Protein AF-A0A1X7VC09-F1 (afdb_monomer_lite)

Foldseek 3Di:
DPDEDEDEEEDEDEEEYEYEEEYEYEYEYEYEYEYEYEYEYEYEEEYEYEEEYEYEEEYEYEEEYEYEYEYEYEYEYEYEEEYEYEEEYEYEEEYEYEYEYEYEEEYEYEEEYEYEYEYEYEYEYEYEYEYEYAYEYEYPYHYDYPYHYDYDDPQPCQPVDGDKDWQDWFFQVDPPGADAPQWHWDDAPPDPTIFTANFDAWKTKDWGALVLDKFQKKKKFWKWWWFFFFQAQLQCPDDDDNQLAPVGQGAQWKWKWWDDVRTAGFATEHEAGELPDQANRGDCQFDNRPNPDDCCPGSHRVRYAYDYLHYPPDDRDRHISPVRMGFQLDPHDPRCCRSRPPPDPPSMDMGGHPDIDNTIMMMMRHWHDDPPGTTHITTRIIIMIGD

InterPro domains:
  IPR011004 Trimeric LpxA-like superfamily [SSF51161] (4-150)

Secondary structure (DSSP, 8-state):
-----EE-SS-EEESSEEEES-EEEES-EEEES-EEEES-EEEES-EEEES-EEEES-EEEES-EEEES-EEEES-EEEES-EEEES-EEEES-EEEES-EEEES-EEEES-EEEES-EEEES-EEEES-EEEES-EEESS-EEESS-EEE------SSS----EEEEEEETTSTT--PPTT-EEE--TTSSS-EEE--SSEEEEEEE--TT--EEEEEEEEEEEEES---TTGGGG-SSS---STTS---SEEEEEE-SSS-EEEEEEEE-S-TT--STTS-TTSTT--S---GGGSSSTT-EEEE--S-TT----S-EEEEEEETSS-S--TTTTTTS-TTS-TTEEEEEEEEEE-PPEEEEEEEEEETTEEEB--EEEEEEEE-

Radius of gyration: 29.68 Å; chains: 1; bounding box: 65×63×83 Å

Structure (mmCIF, N/CA/C/O backbone):
data_AF-A0A1X7VC09-F1
#
_entry.id   AF-A0A1X7VC09-F1
#
loop_
_atom_site.group_PDB
_atom_site.id
_atom_site.type_symbol
_atom_site.label_atom_id
_atom_site.label_alt_id
_atom_site.label_comp_id
_atom_site.label_asym_id
_atom_site.label_entity_id
_atom_site.label_seq_id
_atom_site.pdbx_PDB_ins_code
_atom_site.Cartn_x
_atom_site.Cartn_y
_atom_site.Cartn_z
_atom_site.occupancy
_atom_site.B_iso_or_equiv
_atom_site.auth_seq_id
_atom_site.auth_comp_id
_atom_site.auth_asym_id
_atom_site.auth_atom_id
_atom_site.pdbx_PDB_model_num
ATOM 1 N N . MET A 1 1 ? -40.012 32.106 57.447 1.00 28.84 1 MET A N 1
ATOM 2 C CA . MET A 1 1 ? -40.125 33.467 56.892 1.00 28.84 1 MET A CA 1
ATOM 3 C C . MET A 1 1 ? -39.335 33.425 55.610 1.00 28.84 1 MET A C 1
ATOM 5 O O . MET A 1 1 ? -38.131 33.246 55.694 1.00 28.84 1 MET A O 1
ATOM 9 N N . ASP A 1 2 ? -40.012 33.497 54.468 1.00 35.09 2 ASP A N 1
ATOM 10 C CA . ASP A 1 2 ? -39.361 33.615 53.165 1.00 35.09 2 ASP A CA 1
ATOM 11 C C . ASP A 1 2 ? -38.809 35.037 53.064 1.00 35.09 2 ASP A C 1
ATOM 13 O O . ASP A 1 2 ? -39.565 36.004 52.948 1.00 35.09 2 ASP A O 1
ATOM 17 N N . GLY A 1 3 ? -37.498 35.179 53.229 1.00 35.91 3 GLY A N 1
ATOM 18 C CA . GLY A 1 3 ? -36.812 36.459 53.165 1.00 35.91 3 GLY A CA 1
ATOM 19 C C . GLY A 1 3 ? -35.546 36.310 52.345 1.00 35.91 3 GLY A C 1
ATOM 20 O O . GLY A 1 3 ? -34.566 35.774 52.845 1.00 35.91 3 GLY A O 1
ATOM 21 N N . ASN A 1 4 ? -35.569 36.801 51.104 1.00 41.47 4 ASN A N 1
ATOM 22 C CA . ASN A 1 4 ? -34.353 36.993 50.318 1.00 41.47 4 ASN A CA 1
ATOM 23 C C . ASN A 1 4 ? -33.449 37.985 51.065 1.00 41.47 4 ASN A C 1
ATOM 25 O O . ASN A 1 4 ? -33.824 39.146 51.242 1.00 41.47 4 ASN A O 1
ATOM 29 N N . SER A 1 5 ? -32.281 37.526 51.508 1.00 46.44 5 SER A N 1
ATOM 30 C CA . SER A 1 5 ? -31.248 38.356 52.125 1.00 46.44 5 SER A CA 1
ATOM 31 C C . SER A 1 5 ? -30.046 38.419 51.189 1.00 46.44 5 SER A C 1
ATOM 33 O O . SER A 1 5 ? -29.485 37.385 50.847 1.00 46.44 5 SER A O 1
ATOM 35 N N . THR A 1 6 ? -29.650 39.624 50.778 1.00 46.44 6 THR A N 1
ATOM 36 C CA . THR A 1 6 ? -28.391 39.858 50.055 1.00 46.44 6 THR A CA 1
ATOM 37 C C . THR A 1 6 ? -27.296 40.125 51.080 1.00 46.44 6 THR A C 1
ATOM 39 O O . THR A 1 6 ? -27.426 41.049 51.887 1.00 46.44 6 THR A O 1
ATOM 42 N N . ILE A 1 7 ? -26.244 39.305 51.084 1.00 56.56 7 ILE A N 1
ATOM 43 C CA . ILE A 1 7 ? -25.114 39.435 52.010 1.00 56.56 7 ILE A CA 1
ATOM 44 C C . ILE A 1 7 ? -23.818 39.573 51.216 1.00 56.56 7 ILE A C 1
ATOM 46 O O . ILE A 1 7 ? -23.554 38.778 50.321 1.00 56.56 7 ILE A O 1
ATOM 50 N N . ASP A 1 8 ? -23.010 40.576 51.568 1.00 50.12 8 ASP A N 1
ATOM 51 C CA . ASP A 1 8 ? -21.886 40.989 50.725 1.00 50.12 8 ASP A CA 1
ATOM 52 C C . ASP A 1 8 ? -20.507 40.463 51.169 1.00 50.12 8 ASP A C 1
ATOM 54 O O . ASP A 1 8 ? -19.583 40.626 50.377 1.00 50.12 8 ASP A O 1
ATOM 58 N N . ARG A 1 9 ? -20.306 39.892 52.387 1.00 48.22 9 ARG A N 1
ATOM 59 C CA . ARG A 1 9 ? -19.036 39.226 52.828 1.00 48.22 9 ARG A CA 1
ATOM 60 C C . ARG A 1 9 ? -19.192 38.267 54.031 1.00 48.22 9 ARG A C 1
ATOM 62 O O . ARG A 1 9 ? -19.721 38.690 55.055 1.00 48.22 9 ARG A O 1
ATOM 69 N N . ASN A 1 10 ? -18.605 37.060 53.937 1.00 51.69 10 ASN A N 1
ATOM 70 C CA . ASN A 1 10 ? -18.410 36.028 54.980 1.00 51.69 10 ASN A CA 1
ATOM 71 C C . ASN A 1 10 ? -19.604 35.820 55.919 1.00 51.69 10 ASN A C 1
ATOM 73 O O . ASN A 1 10 ? -19.697 36.449 56.976 1.00 51.69 10 ASN A O 1
ATOM 77 N N . SER A 1 11 ? -20.499 34.901 55.568 1.00 52.88 11 SER A N 1
ATOM 78 C CA . SER A 1 11 ? -21.635 34.533 56.416 1.00 52.88 11 SER A CA 1
ATOM 79 C C . SER A 1 11 ? -21.937 33.039 56.359 1.00 52.88 11 SER A C 1
ATOM 81 O O . SER A 1 11 ? -21.607 32.368 55.384 1.00 52.88 11 SER A O 1
ATOM 83 N N . THR A 1 12 ? -22.542 32.537 57.437 1.00 54.94 12 THR A N 1
ATOM 84 C CA . THR A 1 12 ? -23.197 31.225 57.483 1.00 54.94 12 THR A CA 1
ATOM 85 C C . THR A 1 12 ? -24.691 31.469 57.356 1.00 54.94 12 THR A C 1
ATOM 87 O O . THR A 1 12 ? -25.240 32.251 58.138 1.00 54.94 12 THR A O 1
ATOM 90 N N . ILE A 1 13 ? -25.323 30.863 56.356 1.00 58.84 13 ILE A N 1
ATOM 91 C CA . ILE A 1 13 ? -26.749 31.039 56.076 1.00 58.84 13 ILE A CA 1
ATOM 92 C C . ILE A 1 13 ? -27.436 29.674 56.080 1.00 58.84 13 ILE A C 1
ATOM 94 O O . ILE A 1 13 ? -27.003 28.784 55.355 1.00 58.84 13 ILE A O 1
ATOM 98 N N . ASP A 1 14 ? -28.532 29.573 56.838 1.00 53.75 14 ASP A N 1
ATOM 99 C CA . ASP A 1 14 ? -29.482 28.461 56.756 1.00 53.75 14 ASP A CA 1
ATOM 100 C C . ASP A 1 14 ? -30.681 28.890 55.891 1.00 53.75 14 ASP A C 1
ATOM 102 O O . ASP A 1 14 ? -31.423 29.814 56.253 1.00 53.75 14 ASP A O 1
ATOM 106 N N . GLY A 1 15 ? -30.892 28.210 54.761 1.00 53.72 15 GLY A N 1
ATOM 107 C CA . GLY A 1 15 ? -32.018 28.435 53.843 1.00 53.72 15 GLY A CA 1
ATOM 108 C C . GLY A 1 15 ? -31.685 29.211 52.558 1.00 53.72 15 GLY A C 1
ATOM 109 O O . GLY A 1 15 ? -30.531 29.475 52.242 1.00 53.72 15 GLY A O 1
ATOM 110 N N . ASN A 1 16 ? -32.722 29.566 51.784 1.00 54.00 16 ASN A N 1
ATOM 111 C CA . ASN A 1 16 ? -32.547 30.122 50.435 1.00 54.00 16 ASN A CA 1
ATOM 112 C C . ASN A 1 16 ? -31.939 31.534 50.444 1.00 54.00 16 ASN A C 1
ATOM 114 O O . ASN A 1 16 ? -32.469 32.421 51.116 1.00 54.00 16 ASN A O 1
ATOM 118 N N . SER A 1 17 ? -30.870 31.778 49.677 1.00 57.12 17 SER A N 1
ATOM 119 C CA . SER A 1 17 ? -30.213 33.098 49.603 1.00 57.12 17 SER A CA 1
ATOM 120 C C . SER A 1 17 ? -29.486 33.375 48.282 1.00 57.12 17 SER A C 1
ATOM 122 O O . SER A 1 17 ? -29.164 32.460 47.528 1.00 57.12 17 SER A O 1
ATOM 124 N N . THR A 1 18 ? -29.220 34.662 48.021 1.00 60.25 18 THR A N 1
ATOM 125 C CA . THR A 1 18 ? -28.352 35.142 46.932 1.00 60.25 18 THR A CA 1
ATOM 126 C C . THR A 1 18 ? -27.174 35.891 47.548 1.00 60.25 18 THR A C 1
ATOM 128 O O . THR A 1 18 ? -27.390 36.868 48.274 1.00 60.25 18 THR A O 1
ATOM 131 N N . ILE A 1 19 ? -25.944 35.443 47.289 1.00 58.75 19 ILE A N 1
ATOM 132 C CA . ILE A 1 19 ? -24.736 35.980 47.937 1.00 58.75 19 ILE A CA 1
ATOM 133 C C . ILE A 1 19 ? -23.727 36.450 46.893 1.00 58.75 19 ILE A C 1
ATOM 135 O O . ILE A 1 19 ? -23.415 35.723 45.955 1.00 58.75 19 ILE A O 1
ATOM 139 N N . ASN A 1 20 ? -23.157 37.633 47.128 1.00 56.28 20 ASN A N 1
ATOM 140 C CA . ASN A 1 20 ? -22.006 38.130 46.382 1.00 56.28 20 ASN A CA 1
ATOM 141 C C . ASN A 1 20 ? -20.762 38.042 47.281 1.00 56.28 20 ASN A C 1
ATOM 143 O O . ASN A 1 20 ? -20.613 38.833 48.214 1.00 56.28 20 ASN A O 1
ATOM 147 N N . GLY A 1 21 ? -19.862 37.091 47.013 1.00 54.81 21 GLY A N 1
ATOM 148 C CA . GLY A 1 21 ? -18.634 36.853 47.783 1.00 54.81 21 GLY A CA 1
ATOM 149 C C . GLY A 1 21 ? -18.617 35.545 48.588 1.00 54.81 21 GLY A C 1
ATOM 150 O O . GLY A 1 21 ? -19.549 34.753 48.552 1.00 54.81 21 GLY A O 1
ATOM 151 N N . ASN A 1 22 ? -17.529 35.304 49.329 1.00 55.16 22 ASN A N 1
ATOM 152 C CA . ASN A 1 22 ? -17.286 33.996 49.953 1.00 55.16 22 ASN A CA 1
ATOM 153 C C . ASN A 1 22 ? -18.239 33.698 51.123 1.00 55.16 22 ASN A C 1
ATOM 155 O O . ASN A 1 22 ? -18.373 34.534 52.024 1.00 55.16 22 ASN A O 1
ATOM 159 N N . SER A 1 23 ? -18.847 32.506 51.145 1.00 57.59 23 SER A N 1
ATOM 160 C CA . SER A 1 23 ? -19.763 32.050 52.208 1.00 57.59 23 SER A CA 1
ATOM 161 C C . SER A 1 23 ? -19.797 30.522 52.366 1.00 57.59 23 SER A C 1
ATOM 163 O O . SER A 1 23 ? -19.301 29.786 51.510 1.00 57.59 23 SER A O 1
ATOM 165 N N . THR A 1 24 ? -20.388 30.061 53.475 1.00 57.91 24 THR A N 1
ATOM 166 C CA . THR A 1 24 ? -20.759 28.655 53.713 1.00 57.91 24 THR A CA 1
ATOM 167 C C . THR A 1 24 ? -22.273 28.580 53.891 1.00 57.91 24 THR A C 1
ATOM 169 O O . THR A 1 24 ? -22.816 29.328 54.707 1.00 57.91 24 THR A O 1
ATOM 172 N N . ILE A 1 25 ? -22.954 27.722 53.132 1.00 59.22 25 ILE A N 1
ATOM 173 C CA . ILE A 1 25 ? -24.425 27.650 53.116 1.00 59.22 25 ILE A CA 1
ATOM 174 C C . ILE A 1 25 ? -24.884 26.215 53.364 1.00 59.22 25 ILE A C 1
ATOM 176 O O . ILE A 1 25 ? -24.339 25.290 52.764 1.00 59.22 25 ILE A O 1
ATOM 180 N N . ASP A 1 26 ? -25.901 26.079 54.213 1.00 53.28 26 ASP A N 1
ATO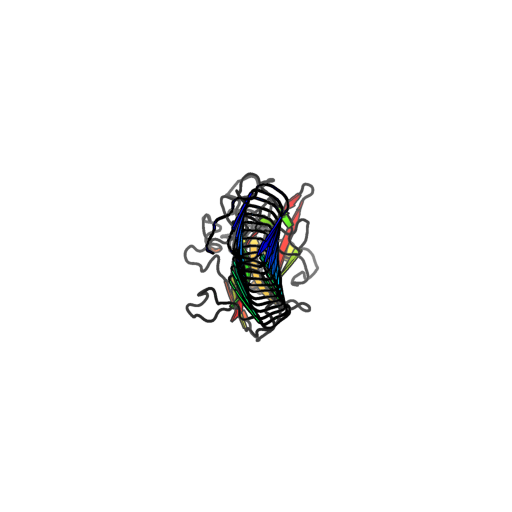M 181 C CA . ASP A 1 26 ? -26.709 24.868 54.386 1.00 53.28 26 ASP A CA 1
ATOM 182 C C . ASP A 1 26 ? -28.111 25.148 53.796 1.00 53.28 26 ASP A C 1
ATOM 184 O O . ASP A 1 26 ? -28.934 25.874 54.376 1.00 53.28 26 ASP A O 1
ATOM 188 N N . GLY A 1 27 ? -28.342 24.691 52.557 1.00 53.94 27 GLY A N 1
ATOM 189 C CA . GLY A 1 27 ? -29.554 24.964 51.771 1.00 53.94 27 GLY A CA 1
ATOM 190 C C . GLY A 1 27 ? -29.314 25.452 50.333 1.00 53.94 27 GLY A C 1
ATOM 191 O O . GLY A 1 27 ? -28.187 25.554 49.858 1.00 53.94 27 GLY A O 1
ATOM 192 N N . ASN A 1 28 ? -30.398 25.761 49.606 1.00 54.84 28 ASN A N 1
ATOM 193 C CA . ASN A 1 28 ? -30.309 26.106 48.180 1.00 54.84 28 ASN A CA 1
ATOM 194 C C . ASN A 1 28 ? -29.883 27.565 47.949 1.00 54.84 28 ASN A C 1
ATOM 196 O O . ASN A 1 28 ? -30.454 28.470 48.555 1.00 54.84 28 ASN A O 1
ATOM 200 N N . SER A 1 29 ? -28.969 27.847 47.017 1.00 57.81 29 SER A N 1
ATOM 201 C CA . SER A 1 29 ? -28.531 29.234 46.770 1.00 57.81 29 SER A CA 1
ATOM 202 C C . SER A 1 29 ? -28.098 29.538 45.330 1.00 57.81 29 SER A C 1
ATOM 204 O O . SER A 1 29 ? -27.881 28.636 44.520 1.00 57.81 29 SER A O 1
ATOM 206 N N . THR A 1 30 ? -27.979 30.835 45.026 1.00 56.88 30 THR A N 1
ATOM 207 C CA . THR A 1 30 ? -27.299 31.356 43.828 1.00 56.88 30 THR A CA 1
ATOM 208 C C . THR A 1 30 ? -26.157 32.267 44.270 1.00 56.88 30 THR A C 1
ATOM 210 O O . THR A 1 30 ? -26.395 33.154 45.099 1.00 56.88 30 THR A O 1
ATOM 213 N N . MET A 1 31 ? -24.939 32.068 43.761 1.00 61.03 31 MET A N 1
ATOM 214 C CA . MET A 1 31 ? -23.772 32.837 44.213 1.00 61.03 31 MET A CA 1
ATOM 215 C C . MET A 1 31 ? -22.802 33.250 43.111 1.00 61.03 31 MET A C 1
ATOM 217 O O . MET A 1 31 ? -22.488 32.456 42.231 1.00 61.03 31 MET A O 1
ATOM 221 N N . ASP A 1 32 ? -22.225 34.440 43.300 1.00 53.94 32 ASP A N 1
ATOM 222 C CA . ASP A 1 32 ? -21.077 34.948 42.546 1.00 53.94 32 ASP A CA 1
ATOM 223 C C . ASP A 1 32 ? -19.851 34.990 43.490 1.00 53.94 32 ASP A C 1
ATOM 225 O O . ASP A 1 32 ? -19.740 35.883 44.346 1.00 53.94 32 ASP A O 1
ATOM 229 N N . GLY A 1 33 ? -18.930 34.018 43.395 1.00 54.94 33 GLY A N 1
ATOM 230 C CA . GLY A 1 33 ? -17.725 33.931 44.245 1.00 54.94 33 GLY A CA 1
ATOM 231 C C . GLY A 1 33 ? -17.297 32.513 44.665 1.00 54.94 33 GLY A C 1
ATOM 232 O O . GLY A 1 33 ? -17.814 31.525 44.161 1.00 54.94 33 GLY A O 1
ATOM 233 N N . ASN A 1 34 ? -16.333 32.401 45.598 1.00 55.25 34 ASN A N 1
ATOM 234 C CA . ASN A 1 34 ? -15.838 31.098 46.077 1.00 55.25 34 ASN A CA 1
ATOM 235 C C . ASN A 1 34 ? -16.579 30.614 47.334 1.00 55.25 34 ASN A C 1
ATOM 237 O O . ASN A 1 34 ? -16.610 31.336 48.334 1.00 55.25 34 ASN A O 1
ATOM 241 N N . SER A 1 35 ? -17.063 29.371 47.363 1.00 56.22 35 SER A N 1
ATOM 242 C CA . SER A 1 35 ? -17.885 28.871 48.483 1.00 56.22 35 SER A CA 1
ATOM 243 C C . SER A 1 35 ? -17.771 27.371 48.761 1.00 56.22 35 SER A C 1
ATOM 245 O O . SER A 1 35 ? -17.332 26.587 47.918 1.00 56.22 35 SER A O 1
ATOM 247 N N . THR A 1 36 ? -18.247 26.976 49.945 1.00 55.38 36 THR A N 1
ATOM 248 C CA . THR A 1 36 ? -18.507 25.577 50.322 1.00 55.38 36 THR A CA 1
ATOM 249 C C . THR A 1 36 ? -19.992 25.424 50.645 1.00 55.38 36 THR A C 1
ATOM 251 O O . THR A 1 36 ? -20.508 26.223 51.430 1.00 55.38 36 THR A O 1
ATOM 254 N N . MET A 1 37 ? -20.681 24.445 50.055 1.00 61.22 37 MET A N 1
ATOM 255 C CA . MET A 1 37 ? -22.124 24.253 50.266 1.00 61.22 37 MET A CA 1
ATOM 256 C C . MET A 1 37 ? -22.536 22.802 50.468 1.00 61.22 37 MET A C 1
ATOM 258 O O . MET A 1 37 ? -21.919 21.901 49.904 1.00 61.22 37 MET A O 1
ATOM 262 N N . ASP A 1 38 ? -23.623 22.643 51.219 1.00 53.53 38 ASP A N 1
ATOM 263 C CA . ASP A 1 38 ? -24.399 21.414 51.388 1.00 53.53 38 ASP A CA 1
ATOM 264 C C . ASP A 1 38 ? -25.838 21.704 50.892 1.00 53.53 38 ASP A C 1
ATOM 266 O O . ASP A 1 38 ? -26.555 22.524 51.483 1.00 53.53 38 ASP A O 1
ATOM 270 N N . GLY A 1 39 ? -26.222 21.165 49.723 1.00 55.09 39 GLY A N 1
ATOM 271 C CA . GLY A 1 39 ? -27.512 21.432 49.054 1.00 55.09 39 GLY A CA 1
ATOM 272 C C . GLY A 1 39 ? -27.443 21.774 47.551 1.00 55.09 39 GLY A C 1
ATOM 273 O O . GLY A 1 39 ? -26.384 21.735 46.930 1.00 55.09 39 GLY A O 1
ATOM 274 N N . ASN A 1 40 ? -28.591 22.112 46.931 1.00 55.19 40 ASN A N 1
ATOM 275 C CA . ASN A 1 40 ? -28.652 22.385 45.483 1.00 55.19 40 ASN A CA 1
ATOM 276 C C . ASN A 1 40 ? -28.314 23.845 45.137 1.00 55.19 40 ASN A C 1
ATOM 278 O O . ASN A 1 40 ? -28.916 24.759 45.704 1.00 55.19 40 ASN A O 1
ATOM 282 N N . SER A 1 41 ? -27.458 24.102 44.142 1.00 56.38 41 SER A N 1
ATOM 283 C CA . SER A 1 41 ? -27.031 25.482 43.840 1.00 56.38 41 SER A CA 1
ATOM 284 C C . SER A 1 41 ? -26.725 25.800 42.370 1.00 56.38 41 SER A C 1
ATOM 286 O O . SER A 1 41 ? -26.539 24.911 41.538 1.00 56.38 41 SER A O 1
ATOM 288 N N . THR A 1 42 ? -26.658 27.102 42.068 1.00 55.97 42 THR A N 1
ATOM 289 C CA . THR A 1 42 ? -26.111 27.654 40.816 1.00 55.97 42 THR A CA 1
ATOM 290 C C . THR A 1 42 ? -25.012 28.661 41.153 1.00 55.97 42 THR A C 1
ATOM 292 O O . THR A 1 42 ? -25.250 29.541 41.985 1.00 55.97 42 THR A O 1
ATOM 295 N N . MET A 1 43 ? -23.827 28.545 40.553 1.00 61.56 43 MET A N 1
ATOM 296 C CA . MET A 1 43 ? -22.674 29.381 40.910 1.00 61.56 43 MET A CA 1
ATOM 297 C C . MET A 1 43 ? -21.831 29.846 39.730 1.00 61.56 43 MET A C 1
ATOM 299 O O . MET A 1 43 ? -21.513 29.042 38.863 1.00 61.56 43 MET A O 1
ATOM 303 N N . ASP A 1 44 ? -21.342 31.083 39.829 1.00 53.03 44 ASP A N 1
ATOM 304 C CA . ASP A 1 44 ? -20.273 31.631 38.991 1.00 53.03 44 ASP A CA 1
ATOM 305 C C . ASP A 1 44 ? -19.002 31.790 39.863 1.00 53.03 44 ASP A C 1
ATOM 307 O O . ASP A 1 44 ? -18.898 32.711 40.688 1.00 53.03 44 ASP A O 1
ATOM 311 N N . GLY A 1 45 ? -18.030 30.871 39.744 1.00 54.62 45 GLY A N 1
ATOM 312 C CA . GLY A 1 45 ? -16.795 30.857 40.554 1.00 54.62 45 GLY A CA 1
ATOM 313 C C . GLY A 1 45 ? -16.276 29.468 40.968 1.00 54.62 45 GLY A C 1
ATOM 314 O O . GLY A 1 45 ? -16.804 28.441 40.556 1.00 54.62 45 GLY A O 1
ATOM 315 N N . ASN A 1 46 ? -15.212 29.419 41.792 1.00 55.81 46 ASN A N 1
ATOM 316 C CA . ASN A 1 46 ? -14.642 28.142 42.252 1.00 55.81 46 ASN A CA 1
ATOM 317 C C . ASN A 1 46 ? -15.350 27.613 43.510 1.00 55.81 46 ASN A C 1
ATOM 319 O O . ASN A 1 46 ? -15.435 28.333 44.507 1.00 55.81 46 ASN A O 1
ATOM 323 N N . SER A 1 47 ? -15.728 26.333 43.550 1.00 57.09 47 SER A N 1
ATOM 324 C CA . SER A 1 47 ? -16.527 25.802 44.668 1.00 57.09 47 SER A CA 1
ATOM 325 C C . SER A 1 47 ? -16.200 24.376 45.112 1.00 57.09 47 SER A C 1
ATOM 327 O O . SER A 1 47 ? -15.749 23.552 44.319 1.00 57.09 47 SER A O 1
ATOM 329 N N . THR A 1 48 ? -16.542 24.058 46.364 1.00 57.09 48 THR A N 1
ATOM 330 C CA . THR A 1 48 ? -16.608 22.681 46.886 1.00 57.09 48 THR A CA 1
ATOM 331 C C . THR A 1 48 ? -18.032 22.378 47.348 1.00 57.09 48 THR A C 1
ATOM 333 O O . THR A 1 48 ? -18.587 23.172 48.109 1.00 57.09 48 THR A O 1
ATOM 336 N N . MET A 1 49 ? -18.639 21.279 46.899 1.00 62.38 49 MET A N 1
ATOM 337 C CA . MET A 1 49 ? -20.053 20.994 47.174 1.00 62.38 49 MET A CA 1
ATOM 338 C C . MET A 1 49 ? -20.364 19.537 47.480 1.00 62.38 49 MET A C 1
ATOM 340 O O . MET A 1 49 ? -19.744 18.649 46.908 1.00 62.38 49 MET A O 1
ATOM 344 N N . ASP A 1 50 ? -21.385 19.353 48.315 1.00 55.31 50 ASP A N 1
ATOM 345 C CA . ASP A 1 50 ? -22.109 18.104 48.553 1.00 55.31 50 ASP A CA 1
ATOM 346 C C . ASP A 1 50 ? -23.577 18.331 48.110 1.00 55.31 50 ASP A C 1
ATOM 348 O O . ASP A 1 50 ? -24.290 19.155 48.695 1.00 55.31 50 ASP A O 1
ATOM 352 N N . GLY A 1 51 ? -23.999 17.736 46.983 1.00 55.41 51 GLY A N 1
ATOM 353 C CA . GLY A 1 51 ? -25.331 17.935 46.376 1.00 55.41 51 GLY A CA 1
ATOM 354 C C . GLY A 1 51 ? -25.360 18.261 44.869 1.00 55.41 51 GLY A C 1
ATOM 355 O O . GLY A 1 51 ? -24.334 18.295 44.190 1.00 55.41 51 GLY A O 1
ATOM 356 N N . ASN A 1 52 ? -26.563 18.491 44.308 1.00 55.88 52 ASN A N 1
ATOM 357 C CA . ASN A 1 52 ? -26.714 18.733 42.863 1.00 55.88 52 ASN A CA 1
ATOM 358 C C . ASN A 1 52 ? -26.427 20.192 42.471 1.00 55.88 52 ASN A C 1
ATOM 360 O O . ASN A 1 52 ? -26.953 21.110 43.099 1.00 55.88 52 ASN A O 1
ATOM 364 N N . SER A 1 53 ? -25.696 20.444 41.381 1.00 57.69 53 SER A N 1
ATOM 365 C CA . SER A 1 53 ? -25.282 21.823 41.058 1.00 57.69 53 SER A CA 1
ATOM 366 C C . SER A 1 53 ? -25.113 22.173 39.579 1.00 57.69 53 SER A C 1
ATOM 368 O O . SER A 1 53 ? -24.941 21.303 38.727 1.00 57.69 53 SER A O 1
ATOM 370 N N . THR A 1 54 ? -25.145 23.477 39.286 1.00 59.66 54 THR A N 1
ATOM 371 C CA . THR A 1 54 ? -24.724 24.068 38.005 1.00 59.66 54 THR A CA 1
ATOM 372 C C . THR A 1 54 ? -23.643 25.119 38.259 1.00 59.66 54 THR A C 1
ATOM 374 O O . THR A 1 54 ? -23.876 26.019 39.065 1.00 59.66 54 THR A O 1
ATOM 377 N N . ILE A 1 55 ? -22.471 25.009 37.630 1.00 61.09 55 ILE A N 1
ATOM 378 C CA . ILE A 1 55 ? -21.301 25.846 37.956 1.00 61.09 55 ILE A CA 1
ATOM 379 C C . ILE A 1 55 ? -20.622 26.364 36.686 1.00 61.09 55 ILE A C 1
ATOM 381 O O . ILE A 1 55 ? -20.291 25.569 35.814 1.00 61.09 55 ILE A O 1
ATOM 385 N N . ASP A 1 56 ? -20.342 27.663 36.630 1.00 54.84 56 ASP A N 1
ATOM 386 C CA . ASP A 1 56 ? -19.438 28.294 35.658 1.00 54.84 56 ASP A CA 1
ATOM 387 C C . ASP A 1 56 ? -18.099 28.607 36.368 1.00 54.84 56 ASP A C 1
ATOM 389 O O . ASP A 1 56 ? -17.958 29.614 37.076 1.00 54.84 56 ASP A O 1
ATOM 393 N N . GLY A 1 57 ? -17.139 27.671 36.312 1.00 55.97 57 GLY A N 1
ATOM 394 C CA . GLY A 1 57 ? -15.875 27.728 37.067 1.00 55.97 57 GLY A CA 1
ATOM 395 C C . GLY A 1 57 ? -15.277 26.367 37.466 1.00 55.97 57 GLY A C 1
ATOM 396 O O . GLY A 1 57 ? -15.810 25.312 37.138 1.00 55.97 57 GLY A O 1
ATOM 397 N N . ASN A 1 58 ? -14.141 26.366 38.188 1.00 57.41 58 ASN A N 1
ATOM 398 C CA . ASN A 1 58 ? -13.498 25.113 38.624 1.00 57.41 58 ASN A CA 1
ATOM 399 C C . ASN A 1 58 ? -14.105 24.585 39.931 1.00 57.41 58 ASN A C 1
ATOM 401 O O . ASN A 1 58 ? -14.199 25.334 40.908 1.00 57.41 58 ASN A O 1
ATOM 405 N N . SER A 1 59 ? -14.409 23.290 40.030 1.00 58.84 59 SER A N 1
ATOM 406 C CA . SER A 1 59 ? -15.090 22.763 41.223 1.00 58.84 59 SER A CA 1
ATOM 407 C C . SER A 1 59 ? -14.674 21.360 41.674 1.00 58.84 59 SER A C 1
ATOM 409 O O . SER A 1 59 ? -14.088 20.573 40.932 1.00 58.84 59 SER A O 1
ATOM 411 N N . THR A 1 60 ? -14.987 21.056 42.936 1.00 61.47 60 THR A N 1
ATOM 412 C CA . THR A 1 60 ? -14.953 19.703 43.509 1.00 61.47 60 THR A CA 1
ATOM 413 C C . THR A 1 60 ? -16.340 19.368 44.048 1.00 61.47 60 THR A C 1
ATOM 415 O O . THR A 1 60 ? -16.845 20.115 44.887 1.00 61.47 60 THR A O 1
ATOM 418 N N . ILE A 1 61 ? -16.972 18.302 43.560 1.00 60.66 61 ILE A N 1
ATOM 419 C CA . ILE A 1 61 ? -18.387 18.007 43.840 1.00 60.66 61 ILE A CA 1
ATOM 420 C C . ILE A 1 61 ? -18.550 16.541 44.238 1.00 60.66 61 ILE A C 1
ATOM 422 O O . ILE A 1 61 ? -18.042 15.668 43.543 1.00 60.66 61 ILE A O 1
ATOM 426 N N . ASP A 1 62 ? -19.293 16.298 45.311 1.00 57.94 62 ASP A N 1
ATOM 427 C CA . ASP A 1 62 ? -19.858 15.001 45.692 1.00 57.94 62 ASP A CA 1
ATOM 428 C C . ASP A 1 62 ? -21.371 15.052 45.375 1.00 57.94 62 ASP A C 1
ATOM 430 O O . ASP A 1 62 ? -22.135 15.748 46.047 1.00 57.94 62 ASP A O 1
ATOM 434 N N . GLY A 1 63 ? -21.799 14.474 44.243 1.00 56.38 63 GLY A N 1
ATOM 435 C CA . GLY A 1 63 ? -23.171 14.584 43.715 1.00 56.38 63 GLY A CA 1
ATOM 436 C C . GLY A 1 63 ? -23.290 14.862 42.205 1.00 56.38 63 GLY A C 1
ATOM 437 O O . GLY A 1 63 ? -22.299 14.952 41.482 1.00 56.38 63 GLY A O 1
ATOM 438 N N . ASN A 1 64 ? -24.528 14.989 41.687 1.00 55.81 64 ASN A N 1
ATOM 439 C CA . ASN A 1 64 ? -24.736 15.185 40.241 1.00 55.81 64 ASN A CA 1
ATOM 440 C C . ASN A 1 64 ? -24.569 16.652 39.810 1.00 55.81 64 ASN A C 1
ATOM 442 O O . ASN A 1 64 ? -25.125 17.546 40.442 1.00 55.81 64 ASN A O 1
ATOM 446 N N . SER A 1 65 ? -23.903 16.932 38.689 1.00 58.56 65 SER A N 1
ATOM 447 C CA . SER A 1 65 ? -23.599 18.327 38.314 1.00 58.56 65 SER A CA 1
ATOM 448 C C . SER A 1 65 ? -23.588 18.635 36.814 1.00 58.56 65 SER A C 1
ATOM 450 O O . SER A 1 65 ? -23.431 17.752 35.972 1.00 58.56 65 SER A O 1
ATOM 452 N N . THR A 1 66 ? -23.764 19.918 36.485 1.00 59.59 66 THR A N 1
ATOM 453 C CA . THR A 1 66 ? -23.516 20.494 35.155 1.00 59.59 66 THR A CA 1
ATOM 454 C C . THR A 1 66 ? -22.473 21.602 35.271 1.00 59.59 66 THR A C 1
ATOM 456 O O . THR A 1 66 ? -22.662 22.505 36.084 1.00 59.59 66 THR A O 1
ATOM 459 N N . ILE A 1 67 ? -21.369 21.537 34.524 1.00 60.12 67 ILE A N 1
ATOM 460 C CA . ILE A 1 67 ? -20.221 22.434 34.747 1.00 60.12 67 ILE A CA 1
ATOM 461 C C . ILE A 1 67 ? -19.641 22.950 33.431 1.00 60.12 67 ILE A C 1
ATOM 463 O O . ILE A 1 67 ? -19.280 22.145 32.576 1.00 60.12 67 ILE A O 1
ATOM 467 N N . ASP A 1 68 ? -19.455 24.267 33.344 1.00 53.53 68 ASP A N 1
ATOM 468 C CA . ASP A 1 68 ? -18.598 24.933 32.357 1.00 53.53 68 ASP A CA 1
ATOM 469 C C . ASP A 1 68 ? -17.246 25.258 33.031 1.00 53.53 68 ASP A C 1
ATOM 471 O O . ASP A 1 68 ? -17.095 26.281 33.703 1.00 53.53 68 ASP A O 1
ATOM 475 N N . GLY A 1 69 ? -16.254 24.358 32.950 1.00 54.81 69 GLY A N 1
ATOM 476 C CA . GLY A 1 69 ? -14.968 24.520 33.656 1.00 54.81 69 GLY A CA 1
ATOM 477 C C . GLY A 1 69 ? -14.187 23.228 33.938 1.00 54.81 69 GLY A C 1
ATOM 478 O O . GLY A 1 69 ? -14.573 22.147 33.503 1.00 54.81 69 GLY A O 1
ATOM 479 N N . ASN A 1 70 ? -13.050 23.322 34.656 1.00 55.19 70 ASN A N 1
ATOM 480 C CA . ASN A 1 70 ? -12.284 22.129 35.054 1.00 55.19 70 ASN A CA 1
ATOM 481 C C . ASN A 1 70 ? -12.705 21.617 36.436 1.00 55.19 70 ASN A C 1
ATOM 483 O O . ASN A 1 70 ? -12.602 22.366 37.412 1.00 55.19 70 ASN A O 1
ATOM 487 N N . SER A 1 71 ? -13.040 20.329 36.560 1.00 58.03 71 SER A N 1
ATOM 488 C CA . SER A 1 71 ? -13.606 19.801 37.813 1.00 58.03 71 SER A CA 1
ATOM 489 C C . SER A 1 71 ? -13.166 18.394 38.212 1.00 58.03 71 SER A C 1
ATOM 491 O O . SER A 1 71 ? -12.693 17.598 37.398 1.00 58.03 71 SER A O 1
ATOM 493 N N . THR A 1 72 ? -13.335 18.098 39.505 1.00 59.31 72 THR A N 1
ATOM 494 C CA . THR A 1 72 ? -13.23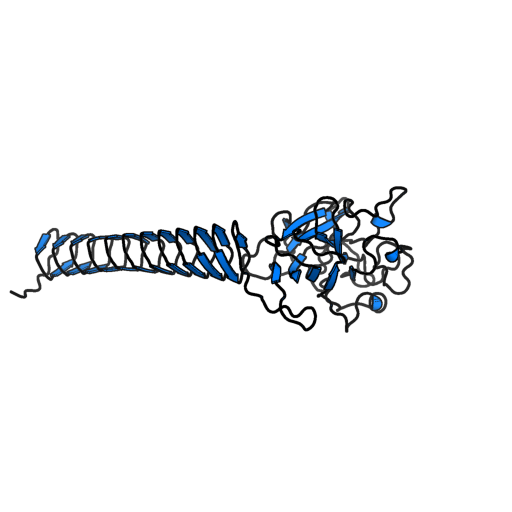1 16.755 40.096 1.00 59.31 72 THR A CA 1
ATOM 495 C C . THR A 1 72 ? -14.579 16.366 40.698 1.00 59.31 72 THR A C 1
ATOM 497 O O . THR A 1 72 ? -15.076 17.093 41.558 1.00 59.31 72 THR A O 1
ATOM 500 N N . ILE A 1 73 ? -15.185 15.267 40.247 1.00 60.25 73 ILE A N 1
ATOM 501 C CA . ILE A 1 73 ? -16.562 14.900 40.624 1.00 60.25 73 ILE A CA 1
ATOM 502 C C . ILE A 1 73 ? -16.620 13.448 41.097 1.00 60.25 73 ILE A C 1
ATOM 504 O O . ILE A 1 73 ? -16.084 12.569 40.429 1.00 60.25 73 ILE A O 1
ATOM 508 N N . ASP A 1 74 ? -17.309 13.222 42.209 1.00 56.38 74 ASP A N 1
ATOM 509 C CA . ASP A 1 74 ? -17.754 11.913 42.695 1.00 56.38 74 ASP A CA 1
ATOM 510 C C . ASP A 1 74 ? -19.288 11.854 42.507 1.00 56.38 74 ASP A C 1
ATOM 512 O O . ASP A 1 74 ? -20.047 12.434 43.283 1.00 56.38 74 ASP A O 1
ATOM 516 N N . GLY A 1 75 ? -19.763 11.323 41.369 1.00 55.78 75 GLY A N 1
ATOM 517 C CA . GLY A 1 75 ? -21.172 11.389 40.936 1.00 55.78 75 GLY A CA 1
ATOM 518 C C . GLY A 1 75 ? -21.391 11.500 39.414 1.00 55.78 75 GLY A C 1
ATOM 519 O O . GLY A 1 75 ? -20.443 11.531 38.634 1.00 55.78 75 GLY A O 1
ATOM 520 N N . ASN A 1 76 ? -22.656 11.560 38.951 1.00 54.44 76 ASN A N 1
ATOM 521 C CA . ASN A 1 76 ? -22.945 11.684 37.507 1.00 54.44 76 ASN A CA 1
ATOM 522 C C . ASN A 1 76 ? -22.924 13.145 37.028 1.00 54.44 76 ASN A C 1
ATOM 524 O O . ASN A 1 76 ? -23.524 14.005 37.672 1.00 54.44 76 ASN A O 1
ATOM 528 N N . SER A 1 77 ? -22.357 13.442 35.858 1.00 57.34 77 SER A N 1
ATOM 529 C CA . SER A 1 77 ? -22.252 14.837 35.393 1.00 57.34 77 SER A CA 1
ATOM 530 C C . SER A 1 77 ? -22.391 15.049 33.881 1.00 57.34 77 SER A C 1
ATOM 532 O O . SER A 1 77 ? -22.323 14.120 33.073 1.00 57.34 77 SER A O 1
ATOM 534 N N . THR A 1 78 ? -22.611 16.307 33.495 1.00 55.50 78 THR A N 1
ATOM 535 C CA . THR A 1 78 ? -22.519 16.805 32.112 1.00 55.50 78 THR A CA 1
ATOM 536 C C . THR A 1 78 ? -21.596 18.021 32.096 1.00 55.50 78 THR A C 1
ATOM 538 O O . THR A 1 78 ? -21.813 18.927 32.898 1.00 55.50 78 THR A O 1
ATOM 541 N N . MET A 1 79 ? -20.562 18.052 31.255 1.00 62.00 79 MET A N 1
ATOM 542 C CA . MET A 1 79 ? -19.540 19.108 31.329 1.00 62.00 79 MET A CA 1
ATOM 543 C C . MET A 1 79 ? -18.979 19.552 29.982 1.00 62.00 79 MET A C 1
ATOM 545 O O . MET A 1 79 ? -18.735 18.706 29.123 1.00 62.00 79 MET A O 1
ATOM 549 N N . ASP A 1 80 ? -18.617 20.835 29.917 1.00 52.28 80 ASP A N 1
ATOM 550 C CA . ASP A 1 80 ? -17.786 21.432 28.868 1.00 52.28 80 ASP A CA 1
ATOM 551 C C . ASP A 1 80 ? -16.431 21.843 29.506 1.00 52.28 80 ASP A C 1
ATOM 553 O O . ASP A 1 80 ? -16.336 22.834 30.240 1.00 52.28 80 ASP A O 1
ATOM 557 N N . GLY A 1 81 ? -15.361 21.054 29.306 1.00 53.16 81 GLY A N 1
ATOM 558 C CA . GLY A 1 81 ? -14.039 21.284 29.931 1.00 53.16 81 GLY A CA 1
ATOM 559 C C . GLY A 1 81 ? -13.231 20.026 30.303 1.00 53.16 81 GLY A C 1
ATOM 560 O O . GLY A 1 81 ? -13.654 18.898 30.058 1.00 53.16 81 GLY A O 1
ATOM 561 N N . ASN A 1 82 ? -12.028 20.195 30.892 1.00 53.62 82 ASN A N 1
ATOM 562 C CA . ASN A 1 82 ? -11.205 19.045 31.310 1.00 53.62 82 ASN A CA 1
ATOM 563 C C . ASN A 1 82 ? -11.599 18.525 32.704 1.00 53.62 82 ASN A C 1
ATOM 565 O O . ASN A 1 82 ? -11.760 19.319 33.629 1.00 53.62 82 ASN A O 1
ATOM 569 N N . SER A 1 83 ? -11.647 17.206 32.917 1.00 57.16 83 SER A N 1
ATOM 570 C CA . SER A 1 83 ? -12.169 16.654 34.183 1.00 57.16 83 SER A CA 1
ATOM 571 C C . SER A 1 83 ? -11.529 15.354 34.681 1.00 57.16 83 SER A C 1
ATOM 573 O O . SER A 1 83 ? -10.881 14.614 33.938 1.00 57.16 83 SER A O 1
ATOM 575 N N . THR A 1 84 ? -11.714 15.077 35.977 1.00 55.97 84 THR A N 1
ATOM 576 C CA . THR A 1 84 ? -11.425 13.785 36.628 1.00 55.97 84 THR A CA 1
ATOM 577 C C . THR A 1 84 ? -12.665 13.320 37.388 1.00 55.97 84 THR A C 1
ATOM 579 O O . THR A 1 84 ? -13.183 14.091 38.195 1.00 55.97 84 THR A O 1
ATOM 582 N N . MET A 1 85 ? -13.164 12.109 37.136 1.00 63.03 85 MET A N 1
ATOM 583 C CA . MET A 1 85 ? -14.464 11.676 37.666 1.00 63.03 85 MET A CA 1
ATOM 584 C C . MET A 1 85 ? -14.532 10.222 38.114 1.00 63.03 85 MET A C 1
ATOM 586 O O . MET A 1 85 ? -13.891 9.368 37.509 1.00 63.03 85 MET A O 1
ATOM 590 N N . ASP A 1 86 ? -15.390 9.978 39.105 1.00 53.56 86 ASP A N 1
ATOM 591 C CA . ASP A 1 86 ? -15.877 8.668 39.554 1.00 53.56 86 ASP A CA 1
ATOM 592 C C . ASP A 1 86 ? -17.418 8.656 39.389 1.00 53.56 86 ASP A C 1
ATOM 594 O O . ASP A 1 86 ? -18.128 9.375 40.095 1.00 53.56 86 ASP A O 1
ATOM 598 N N . GLY A 1 87 ? -17.951 7.972 38.363 1.00 54.75 87 GLY A N 1
ATOM 599 C CA . GLY A 1 87 ? -19.383 7.988 37.997 1.00 54.75 87 GLY A CA 1
ATOM 600 C C . GLY A 1 87 ? -19.698 8.070 36.489 1.00 54.75 87 GLY A C 1
ATOM 601 O O . GLY A 1 87 ? -18.803 8.138 35.648 1.00 54.75 87 GLY A O 1
ATOM 602 N N . ASN A 1 88 ? -20.991 8.048 36.104 1.00 53.81 88 ASN A N 1
ATOM 603 C CA . ASN A 1 88 ? -21.372 8.128 34.681 1.00 53.81 88 ASN A CA 1
ATOM 604 C C . ASN A 1 88 ? -21.389 9.576 34.165 1.00 53.81 88 ASN A C 1
ATOM 606 O O . ASN A 1 88 ? -21.928 10.457 34.834 1.00 53.81 88 ASN A O 1
ATOM 610 N N . SER A 1 89 ? -20.915 9.833 32.943 1.00 58.53 89 SER A N 1
ATOM 611 C CA . SER A 1 89 ? -20.767 11.218 32.463 1.00 58.53 89 SER A CA 1
ATOM 612 C C . SER A 1 89 ? -20.987 11.451 30.963 1.00 58.53 89 SER A C 1
ATOM 614 O O . SER A 1 89 ? -20.951 10.530 30.144 1.00 58.53 89 SER A O 1
ATOM 616 N N . THR A 1 90 ? -21.237 12.714 30.603 1.00 57.59 90 THR A N 1
ATOM 617 C CA . THR A 1 90 ? -21.190 13.237 29.224 1.00 57.59 90 THR A CA 1
ATOM 618 C C . THR A 1 90 ? -20.261 14.452 29.181 1.00 57.59 90 THR A C 1
ATOM 620 O O . THR A 1 90 ? -20.465 15.373 29.969 1.00 57.59 90 THR A O 1
ATOM 623 N N . ILE A 1 91 ? -19.231 14.450 28.329 1.00 60.97 91 ILE A N 1
ATOM 624 C CA . ILE A 1 91 ? -18.151 15.455 28.369 1.00 60.97 91 ILE A CA 1
ATOM 625 C C . ILE A 1 91 ? -17.792 15.944 26.964 1.00 60.97 91 ILE A C 1
ATOM 627 O O . ILE A 1 91 ? -17.542 15.118 26.088 1.00 60.97 91 ILE A O 1
ATOM 631 N N . ASP A 1 92 ? -17.672 17.260 26.798 1.00 52.69 92 ASP A N 1
ATOM 632 C CA . ASP A 1 92 ? -17.027 17.924 25.657 1.00 52.69 92 ASP A CA 1
ATOM 633 C C . ASP A 1 92 ? -15.653 18.473 26.120 1.00 52.69 92 ASP A C 1
ATOM 635 O O . ASP A 1 92 ? -15.561 19.509 26.788 1.00 52.69 92 ASP A O 1
ATOM 639 N N . GLY A 1 93 ? -14.567 17.709 25.907 1.00 54.31 93 GLY A N 1
ATOM 640 C CA . GLY A 1 93 ? -13.223 18.016 26.438 1.00 54.31 93 GLY A CA 1
ATOM 641 C C . GLY A 1 93 ? -12.358 16.804 26.832 1.00 54.31 93 GLY A C 1
ATOM 642 O O . GLY A 1 93 ? -12.755 15.653 26.662 1.00 54.31 93 GLY A O 1
ATOM 643 N N . ASN A 1 94 ? -11.137 17.038 27.360 1.00 54.59 94 ASN A N 1
ATOM 644 C CA . ASN A 1 94 ? -10.251 15.929 27.763 1.00 54.59 94 ASN A CA 1
ATOM 645 C C . ASN A 1 94 ? -10.548 15.426 29.185 1.00 54.59 94 ASN A C 1
ATOM 647 O O . ASN A 1 94 ? -10.632 16.224 30.117 1.00 54.59 94 ASN A O 1
ATOM 651 N N . SER A 1 95 ? -10.600 14.113 29.405 1.00 59.94 95 SER A N 1
ATOM 652 C CA . SER A 1 95 ? -11.077 13.569 30.690 1.00 59.94 95 SER A CA 1
ATOM 653 C C . SER A 1 95 ? -10.370 12.298 31.172 1.00 59.94 95 SER A C 1
ATOM 655 O O . SER A 1 95 ? -9.787 11.539 30.397 1.00 59.94 95 SER A O 1
ATOM 657 N N . THR A 1 96 ? -10.406 12.077 32.491 1.00 59.47 96 THR A N 1
ATOM 658 C CA . THR A 1 96 ? -10.056 10.809 33.158 1.00 59.47 96 THR A CA 1
ATOM 659 C C . THR A 1 96 ? -11.266 10.328 33.955 1.00 59.47 96 THR A C 1
ATOM 661 O O . THR A 1 96 ? -11.756 11.085 34.792 1.00 59.47 96 THR A O 1
ATOM 664 N N . ILE A 1 97 ? -11.779 9.126 33.689 1.00 61.53 97 ILE A N 1
ATOM 665 C CA . ILE A 1 97 ? -13.075 8.676 34.228 1.00 61.53 97 ILE A CA 1
ATOM 666 C C . ILE A 1 97 ? -12.991 7.234 34.730 1.00 61.53 97 ILE A C 1
ATOM 668 O O . ILE A 1 97 ? -12.501 6.372 34.008 1.00 61.53 97 ILE A O 1
ATOM 672 N N . ASP A 1 98 ? -13.527 6.987 35.921 1.00 56.56 98 ASP A N 1
ATOM 673 C CA . ASP A 1 98 ? -13.833 5.666 36.482 1.00 56.56 98 ASP A CA 1
ATOM 674 C C . ASP A 1 98 ? -15.372 5.493 36.458 1.00 56.56 98 ASP A C 1
ATOM 676 O O . ASP A 1 98 ? -16.088 6.088 37.264 1.00 56.56 98 ASP A O 1
ATOM 680 N N . GLY A 1 99 ? -15.926 4.833 35.428 1.00 56.66 99 GLY A N 1
ATOM 681 C CA . GLY A 1 99 ? -17.378 4.778 35.161 1.00 56.66 99 GLY A CA 1
ATOM 682 C C . GLY A 1 99 ? -17.784 4.740 33.675 1.00 56.66 99 GLY A C 1
ATOM 683 O O . GLY A 1 99 ? -16.936 4.687 32.786 1.00 56.66 99 GLY A O 1
ATOM 684 N N . ASN A 1 100 ? -19.101 4.737 33.372 1.00 54.62 100 ASN A N 1
ATOM 685 C CA . ASN A 1 100 ? -19.574 4.723 31.972 1.00 54.62 100 ASN A CA 1
ATOM 686 C C . ASN A 1 100 ? -19.730 6.132 31.376 1.00 54.62 100 ASN A C 1
ATOM 688 O O . ASN A 1 100 ? -20.362 6.996 31.984 1.00 54.62 100 ASN A O 1
ATOM 692 N N . SER A 1 101 ? -19.280 6.344 30.138 1.00 59.50 101 SER A N 1
ATOM 693 C CA . SER A 1 101 ? -19.077 7.713 29.620 1.00 59.50 101 SER A CA 1
ATOM 694 C C . SER A 1 101 ? -19.478 7.894 28.155 1.00 59.50 101 SER A C 1
ATOM 696 O O . SER A 1 101 ? -19.329 6.979 27.345 1.00 59.50 101 SER A O 1
ATOM 698 N N . THR A 1 102 ? -19.937 9.096 27.795 1.00 57.50 102 THR A N 1
ATOM 699 C CA . THR A 1 102 ? -20.023 9.581 26.401 1.00 57.50 102 THR A CA 1
ATOM 700 C C . THR A 1 102 ? -19.136 10.817 26.252 1.00 57.50 102 THR A C 1
ATOM 702 O O . THR A 1 102 ? -19.307 11.760 27.020 1.00 57.50 102 THR A O 1
ATOM 705 N N . ILE A 1 103 ? -18.166 10.816 25.335 1.00 59.81 103 ILE A N 1
ATOM 706 C CA . ILE A 1 103 ? -17.124 11.860 25.283 1.00 59.81 103 ILE A CA 1
ATOM 707 C C . ILE A 1 103 ? -16.888 12.331 23.847 1.00 59.81 103 ILE A C 1
ATOM 709 O O . ILE A 1 103 ? -16.726 11.502 22.954 1.00 59.81 103 ILE A O 1
ATOM 713 N N . ASP A 1 104 ? -16.808 13.646 23.663 1.00 53.16 104 ASP A N 1
ATOM 714 C CA . ASP A 1 104 ? -16.306 14.321 22.460 1.00 53.16 104 ASP A CA 1
ATOM 715 C C . ASP A 1 104 ? -14.941 14.954 22.818 1.00 53.16 104 ASP A C 1
ATOM 717 O O . ASP A 1 104 ? -14.871 15.983 23.495 1.00 53.16 104 ASP A O 1
ATOM 721 N N . GLY A 1 105 ? -13.829 14.255 22.535 1.00 53.25 105 GLY A N 1
ATOM 722 C CA . GLY A 1 105 ? -12.477 14.642 22.989 1.00 53.25 105 GLY A CA 1
ATOM 723 C C . GLY A 1 105 ? -11.549 13.497 23.439 1.00 53.25 105 GLY A C 1
ATOM 724 O O . GLY A 1 105 ? -11.920 12.323 23.443 1.00 53.25 105 GLY A O 1
ATOM 725 N N . ASN A 1 106 ? -10.295 13.816 23.822 1.00 52.72 106 ASN A N 1
ATOM 726 C CA . ASN A 1 106 ? -9.319 12.779 24.213 1.00 52.72 106 ASN A CA 1
ATOM 727 C C . ASN A 1 106 ? -9.515 12.301 25.659 1.00 52.72 106 ASN A C 1
ATOM 729 O O . ASN A 1 106 ? -9.628 13.119 26.569 1.00 52.72 106 ASN A O 1
ATOM 733 N N . SER A 1 107 ? -9.462 10.995 25.916 1.00 58.12 107 SER A N 1
ATOM 734 C CA . SER A 1 107 ? -9.894 10.463 27.221 1.00 58.12 107 SER A CA 1
ATOM 735 C C . SER A 1 107 ? -9.133 9.221 27.709 1.00 58.12 107 SER A C 1
ATOM 737 O O . SER A 1 107 ? -8.611 8.435 26.919 1.00 58.12 107 SER A O 1
ATOM 739 N N . THR A 1 108 ? -9.046 9.058 29.036 1.00 56.56 108 THR A N 1
ATOM 740 C CA . THR A 1 108 ? -8.597 7.826 29.722 1.00 56.56 108 THR A CA 1
ATOM 741 C C . THR A 1 108 ? -9.746 7.291 30.576 1.00 56.56 108 THR A C 1
ATOM 743 O O . THR A 1 108 ? -10.239 8.028 31.428 1.00 56.56 108 THR A O 1
ATOM 746 N N . ILE A 1 109 ? -10.206 6.061 30.340 1.00 59.72 109 ILE A N 1
ATOM 747 C CA . ILE A 1 109 ? -11.448 5.540 30.942 1.00 59.72 109 ILE A CA 1
ATOM 748 C C . ILE A 1 109 ? -11.238 4.137 31.516 1.00 59.72 109 ILE A C 1
ATOM 750 O O . ILE A 1 109 ? -10.691 3.280 30.828 1.00 59.72 109 ILE A O 1
ATOM 754 N N . ASP A 1 110 ? -11.732 3.908 32.730 1.00 53.88 110 ASP A N 1
ATOM 755 C CA . ASP A 1 110 ? -11.932 2.593 33.354 1.00 53.88 110 ASP A CA 1
ATOM 756 C C . ASP A 1 110 ? -13.458 2.338 33.427 1.00 53.88 110 ASP A C 1
ATOM 758 O O . ASP A 1 110 ? -14.155 2.903 34.269 1.00 53.88 110 ASP A O 1
ATOM 762 N N . GLY A 1 111 ? -14.030 1.629 32.440 1.00 55.84 111 GLY A N 1
ATOM 763 C CA . GLY A 1 111 ? -15.486 1.458 32.263 1.00 55.84 111 GLY A CA 1
ATOM 764 C C . GLY A 1 111 ? -15.998 1.449 30.807 1.00 55.84 111 GLY A C 1
ATOM 765 O O . GLY A 1 111 ? -15.240 1.624 29.852 1.00 55.84 111 GLY A O 1
ATOM 766 N N . ASN A 1 112 ? -17.313 1.229 30.592 1.00 52.47 112 ASN A N 1
ATOM 767 C CA . ASN A 1 112 ? -17.873 1.172 29.225 1.00 52.47 112 ASN A CA 1
ATOM 768 C C . ASN A 1 112 ? -18.100 2.570 28.632 1.00 52.47 112 ASN A C 1
ATOM 770 O O . ASN A 1 112 ? -18.651 3.443 29.299 1.00 52.47 112 ASN A O 1
ATOM 774 N N . SER A 1 113 ? -17.770 2.791 27.359 1.00 57.03 113 SER A N 1
ATOM 775 C CA . SER A 1 113 ? -17.761 4.160 26.814 1.00 57.03 113 SER A CA 1
ATOM 776 C C . SER A 1 113 ? -18.112 4.284 25.324 1.00 57.03 113 SER A C 1
ATOM 778 O O . SER A 1 113 ? -17.922 3.358 24.537 1.00 57.03 113 SER A O 1
ATOM 780 N N . THR A 1 114 ? -18.661 5.441 24.934 1.00 55.47 114 THR A N 1
ATOM 781 C CA . THR A 1 114 ? -18.857 5.864 23.530 1.00 55.47 114 THR A CA 1
ATOM 782 C C . THR A 1 114 ? -18.057 7.141 23.285 1.00 55.47 114 THR A C 1
ATOM 784 O O . THR A 1 114 ? -18.247 8.101 24.031 1.00 55.47 114 THR A O 1
ATOM 787 N N . ILE A 1 115 ? -17.147 7.157 22.306 1.00 58.25 115 ILE A N 1
ATOM 788 C CA . ILE A 1 115 ? -16.176 8.257 22.155 1.00 58.25 115 ILE A CA 1
ATOM 789 C C . ILE A 1 115 ? -15.992 8.684 20.696 1.00 58.25 115 ILE A C 1
ATOM 791 O O . ILE A 1 115 ? -15.825 7.830 19.825 1.00 58.25 115 ILE A O 1
ATOM 795 N N . ASP A 1 116 ? -15.958 9.998 20.472 1.00 49.56 116 ASP A N 1
ATOM 796 C CA . ASP A 1 116 ? -15.523 10.667 19.237 1.00 49.56 116 ASP A CA 1
ATOM 797 C C . ASP A 1 116 ? -14.185 11.387 19.537 1.00 49.56 116 ASP A C 1
ATOM 799 O O . ASP A 1 116 ? -14.157 12.442 20.175 1.00 49.56 116 ASP A O 1
ATOM 803 N N . GLY A 1 117 ? -13.037 10.747 19.249 1.00 47.94 117 GLY A N 1
ATOM 804 C CA . GLY A 1 117 ? -11.709 11.236 19.680 1.00 47.94 117 GLY A CA 1
ATOM 805 C C . GLY A 1 117 ? -10.629 10.166 19.933 1.00 47.94 117 GLY A C 1
ATOM 806 O O . GLY A 1 117 ? -10.830 8.982 19.664 1.00 47.94 117 GLY A O 1
ATOM 807 N N . ASN A 1 118 ? -9.437 10.572 20.423 1.00 48.88 118 ASN A N 1
ATOM 808 C CA . ASN A 1 118 ? -8.367 9.616 20.770 1.00 48.88 118 ASN A CA 1
ATOM 809 C C . ASN A 1 118 ? -8.459 9.139 22.229 1.00 48.88 118 ASN A C 1
ATOM 811 O O . ASN A 1 118 ? -8.443 9.975 23.135 1.00 48.88 118 ASN A O 1
ATOM 815 N N . SER A 1 119 ? -8.413 7.826 22.487 1.00 54.75 119 SER A N 1
ATOM 816 C CA . SER A 1 119 ? -8.667 7.307 23.845 1.00 54.75 119 SER A CA 1
ATOM 817 C C . SER A 1 119 ? -7.782 6.141 24.291 1.00 54.75 119 SER A C 1
ATOM 819 O O . SER A 1 119 ? -7.247 5.381 23.483 1.00 54.75 119 SER A O 1
ATOM 821 N N . THR A 1 120 ? -7.630 6.005 25.613 1.00 53.88 120 THR A N 1
ATOM 822 C CA . THR A 1 120 ? -7.100 4.808 26.295 1.00 53.88 120 THR A CA 1
ATOM 823 C C . THR A 1 120 ? -8.189 4.245 27.205 1.00 53.88 120 THR A C 1
ATOM 825 O O . THR A 1 120 ? -8.688 4.986 28.049 1.00 53.88 120 THR A O 1
ATOM 828 N N . ILE A 1 121 ? -8.594 2.984 27.027 1.00 58.34 121 ILE A N 1
ATOM 829 C CA . ILE A 1 121 ? -9.771 2.427 27.716 1.00 58.34 121 ILE A CA 1
ATOM 830 C C . ILE A 1 121 ? -9.495 1.038 28.301 1.00 58.34 121 ILE A C 1
ATOM 832 O O . ILE A 1 121 ? -8.964 0.185 27.595 1.00 58.34 121 ILE A O 1
ATOM 836 N N . ASP A 1 122 ? -9.922 0.816 29.543 1.00 49.69 122 ASP A N 1
ATOM 837 C CA . ASP A 1 122 ? -10.049 -0.487 30.212 1.00 49.69 122 ASP A CA 1
ATOM 838 C C . ASP A 1 122 ? -11.559 -0.795 30.376 1.00 49.69 122 ASP A C 1
ATOM 840 O O . ASP A 1 122 ? -12.231 -0.232 31.239 1.00 49.69 122 ASP A O 1
ATOM 844 N N . GLY A 1 123 ? -12.164 -1.556 29.447 1.00 51.44 123 GLY A N 1
ATOM 845 C CA . GLY A 1 123 ? -13.631 -1.738 29.362 1.00 51.44 123 GLY A CA 1
ATOM 846 C C . GLY A 1 123 ? -14.202 -1.979 27.949 1.00 51.44 123 GLY A C 1
ATOM 847 O O . GLY A 1 123 ? -13.455 -2.073 26.977 1.00 51.44 123 GLY A O 1
ATOM 848 N N . ASN A 1 124 ? -15.538 -2.120 27.805 1.00 48.81 124 ASN A N 1
ATOM 849 C CA . ASN A 1 124 ? -16.162 -2.277 26.474 1.00 48.81 124 ASN A CA 1
ATOM 850 C C . ASN A 1 124 ? -16.526 -0.927 25.838 1.00 48.81 124 ASN A C 1
ATOM 852 O O . ASN A 1 124 ? -17.249 -0.148 26.464 1.00 48.81 124 ASN A O 1
ATOM 856 N N . SER A 1 125 ? -16.163 -0.690 24.570 1.00 54.25 125 SER A N 1
ATOM 857 C CA . SER A 1 125 ? -16.363 0.639 23.961 1.00 54.25 125 SER A CA 1
ATOM 858 C C . SER A 1 125 ? -16.812 0.651 22.498 1.00 54.25 125 SER A C 1
ATOM 860 O O . SER A 1 125 ? -16.580 -0.291 21.738 1.00 54.25 125 SER A O 1
ATOM 862 N N . THR A 1 126 ? -17.460 1.753 22.102 1.00 51.75 126 THR A N 1
ATOM 863 C CA . THR A 1 126 ? -17.729 2.122 20.699 1.00 51.75 126 THR A CA 1
ATOM 864 C C . THR A 1 126 ? -16.981 3.414 20.372 1.00 51.75 126 THR A C 1
ATOM 866 O O . THR A 1 126 ? -17.171 4.396 21.085 1.00 51.75 126 THR A O 1
ATOM 869 N N . ILE A 1 127 ? -16.110 3.423 19.356 1.00 55.22 127 ILE A N 1
ATOM 870 C CA . ILE A 1 127 ? -15.178 4.546 19.122 1.00 55.22 127 ILE A CA 1
ATOM 871 C C . ILE A 1 127 ? -15.103 4.950 17.645 1.00 55.22 127 ILE A C 1
ATOM 873 O O . ILE A 1 127 ? -14.920 4.085 16.786 1.00 55.22 127 ILE A O 1
ATOM 877 N N . ASP A 1 128 ? -15.151 6.258 17.385 1.00 45.19 128 ASP A N 1
ATOM 878 C CA . ASP A 1 128 ? -14.828 6.912 16.107 1.00 45.19 128 ASP A CA 1
ATOM 879 C C . ASP A 1 128 ? -13.515 7.718 16.293 1.00 45.19 128 ASP A C 1
ATOM 881 O O . ASP A 1 128 ? -13.515 8.824 16.830 1.00 45.19 128 ASP A O 1
ATOM 885 N N . GLY A 1 129 ? -12.347 7.110 16.011 1.00 45.00 129 GLY A N 1
ATOM 886 C CA . GLY A 1 129 ? -11.027 7.714 16.308 1.00 45.00 129 GLY A CA 1
ATOM 887 C C . GLY A 1 129 ? -9.854 6.737 16.527 1.00 45.00 129 GLY A C 1
ATOM 888 O O . GLY A 1 129 ? -9.988 5.531 16.310 1.00 45.00 129 GLY A O 1
ATOM 889 N N . ASN A 1 130 ? -8.668 7.239 16.936 1.00 46.16 130 ASN A N 1
ATOM 890 C CA . ASN A 1 130 ? -7.514 6.378 17.273 1.00 46.16 130 ASN A CA 1
ATOM 891 C C . ASN A 1 130 ? -7.576 5.907 18.734 1.00 46.16 130 ASN A C 1
ATOM 893 O O . ASN A 1 130 ? -7.700 6.744 19.620 1.00 46.16 130 ASN A O 1
ATOM 897 N N . SER A 1 131 ? -7.414 4.615 19.039 1.00 49.31 131 SER A N 1
ATOM 898 C CA . SER A 1 131 ? -7.510 4.150 20.439 1.00 49.31 131 SER A CA 1
ATOM 899 C C . SER A 1 131 ? -6.559 3.023 20.844 1.00 49.31 131 SER A C 1
ATOM 901 O O . SER A 1 131 ? -6.114 2.230 20.012 1.00 49.31 131 SER A O 1
ATOM 903 N N . THR A 1 132 ? -6.258 2.968 22.148 1.00 48.19 132 THR A N 1
ATOM 904 C CA . THR A 1 132 ? -5.626 1.829 22.841 1.00 48.19 132 THR A CA 1
ATOM 905 C C . THR A 1 132 ? -6.638 1.230 23.818 1.00 48.19 132 THR A C 1
ATOM 907 O O . THR A 1 132 ? -7.143 1.961 24.666 1.00 48.19 132 THR A O 1
ATOM 910 N N . ILE A 1 133 ? -6.980 -0.055 23.692 1.00 53.03 133 ILE A N 1
ATOM 911 C CA . ILE A 1 133 ? -8.100 -0.658 24.443 1.00 53.03 133 ILE A CA 1
ATOM 912 C C . ILE A 1 133 ? -7.692 -2.005 25.058 1.00 53.03 133 ILE A C 1
ATOM 914 O O . ILE A 1 133 ? -7.174 -2.861 24.338 1.00 53.03 133 ILE A O 1
ATOM 918 N N . ASP A 1 134 ? -7.985 -2.191 26.347 1.00 45.09 134 ASP A N 1
ATOM 919 C CA . ASP A 1 134 ? -7.966 -3.461 27.090 1.00 45.09 134 ASP A CA 1
ATOM 920 C C . ASP A 1 134 ? -9.434 -3.880 27.364 1.00 45.09 134 ASP A C 1
ATOM 922 O O . ASP A 1 134 ? -10.076 -3.410 28.302 1.00 45.09 134 ASP A O 1
ATOM 926 N N . GLY A 1 135 ? -10.055 -4.640 26.444 1.00 46.12 135 GLY A N 1
ATOM 927 C CA . GLY A 1 135 ? -11.498 -4.969 26.483 1.00 46.12 135 GLY A CA 1
ATOM 928 C C . GLY A 1 135 ? -12.140 -5.332 25.127 1.00 46.12 135 GLY A C 1
ATOM 929 O O . GLY A 1 135 ? -11.441 -5.454 24.119 1.00 46.12 135 GLY A O 1
ATOM 930 N N . ASN A 1 136 ? -13.474 -5.540 25.075 1.00 44.88 136 ASN A N 1
ATOM 931 C CA . ASN A 1 136 ? -14.194 -5.777 23.804 1.00 44.88 136 ASN A CA 1
ATOM 932 C C . ASN A 1 136 ? -14.698 -4.466 23.186 1.00 44.88 136 ASN A C 1
ATOM 934 O O . ASN A 1 136 ? -15.480 -3.759 23.817 1.00 44.88 136 ASN A O 1
ATOM 938 N N . SER A 1 137 ? -14.383 -4.202 21.916 1.00 47.97 137 SER A N 1
ATOM 939 C CA . SER A 1 137 ? -14.742 -2.922 21.279 1.00 47.97 137 SER A CA 1
ATOM 940 C C . SER A 1 137 ? -15.263 -3.046 19.848 1.00 47.97 137 SER A C 1
ATOM 942 O O . SER A 1 137 ? -14.908 -3.977 19.118 1.00 47.97 137 SER A O 1
ATOM 944 N N . THR A 1 138 ? -16.097 -2.075 19.456 1.00 45.22 138 THR A N 1
ATOM 945 C CA . THR A 1 138 ? -16.522 -1.802 18.070 1.00 45.22 138 THR A CA 1
ATOM 946 C C . THR A 1 138 ? -15.939 -0.459 17.640 1.00 45.22 138 THR A C 1
ATOM 948 O O . THR A 1 138 ? -16.135 0.535 18.330 1.00 45.22 138 THR A O 1
ATOM 951 N N . ILE A 1 139 ? -15.174 -0.420 16.549 1.00 49.91 139 ILE A N 1
ATOM 952 C CA . ILE A 1 139 ? -14.325 0.738 16.222 1.00 49.91 139 ILE A CA 1
ATOM 953 C C . ILE A 1 139 ? -14.462 1.093 14.742 1.00 49.91 139 ILE A C 1
ATOM 955 O O . ILE A 1 139 ? -14.300 0.221 13.886 1.00 49.91 139 ILE A O 1
ATOM 959 N N . ASP A 1 140 ? -14.673 2.378 14.465 1.00 42.88 140 ASP A N 1
ATOM 960 C CA . ASP A 1 140 ? -14.568 3.001 13.147 1.00 42.88 140 ASP A CA 1
ATOM 961 C C . ASP A 1 140 ? -13.292 3.880 13.104 1.00 42.88 140 ASP A C 1
ATOM 963 O O . ASP A 1 140 ? -13.338 5.100 13.120 1.00 42.88 140 ASP A O 1
ATOM 967 N N . GLY A 1 141 ? -12.098 3.263 13.101 1.00 44.38 141 GLY A N 1
ATOM 968 C CA . GLY A 1 141 ? -10.815 3.996 13.148 1.00 44.38 141 GLY A CA 1
ATOM 969 C C . GLY A 1 141 ? -9.559 3.109 13.201 1.00 44.38 141 GLY A C 1
ATOM 970 O O . GLY A 1 141 ? -9.643 1.896 13.000 1.00 44.38 141 GLY A O 1
ATOM 971 N N . ASN A 1 142 ? -8.378 3.697 13.450 1.00 40.34 142 ASN A N 1
ATOM 972 C CA . ASN A 1 142 ? -7.134 2.947 13.713 1.00 40.34 142 ASN A CA 1
ATOM 973 C C . ASN A 1 142 ? -7.065 2.562 15.199 1.00 40.34 142 ASN A C 1
ATOM 975 O O . ASN A 1 142 ? -7.333 3.391 16.060 1.00 40.34 142 ASN A O 1
ATOM 979 N N . SER A 1 143 ? -6.677 1.339 15.563 1.00 42.25 143 SER A N 1
ATOM 980 C CA . SER A 1 143 ? -6.584 0.960 16.985 1.00 42.25 143 SER A CA 1
ATOM 981 C C . SER A 1 143 ? -5.503 -0.075 17.267 1.00 42.25 143 SER A C 1
ATOM 983 O O . SER A 1 143 ? -5.208 -0.919 16.425 1.00 42.25 143 SER A O 1
ATOM 985 N N . THR A 1 144 ? -4.925 -0.002 18.469 1.00 41.09 144 THR A N 1
ATOM 986 C CA . THR A 1 144 ? -4.086 -1.054 19.066 1.00 41.09 144 THR A CA 1
ATOM 987 C C . THR A 1 144 ? -4.897 -1.685 20.195 1.00 41.09 144 THR A C 1
ATOM 989 O O . THR A 1 144 ? -5.329 -0.972 21.096 1.00 41.09 144 THR A O 1
ATOM 992 N N . ILE A 1 145 ? -5.179 -2.986 20.129 1.00 46.06 145 ILE A N 1
ATOM 993 C CA . ILE A 1 145 ? -6.152 -3.636 21.021 1.00 46.06 145 ILE A CA 1
ATOM 994 C C . ILE A 1 145 ? -5.492 -4.845 21.676 1.00 46.06 145 ILE A C 1
ATOM 996 O O . ILE A 1 145 ? -4.956 -5.695 20.967 1.00 46.06 145 ILE A O 1
ATOM 1000 N N . ASP A 1 146 ? -5.555 -4.926 23.003 1.00 36.59 146 ASP A N 1
ATOM 1001 C CA . ASP A 1 146 ? -5.166 -6.106 23.782 1.00 36.59 146 ASP A CA 1
ATOM 1002 C C . ASP A 1 146 ? -6.474 -6.780 24.261 1.00 36.59 146 ASP A C 1
ATOM 1004 O O . ASP A 1 146 ? -6.923 -6.616 25.386 1.00 36.59 146 ASP A O 1
ATOM 1008 N N . GLY A 1 147 ? -7.205 -7.433 23.342 1.00 35.94 147 GLY A N 1
ATOM 1009 C CA . GLY A 1 147 ? -8.559 -7.954 23.600 1.00 35.94 147 GLY A CA 1
ATOM 1010 C C . GLY A 1 147 ? -9.307 -8.452 22.351 1.00 35.94 147 GLY A C 1
ATOM 1011 O O . GLY A 1 147 ? -8.807 -8.364 21.230 1.00 35.94 147 GLY A O 1
ATOM 1012 N N . ASN A 1 148 ? -10.523 -8.989 22.518 1.00 35.16 148 ASN A N 1
ATOM 1013 C CA . ASN A 1 148 ? -11.358 -9.466 21.404 1.00 35.16 148 ASN A CA 1
ATOM 1014 C C . ASN A 1 148 ? -12.078 -8.286 20.725 1.00 35.16 148 ASN A C 1
ATOM 1016 O O . ASN A 1 148 ? -12.960 -7.670 21.315 1.00 35.16 148 ASN A O 1
ATOM 1020 N N . SER A 1 149 ? -11.757 -7.988 19.466 1.00 38.50 149 SER A N 1
ATOM 1021 C CA . SER A 1 149 ? -12.334 -6.841 18.742 1.00 38.50 149 SER A CA 1
ATOM 1022 C C . SER A 1 149 ? -13.259 -7.273 17.609 1.00 38.50 149 SER A C 1
ATOM 1024 O O . SER A 1 149 ? -12.913 -8.145 16.810 1.00 38.50 149 SER A O 1
ATOM 1026 N N . THR A 1 150 ? -14.404 -6.607 17.477 1.00 37.62 150 THR A N 1
ATOM 1027 C CA . THR A 1 150 ? -15.236 -6.663 16.270 1.00 37.62 150 THR A CA 1
ATOM 1028 C C . THR A 1 150 ? -15.117 -5.329 15.545 1.00 37.62 150 THR A C 1
ATOM 1030 O O . THR A 1 150 ? -15.778 -4.364 15.909 1.00 37.62 150 THR A O 1
ATOM 1033 N N . MET A 1 151 ? -14.255 -5.259 14.528 1.00 42.22 151 MET A N 1
ATOM 1034 C CA . MET A 1 151 ? -14.199 -4.105 13.623 1.00 42.22 151 MET A CA 1
ATOM 1035 C C . MET A 1 151 ? -15.512 -4.023 12.840 1.00 42.22 151 MET A C 1
ATOM 1037 O O . MET A 1 151 ? -15.911 -5.013 12.216 1.00 42.22 151 MET A O 1
ATOM 1041 N N . SER A 1 152 ? -16.173 -2.863 12.844 1.00 38.50 152 SER A N 1
ATOM 1042 C CA . SER A 1 152 ? -17.288 -2.624 11.928 1.00 38.50 152 SER A CA 1
ATOM 1043 C C . SER A 1 152 ? -16.757 -2.726 10.493 1.00 38.50 152 SER A C 1
ATOM 1045 O O . SER A 1 152 ? -15.744 -2.104 10.156 1.00 38.50 152 SER A O 1
ATOM 1047 N N . PRO A 1 153 ? -17.368 -3.555 9.630 1.00 41.44 153 PRO A N 1
ATOM 1048 C CA . PRO A 1 153 ? -16.922 -3.684 8.259 1.00 41.44 153 PRO A CA 1
ATOM 1049 C C . PRO A 1 153 ? -17.265 -2.387 7.532 1.00 41.44 153 PRO A C 1
ATOM 1051 O O . PRO A 1 153 ? -18.419 -2.148 7.185 1.00 41.44 153 PRO A O 1
ATOM 1054 N N . VAL A 1 154 ? -16.264 -1.554 7.249 1.00 46.31 154 VAL A N 1
ATOM 1055 C CA . VAL A 1 154 ? -16.385 -0.658 6.098 1.00 46.31 154 VAL A CA 1
ATOM 1056 C C . VAL A 1 154 ? -16.570 -1.572 4.899 1.00 46.31 154 VAL A C 1
ATOM 1058 O O . VAL A 1 154 ? -15.722 -2.433 4.663 1.00 46.31 154 VAL A O 1
ATOM 1061 N N . GLU A 1 155 ? -17.719 -1.459 4.227 1.00 50.53 155 GLU A N 1
ATOM 1062 C CA . GLU A 1 155 ? -18.127 -2.325 3.117 1.00 50.53 155 GLU A CA 1
ATOM 1063 C C . GLU A 1 155 ? -17.183 -2.154 1.913 1.00 50.53 155 GLU A C 1
ATOM 1065 O O . GLU A 1 155 ? -17.534 -1.585 0.881 1.00 50.53 155 GLU A O 1
ATOM 1070 N N . ALA A 1 156 ? -15.956 -2.659 2.019 1.00 57.66 156 ALA A N 1
ATOM 1071 C CA . ALA A 1 156 ? -15.100 -2.879 0.876 1.00 57.66 156 ALA A CA 1
ATOM 1072 C C . ALA A 1 156 ? -15.661 -4.074 0.116 1.00 57.66 156 ALA A C 1
ATOM 1074 O O . ALA A 1 156 ? -15.677 -5.205 0.603 1.00 57.66 156 ALA A O 1
ATOM 1075 N N . ASN A 1 157 ? -16.151 -3.810 -1.090 1.00 63.09 157 ASN A N 1
ATOM 1076 C CA . ASN A 1 157 ? -16.679 -4.840 -1.961 1.00 63.09 157 ASN A CA 1
ATOM 1077 C C . ASN A 1 157 ? -15.611 -5.302 -2.967 1.00 63.09 157 ASN A C 1
ATOM 1079 O O . ASN A 1 157 ? -15.693 -5.014 -4.161 1.00 63.09 157 ASN A O 1
ATOM 1083 N N . CYS A 1 158 ? -14.575 -5.988 -2.476 1.00 76.94 158 CYS A N 1
ATOM 1084 C CA . CYS A 1 158 ? -13.420 -6.386 -3.290 1.00 76.94 158 CYS A CA 1
ATOM 1085 C C . CYS A 1 158 ? -13.740 -7.423 -4.384 1.00 76.94 158 CYS A C 1
ATOM 1087 O O . CYS A 1 158 ? -13.066 -7.495 -5.420 1.00 76.94 158 CYS A O 1
ATOM 1089 N N . ASP A 1 159 ? -14.754 -8.258 -4.157 1.00 73.75 159 ASP A N 1
ATOM 1090 C CA . ASP A 1 159 ? -15.145 -9.369 -5.030 1.00 73.75 159 ASP A CA 1
ATOM 1091 C C . ASP A 1 159 ? -16.613 -9.321 -5.487 1.00 73.75 159 ASP A C 1
ATOM 1093 O O . ASP A 1 159 ? -17.056 -10.224 -6.193 1.00 73.75 159 ASP A O 1
ATOM 1097 N N . GLY A 1 160 ? -17.358 -8.262 -5.171 1.00 72.12 160 GLY A N 1
ATOM 1098 C CA . GLY A 1 160 ? -18.806 -8.204 -5.408 1.00 72.12 160 GLY A CA 1
ATOM 1099 C C . GLY A 1 160 ? -19.630 -8.801 -4.257 1.00 72.12 160 GLY A C 1
ATOM 1100 O O . GLY A 1 160 ? -20.853 -8.646 -4.250 1.00 72.12 160 GLY A O 1
ATOM 1101 N N . GLU A 1 161 ? -18.974 -9.424 -3.274 1.00 69.19 161 GLU A N 1
ATOM 1102 C CA . GLU A 1 161 ? -19.571 -10.022 -2.091 1.00 69.19 161 GLU A CA 1
ATOM 1103 C C . GLU A 1 161 ? -19.142 -9.265 -0.819 1.00 69.19 161 GLU A C 1
ATOM 1105 O O . GLU A 1 161 ? -17.975 -8.934 -0.626 1.00 69.19 161 GLU A O 1
ATOM 1110 N N . GLY A 1 162 ? -20.075 -9.033 0.108 1.00 75.50 162 GLY A N 1
ATOM 1111 C CA . GLY A 1 162 ? -19.740 -8.501 1.434 1.00 75.50 162 GLY A CA 1
ATOM 1112 C C . GLY A 1 162 ? -18.938 -9.489 2.300 1.00 75.50 162 GLY A C 1
ATOM 1113 O O . GLY A 1 162 ? -18.562 -10.585 1.865 1.00 75.50 162 GLY A O 1
ATOM 1114 N N . GLY A 1 163 ? -18.722 -9.114 3.565 1.00 83.00 163 GLY A N 1
ATOM 1115 C CA . GLY A 1 163 ? -18.058 -9.961 4.567 1.00 83.00 163 GLY A CA 1
ATOM 1116 C C . GLY A 1 163 ? -16.540 -9.802 4.642 1.00 83.00 163 GLY A C 1
ATOM 1117 O O . GLY A 1 163 ? -15.862 -10.717 5.091 1.00 83.00 163 GLY A O 1
ATOM 1118 N N . TRP A 1 164 ? -16.016 -8.669 4.181 1.00 87.75 164 TRP A N 1
ATOM 1119 C CA . TRP A 1 164 ? -14.609 -8.306 4.316 1.00 87.75 164 TRP A CA 1
ATOM 1120 C C . TRP A 1 164 ? -14.361 -7.585 5.640 1.00 87.75 164 TRP A C 1
ATOM 1122 O O . TRP A 1 164 ? -15.120 -6.691 6.015 1.00 87.75 164 TRP A O 1
ATOM 1132 N N . THR A 1 165 ? -13.280 -7.943 6.327 1.00 89.38 165 THR A N 1
ATOM 1133 C CA . THR A 1 165 ? -12.828 -7.271 7.550 1.00 89.38 165 THR A CA 1
ATOM 1134 C C . THR A 1 165 ? -11.597 -6.437 7.239 1.00 89.38 165 THR A C 1
ATOM 1136 O O . THR A 1 165 ? -10.597 -6.975 6.766 1.00 89.38 165 THR A O 1
ATOM 1139 N N . ARG A 1 166 ? -11.649 -5.127 7.509 1.00 89.06 166 ARG A N 1
ATOM 1140 C CA . ARG A 1 166 ? -10.480 -4.250 7.375 1.00 89.06 166 ARG A CA 1
ATOM 1141 C C . ARG A 1 166 ? -9.482 -4.548 8.489 1.00 89.06 166 ARG A C 1
ATOM 1143 O O . ARG A 1 166 ? -9.852 -4.520 9.658 1.00 89.06 166 ARG A O 1
ATOM 1150 N N . VAL A 1 167 ? -8.229 -4.786 8.121 1.00 91.56 167 VAL A N 1
ATOM 1151 C CA . VAL A 1 167 ? -7.123 -5.054 9.060 1.00 91.56 167 VAL A CA 1
ATOM 1152 C C . VAL A 1 167 ? -6.010 -4.017 8.975 1.00 91.56 167 VAL A C 1
ATOM 1154 O O . VAL A 1 167 ? -5.270 -3.845 9.934 1.00 91.56 167 VAL A O 1
ATOM 1157 N N . GLY A 1 168 ? -5.906 -3.282 7.863 1.00 90.00 168 GLY A N 1
ATOM 1158 C CA . GLY A 1 168 ? -4.926 -2.208 7.708 1.00 90.00 168 GLY A CA 1
ATOM 1159 C C . GLY A 1 168 ? -5.526 -0.961 7.079 1.00 90.00 168 GLY A C 1
ATOM 1160 O O . GLY A 1 168 ? -6.293 -1.056 6.119 1.00 90.00 168 GLY A O 1
ATOM 1161 N N . TYR A 1 169 ? -5.167 0.201 7.623 1.00 89.50 169 TYR A N 1
ATOM 1162 C CA . TYR A 1 169 ? -5.579 1.506 7.118 1.00 89.50 169 TYR A CA 1
ATOM 1163 C C . TYR A 1 169 ? -4.473 2.546 7.332 1.00 89.50 169 TYR A C 1
ATOM 1165 O O . TYR A 1 169 ? -3.888 2.658 8.408 1.00 89.50 169 TYR A O 1
ATOM 1173 N N . LEU A 1 170 ? -4.189 3.315 6.287 1.00 91.25 170 LEU A N 1
ATOM 1174 C CA . LEU A 1 170 ? -3.371 4.518 6.315 1.00 91.25 170 LEU A CA 1
ATOM 1175 C C . LEU A 1 170 ? -3.996 5.519 5.356 1.00 91.25 170 LEU A C 1
ATOM 1177 O O . LEU A 1 170 ? -4.233 5.190 4.195 1.00 91.25 170 LEU A O 1
ATOM 1181 N N . ASN A 1 171 ? -4.194 6.749 5.818 1.00 92.62 171 ASN A N 1
ATOM 1182 C CA . ASN A 1 171 ? -4.589 7.846 4.953 1.00 92.62 171 ASN A CA 1
ATOM 1183 C C . ASN A 1 171 ? -3.909 9.147 5.383 1.00 92.62 171 ASN A C 1
ATOM 1185 O O . ASN A 1 171 ? -4.419 9.903 6.206 1.00 92.62 171 ASN A O 1
ATOM 1189 N N . MET A 1 172 ? -2.756 9.424 4.783 1.00 92.19 172 MET A N 1
ATOM 1190 C CA . MET A 1 172 ? -1.959 10.612 5.084 1.00 92.19 172 MET A CA 1
ATOM 1191 C C . MET A 1 172 ? -2.571 11.915 4.548 1.00 92.19 172 MET A C 1
ATOM 1193 O O . MET A 1 172 ? -2.054 12.988 4.845 1.00 92.19 172 MET A O 1
ATOM 1197 N N . THR A 1 173 ? -3.668 11.852 3.780 1.00 89.69 173 THR A N 1
ATOM 1198 C CA . THR A 1 173 ? -4.411 13.055 3.357 1.00 89.69 173 THR A CA 1
ATOM 1199 C C . THR A 1 173 ? -5.268 13.639 4.483 1.00 89.69 173 THR A C 1
ATOM 1201 O O . THR A 1 173 ? -5.683 14.795 4.403 1.00 89.69 173 THR A O 1
ATOM 1204 N N . GLN A 1 174 ? -5.529 12.858 5.538 1.00 87.62 174 GLN A N 1
ATOM 1205 C CA . GLN A 1 174 ? -6.284 13.303 6.705 1.00 87.62 174 GLN A CA 1
ATOM 1206 C C . GLN A 1 174 ? -5.430 14.213 7.598 1.00 87.62 174 GLN A C 1
ATOM 1208 O O . GLN A 1 174 ? -4.232 13.999 7.794 1.00 87.62 174 GLN A O 1
ATOM 1213 N N . SER A 1 175 ? -6.060 15.243 8.166 1.00 85.44 175 SER A N 1
ATOM 1214 C CA . SER A 1 175 ? -5.388 16.162 9.088 1.00 85.44 175 SER A CA 1
ATOM 1215 C C . SER A 1 175 ? -4.888 15.415 10.327 1.00 85.44 175 SER A C 1
ATOM 1217 O O . SER A 1 175 ? -5.636 14.658 10.936 1.00 85.44 175 SER A O 1
ATOM 1219 N N . GLY A 1 176 ? -3.628 15.632 10.709 1.00 83.56 176 GLY A N 1
ATOM 1220 C CA . GLY A 1 176 ? -3.019 14.986 11.878 1.00 83.56 176 GLY A CA 1
ATOM 1221 C C . GLY A 1 176 ? -2.585 13.529 11.671 1.00 83.56 176 GLY A C 1
ATOM 1222 O O . GLY A 1 176 ? -2.067 12.929 12.611 1.00 83.56 176 GLY A O 1
ATOM 1223 N N . ALA A 1 177 ? -2.743 12.964 10.468 1.00 83.94 177 ALA A N 1
ATOM 1224 C CA . ALA A 1 177 ? -2.266 11.619 10.163 1.00 83.94 177 ALA A CA 1
ATOM 1225 C C . ALA A 1 177 ? -0.740 11.505 10.331 1.00 83.94 177 ALA A C 1
ATOM 1227 O O . ALA A 1 177 ? 0.021 12.405 9.963 1.00 83.94 177 ALA A O 1
ATOM 1228 N N . THR A 1 178 ? -0.290 10.374 10.875 1.00 87.19 178 THR A N 1
ATOM 1229 C CA . THR A 1 178 ? 1.129 10.061 11.082 1.00 87.19 178 THR A CA 1
ATOM 1230 C C . THR A 1 178 ? 1.463 8.702 10.485 1.00 87.19 178 THR A C 1
ATOM 1232 O O . THR A 1 178 ? 0.597 7.839 10.337 1.00 87.19 178 THR A O 1
ATOM 1235 N N . CYS A 1 179 ? 2.730 8.510 10.118 1.00 89.69 179 CYS A N 1
ATOM 1236 C CA . CYS A 1 179 ? 3.168 7.233 9.575 1.00 89.69 179 CYS A CA 1
ATOM 1237 C C . CYS A 1 179 ? 3.133 6.129 10.633 1.00 89.69 179 CYS A C 1
ATOM 1239 O O . CYS A 1 179 ? 3.527 6.373 11.777 1.00 89.69 179 CYS A O 1
ATOM 1241 N N . PRO A 1 180 ? 2.724 4.907 10.252 1.00 89.88 180 PRO A N 1
ATOM 1242 C CA . PRO A 1 180 ? 2.696 3.787 11.172 1.00 89.88 180 PRO A CA 1
ATOM 1243 C C . PRO A 1 180 ? 4.119 3.384 11.567 1.00 89.88 180 PRO A C 1
ATOM 1245 O O . PRO A 1 180 ? 5.088 3.640 10.840 1.00 89.88 180 PRO A O 1
ATOM 1248 N N . THR A 1 181 ? 4.239 2.714 12.715 1.00 88.38 181 THR A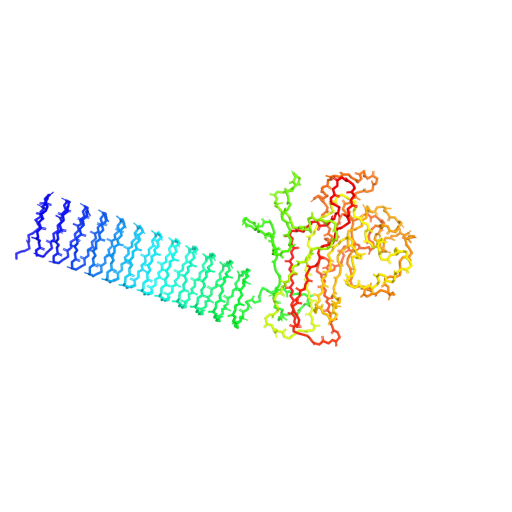 N 1
ATOM 1249 C CA . THR A 1 181 ? 5.522 2.237 13.241 1.00 88.38 181 THR A CA 1
ATOM 1250 C C . THR A 1 181 ? 6.303 1.478 12.173 1.00 88.38 181 THR A C 1
ATOM 1252 O O . THR A 1 181 ? 5.769 0.598 11.496 1.00 88.38 181 THR A O 1
ATOM 1255 N N . GLY A 1 182 ? 7.580 1.838 12.044 1.00 88.62 182 GLY A N 1
ATOM 1256 C CA . GLY A 1 182 ? 8.508 1.278 11.066 1.00 88.62 182 GLY A CA 1
ATOM 1257 C C . GLY A 1 182 ? 8.651 2.115 9.797 1.00 88.62 182 GLY A C 1
ATOM 1258 O O . GLY A 1 182 ? 9.716 2.079 9.190 1.00 88.62 182 GLY A O 1
ATOM 1259 N N . LEU A 1 183 ? 7.663 2.940 9.437 1.00 91.31 183 LEU A N 1
ATOM 1260 C CA . LEU A 1 183 ? 7.782 3.906 8.341 1.00 91.31 183 LEU A CA 1
ATOM 1261 C C . LEU A 1 183 ? 8.127 5.299 8.871 1.00 91.31 183 LEU A C 1
ATOM 1263 O O . LEU A 1 183 ? 7.823 5.648 10.010 1.00 91.31 183 LEU A O 1
ATOM 1267 N N . ILE A 1 184 ? 8.760 6.117 8.030 1.00 90.81 184 ILE A N 1
ATOM 1268 C CA . ILE A 1 184 ? 9.074 7.506 8.361 1.00 90.81 184 ILE A CA 1
ATOM 1269 C C . ILE A 1 184 ? 8.235 8.474 7.541 1.00 90.81 184 ILE A C 1
ATOM 1271 O O . ILE A 1 184 ? 7.965 8.241 6.362 1.00 90.81 184 ILE A O 1
ATOM 1275 N N . GLN A 1 185 ? 7.894 9.598 8.161 1.00 92.56 185 GLN A N 1
ATOM 1276 C CA . GLN A 1 185 ? 7.225 10.695 7.485 1.00 92.56 185 GLN A CA 1
ATOM 1277 C C . GLN A 1 185 ? 8.214 11.497 6.635 1.00 92.56 185 GLN A C 1
ATOM 1279 O O . GLN A 1 185 ? 9.288 11.889 7.099 1.00 92.56 185 GLN A O 1
ATOM 1284 N N . GLN A 1 186 ? 7.828 11.779 5.397 1.00 91.06 186 GLN A N 1
ATOM 1285 C CA . GLN A 1 186 ? 8.533 12.661 4.477 1.00 91.06 186 GLN A CA 1
ATOM 1286 C C . GLN A 1 186 ? 7.594 13.769 4.005 1.00 91.06 186 GLN A C 1
ATOM 1288 O O . GLN A 1 186 ? 6.393 13.563 3.850 1.00 91.06 186 GLN A O 1
ATOM 1293 N N . ASN A 1 187 ? 8.157 14.956 3.784 1.00 91.69 187 ASN A N 1
ATOM 1294 C CA . ASN A 1 187 ? 7.428 16.116 3.287 1.00 91.69 187 ASN A CA 1
ATOM 1295 C C . ASN A 1 187 ? 8.045 16.548 1.961 1.00 91.69 187 ASN A C 1
ATOM 1297 O O . ASN A 1 187 ? 9.267 16.678 1.859 1.00 91.69 187 ASN A O 1
ATOM 1301 N N . PHE A 1 188 ? 7.195 16.817 0.977 1.00 91.44 188 PHE A N 1
ATOM 1302 C CA . PHE A 1 188 ? 7.601 17.322 -0.327 1.00 91.44 188 PHE A CA 1
ATOM 1303 C C . PHE A 1 188 ? 6.904 18.652 -0.598 1.00 91.44 188 PHE A C 1
ATOM 1305 O O . PHE A 1 188 ? 5.826 18.922 -0.082 1.00 91.44 188 PHE A O 1
ATOM 1312 N N . THR A 1 189 ? 7.534 19.518 -1.388 1.00 92.69 189 THR A N 1
ATOM 1313 C CA . THR A 1 189 ? 7.017 20.870 -1.652 1.00 92.69 189 THR A CA 1
ATOM 1314 C C . THR A 1 189 ? 5.890 20.903 -2.682 1.00 92.69 189 THR A C 1
ATOM 1316 O O . THR A 1 189 ? 5.235 21.932 -2.826 1.00 92.69 189 THR A O 1
ATOM 1319 N N . ASN A 1 190 ? 5.682 19.811 -3.420 1.00 93.12 190 ASN A N 1
ATOM 1320 C CA . ASN A 1 190 ? 4.726 19.697 -4.521 1.00 93.12 190 ASN A CA 1
ATOM 1321 C C . ASN A 1 190 ? 3.558 18.737 -4.232 1.00 93.12 190 ASN A C 1
ATOM 1323 O O . ASN A 1 190 ? 2.852 18.347 -5.155 1.00 93.12 190 ASN A O 1
ATOM 1327 N N . ILE A 1 191 ? 3.349 18.385 -2.964 1.00 94.06 191 ILE A N 1
ATOM 1328 C CA . ILE A 1 191 ? 2.184 17.650 -2.464 1.00 94.06 191 ILE A CA 1
ATOM 1329 C C . ILE A 1 191 ? 1.727 18.319 -1.159 1.00 94.06 191 ILE A C 1
ATOM 1331 O O . ILE A 1 191 ? 2.548 18.847 -0.411 1.00 94.06 191 ILE A O 1
ATOM 1335 N N . SER A 1 192 ? 0.418 18.383 -0.912 1.00 94.12 192 SER A N 1
ATOM 1336 C CA . SER A 1 192 ? -0.158 19.175 0.190 1.00 94.12 192 SER A CA 1
ATOM 1337 C C . SER A 1 192 ? -0.082 18.509 1.563 1.00 94.12 192 SER A C 1
ATOM 1339 O O . SER A 1 192 ? -0.379 19.150 2.569 1.00 94.12 192 SER A O 1
ATOM 1341 N N . HIS A 1 193 ? 0.278 17.232 1.608 1.00 93.38 193 HIS A N 1
ATOM 1342 C CA . HIS A 1 193 ? 0.240 16.393 2.798 1.00 93.38 193 HIS A CA 1
ATOM 1343 C C . HIS A 1 193 ? 1.518 15.554 2.920 1.00 93.38 193 HIS A C 1
ATOM 1345 O O . HIS A 1 193 ? 2.193 15.302 1.921 1.00 93.38 193 HIS A O 1
ATOM 1351 N N . PRO A 1 194 ? 1.889 15.135 4.138 1.00 94.06 194 PRO A N 1
ATOM 1352 C CA . PRO A 1 194 ? 3.003 14.218 4.330 1.00 94.06 194 PRO A CA 1
ATOM 1353 C C . PRO A 1 194 ? 2.758 12.847 3.688 1.00 94.06 194 PRO A C 1
ATOM 1355 O O . PRO A 1 194 ? 1.630 12.456 3.414 1.00 94.06 194 PRO A O 1
ATOM 1358 N N . VAL A 1 195 ? 3.835 12.089 3.499 1.00 95.31 195 VAL A N 1
ATOM 1359 C CA . VAL A 1 195 ? 3.813 10.719 2.961 1.00 95.31 195 VAL A CA 1
ATOM 1360 C C . VAL A 1 195 ? 4.741 9.808 3.767 1.00 95.31 195 VAL A C 1
ATOM 1362 O O . VAL A 1 195 ? 5.645 10.291 4.453 1.00 95.31 195 VAL A O 1
ATOM 1365 N N . CYS A 1 196 ? 4.544 8.495 3.685 1.00 94.75 196 CYS A N 1
ATOM 1366 C CA . CYS A 1 196 ? 5.290 7.488 4.438 1.00 94.75 196 CYS A CA 1
ATOM 1367 C C . CYS A 1 196 ? 6.277 6.719 3.567 1.00 94.75 196 CYS A C 1
ATOM 1369 O O . CYS A 1 196 ? 5.925 6.238 2.496 1.00 94.75 196 CYS A O 1
ATOM 1371 N N . ALA A 1 197 ? 7.516 6.565 4.032 1.00 92.12 197 ALA A N 1
ATOM 1372 C CA . ALA A 1 197 ? 8.583 5.907 3.282 1.00 92.12 197 ALA A CA 1
ATOM 1373 C C . ALA A 1 197 ? 9.522 5.097 4.189 1.00 92.12 197 ALA A C 1
ATOM 1375 O O . ALA A 1 197 ? 9.493 5.218 5.412 1.00 92.12 197 ALA A O 1
ATOM 1376 N N . ALA A 1 198 ? 10.414 4.307 3.585 1.00 88.00 198 ALA A N 1
ATOM 1377 C CA . ALA A 1 198 ? 11.385 3.487 4.315 1.00 88.00 198 ALA A CA 1
ATOM 1378 C C . ALA A 1 198 ? 12.545 4.267 4.958 1.00 88.00 198 ALA A C 1
ATOM 1380 O O . ALA A 1 198 ? 13.255 3.760 5.824 1.00 88.00 198 ALA A O 1
ATOM 1381 N N . GLY A 1 199 ? 12.770 5.507 4.522 1.00 79.00 199 GLY A N 1
ATOM 1382 C CA . GLY A 1 199 ? 13.736 6.436 5.108 1.00 79.00 199 GLY A CA 1
ATOM 1383 C C . GLY A 1 199 ? 15.212 6.202 4.807 1.00 79.00 199 GLY A C 1
ATOM 1384 O O . GLY A 1 199 ? 15.973 7.162 4.849 1.00 79.00 199 GLY A O 1
ATOM 1385 N N . ASN A 1 200 ? 15.619 4.984 4.453 1.00 78.81 200 ASN A N 1
ATOM 1386 C CA . ASN A 1 200 ? 16.980 4.637 4.038 1.00 78.81 200 ASN A CA 1
ATOM 1387 C C . ASN A 1 200 ? 16.965 3.603 2.898 1.00 78.81 200 ASN A C 1
ATOM 1389 O O . ASN A 1 200 ? 15.916 3.081 2.525 1.00 78.81 200 ASN A O 1
ATOM 1393 N N . MET A 1 201 ? 18.141 3.277 2.345 1.00 81.88 201 MET A N 1
ATOM 1394 C CA . MET A 1 201 ? 18.263 2.125 1.442 1.00 81.88 201 MET A CA 1
ATOM 1395 C C . MET A 1 201 ? 17.833 0.840 2.155 1.00 81.88 201 MET A C 1
ATOM 1397 O O . MET A 1 201 ? 18.301 0.566 3.258 1.00 81.88 201 MET A O 1
ATOM 1401 N N . GLY A 1 202 ? 17.057 0.007 1.470 1.00 83.69 202 GLY A N 1
ATOM 1402 C CA . GLY A 1 202 ? 16.541 -1.244 2.009 1.00 83.69 202 GLY A CA 1
ATOM 1403 C C . GLY A 1 202 ? 15.027 -1.195 2.145 1.00 83.69 202 GLY A C 1
ATOM 1404 O O . GLY A 1 202 ? 14.370 -0.363 1.523 1.00 83.69 202 GLY A O 1
ATOM 1405 N N . CYS A 1 203 ? 14.486 -2.122 2.928 1.00 86.69 203 CYS A N 1
ATOM 1406 C CA . CYS A 1 203 ? 13.064 -2.153 3.226 1.00 86.69 203 CYS A CA 1
ATOM 1407 C C . CYS A 1 203 ? 12.823 -1.681 4.655 1.00 86.69 203 CYS A C 1
ATOM 1409 O O . CYS A 1 203 ? 13.553 -2.068 5.567 1.00 86.69 203 CYS A O 1
ATOM 1411 N N . ALA A 1 204 ? 11.763 -0.910 4.832 1.00 90.44 204 ALA A N 1
ATOM 1412 C CA . ALA A 1 204 ? 11.113 -0.731 6.114 1.00 90.44 204 ALA A CA 1
ATOM 1413 C C . ALA A 1 204 ? 9.753 -1.417 6.062 1.00 90.44 204 ALA A C 1
ATOM 1415 O O . ALA A 1 204 ? 9.174 -1.559 4.983 1.00 90.44 204 ALA A O 1
ATOM 1416 N N . SER A 1 205 ? 9.247 -1.854 7.205 1.00 92.00 205 SER A N 1
ATOM 1417 C CA . SER A 1 205 ? 7.960 -2.526 7.250 1.00 92.00 205 SER A CA 1
ATOM 1418 C C . SER A 1 205 ? 7.107 -2.066 8.407 1.00 92.00 205 SER A C 1
ATOM 1420 O O . SER A 1 205 ? 7.603 -1.543 9.401 1.00 92.00 205 SER A O 1
ATOM 1422 N N . THR A 1 206 ? 5.810 -2.252 8.228 1.00 93.50 206 THR A N 1
ATOM 1423 C CA . THR A 1 206 ? 4.801 -2.108 9.262 1.00 93.50 206 THR A CA 1
ATOM 1424 C C . THR A 1 206 ? 3.885 -3.327 9.208 1.00 93.50 206 THR A C 1
ATOM 1426 O O . THR A 1 206 ? 3.751 -3.956 8.154 1.00 93.50 206 THR A O 1
ATOM 1429 N N . SER A 1 207 ? 3.294 -3.689 10.339 1.00 93.19 207 SER A N 1
ATOM 1430 C CA . SER A 1 207 ? 2.457 -4.882 10.466 1.00 93.19 207 SER A CA 1
ATOM 1431 C C . SER A 1 207 ? 1.058 -4.491 10.912 1.00 93.19 207 SER A C 1
ATOM 1433 O O . SER A 1 207 ? 0.884 -3.623 11.764 1.00 93.19 207 SER A O 1
ATOM 1435 N N . PHE A 1 208 ? 0.074 -5.152 10.321 1.00 91.88 208 PHE A N 1
ATOM 1436 C CA . PHE A 1 208 ? -1.344 -4.963 10.550 1.00 91.88 208 PHE A CA 1
ATOM 1437 C C . PHE A 1 208 ? -1.893 -6.228 11.202 1.00 91.88 208 PHE A C 1
ATOM 1439 O O . PHE A 1 208 ? -1.913 -7.292 10.574 1.00 91.88 208 PHE A O 1
ATOM 1446 N N . SER A 1 209 ? -2.288 -6.104 12.472 1.00 92.12 209 SER A N 1
ATOM 1447 C CA . SER A 1 209 ? -2.813 -7.228 13.245 1.00 92.12 209 SER A CA 1
ATOM 1448 C C . SER A 1 209 ? -4.095 -7.754 12.612 1.00 92.12 209 SER A C 1
ATOM 1450 O O . SER A 1 209 ? -5.018 -6.994 12.319 1.00 92.12 209 SER A O 1
ATOM 1452 N N . THR A 1 210 ? -4.171 -9.068 12.438 1.00 88.94 210 THR A N 1
ATOM 1453 C CA . THR A 1 210 ? -5.418 -9.743 12.049 1.00 88.94 210 THR A CA 1
ATOM 1454 C C . THR A 1 210 ? -6.255 -10.150 13.256 1.00 88.94 210 THR A C 1
ATOM 1456 O O . THR A 1 210 ? -7.353 -10.678 13.089 1.00 88.94 210 THR A O 1
ATOM 1459 N N . ASN A 1 211 ? -5.750 -9.924 14.475 1.00 87.50 211 ASN A N 1
ATOM 1460 C CA . ASN A 1 211 ? -6.379 -10.318 15.739 1.00 87.50 211 ASN A CA 1
ATOM 1461 C C . ASN A 1 211 ? -6.743 -11.817 15.779 1.00 87.50 211 ASN A C 1
ATOM 1463 O O . ASN A 1 211 ? -7.753 -12.216 16.357 1.00 87.50 211 ASN A O 1
ATOM 1467 N N . GLY A 1 212 ? -5.934 -12.657 15.122 1.00 89.31 212 GLY A N 1
ATOM 1468 C CA . GLY A 1 212 ? -6.144 -14.104 15.053 1.00 89.31 212 GLY A CA 1
ATOM 1469 C C . GLY A 1 212 ? -7.323 -14.544 14.177 1.00 89.31 212 GLY A C 1
ATOM 1470 O O . GLY A 1 212 ? -7.694 -15.719 14.213 1.00 89.31 212 GLY A O 1
ATOM 1471 N N . LEU A 1 213 ? -7.921 -13.639 13.392 1.00 90.94 213 LEU A N 1
ATOM 1472 C CA . LEU A 1 213 ? -8.973 -13.986 12.440 1.00 90.94 213 LEU A CA 1
ATOM 1473 C C . LEU A 1 213 ? -8.408 -14.886 11.341 1.00 90.94 213 LEU A C 1
ATOM 1475 O O . LEU A 1 213 ? -7.393 -14.581 10.723 1.00 90.94 213 LEU A O 1
ATOM 1479 N N . ALA A 1 214 ? -9.086 -16.003 11.091 1.00 95.00 214 ALA A N 1
ATOM 1480 C CA . ALA A 1 214 ? -8.672 -16.950 10.070 1.00 95.00 214 ALA A CA 1
ATOM 1481 C C . ALA A 1 214 ? -9.167 -16.505 8.688 1.00 95.00 214 ALA A C 1
ATOM 1483 O O . ALA A 1 214 ? -10.373 -16.397 8.480 1.00 95.00 214 ALA A O 1
ATOM 1484 N N . TYR A 1 215 ? -8.257 -16.326 7.733 1.00 95.75 215 TYR A N 1
ATOM 1485 C CA . TYR A 1 215 ? -8.563 -15.856 6.381 1.00 95.75 215 TYR A CA 1
ATOM 1486 C C . TYR A 1 215 ? -7.841 -16.674 5.316 1.00 95.75 215 TYR A C 1
ATOM 1488 O O . TYR A 1 215 ? -6.801 -17.288 5.558 1.00 95.75 215 TYR A O 1
ATOM 1496 N N . ASN A 1 216 ? -8.401 -16.687 4.112 1.00 96.81 216 ASN A N 1
ATOM 1497 C CA . ASN A 1 216 ? -7.714 -17.186 2.918 1.00 96.81 216 ASN A CA 1
ATOM 1498 C C . ASN A 1 216 ? -7.922 -16.279 1.702 1.00 96.81 216 ASN A C 1
ATOM 1500 O O . ASN A 1 216 ? -7.492 -16.610 0.595 1.00 96.81 216 ASN A O 1
ATOM 1504 N N . LYS A 1 217 ? -8.580 -15.137 1.884 1.00 96.00 217 LYS A N 1
ATOM 1505 C CA . LYS A 1 217 ? -8.707 -14.098 0.876 1.00 96.00 217 LYS A CA 1
ATOM 1506 C C . LYS A 1 217 ? -8.173 -12.793 1.436 1.00 96.00 217 LYS A C 1
ATOM 1508 O O . LYS A 1 217 ? -8.442 -12.440 2.579 1.00 96.00 217 LYS A O 1
ATOM 1513 N N . VAL A 1 218 ? -7.442 -12.073 0.600 1.00 96.19 218 VAL A N 1
ATOM 1514 C CA . VAL A 1 218 ? -6.901 -10.753 0.908 1.00 96.19 218 VAL A CA 1
ATOM 1515 C C . VAL A 1 218 ? -7.206 -9.829 -0.256 1.00 96.19 218 VAL A C 1
ATOM 1517 O O . VAL A 1 218 ? -7.061 -10.206 -1.420 1.00 96.19 218 VAL A O 1
ATOM 1520 N N . CYS A 1 219 ? -7.611 -8.610 0.047 1.00 94.25 219 CYS A N 1
ATOM 1521 C CA . CYS A 1 219 ? -7.701 -7.541 -0.930 1.00 94.25 219 CYS A CA 1
ATOM 1522 C C . CYS A 1 219 ? -7.249 -6.229 -0.311 1.00 94.25 219 CYS A C 1
ATOM 1524 O O . CYS A 1 219 ? -7.088 -6.108 0.904 1.00 94.25 219 CYS A O 1
ATOM 1526 N N . GLY A 1 220 ? -7.050 -5.234 -1.157 1.00 93.44 220 GLY A N 1
ATOM 1527 C CA . GLY A 1 220 ? -6.668 -3.921 -0.687 1.00 93.44 220 GLY A CA 1
ATOM 1528 C C . GLY A 1 220 ? -6.190 -3.028 -1.803 1.00 93.44 220 GLY A C 1
ATOM 1529 O O . GLY A 1 220 ? -6.137 -3.447 -2.957 1.00 93.44 220 GLY A O 1
ATOM 1530 N N . GLN A 1 221 ? -5.803 -1.822 -1.428 1.00 92.56 221 GLN A N 1
ATOM 1531 C CA . GLN A 1 221 ? -5.241 -0.816 -2.314 1.00 92.56 221 GLN A CA 1
ATOM 1532 C C . GLN A 1 221 ? -4.050 -0.137 -1.647 1.00 92.56 221 GLN A C 1
ATOM 1534 O O . GLN A 1 221 ? -3.985 -0.010 -0.422 1.00 92.56 221 GLN A O 1
ATOM 1539 N N . VAL A 1 222 ? -3.110 0.306 -2.473 1.00 95.19 222 VAL A N 1
ATOM 1540 C CA . VAL A 1 222 ? -1.988 1.143 -2.060 1.00 95.19 222 VAL A CA 1
ATOM 1541 C C . VAL A 1 222 ? -1.864 2.270 -3.071 1.00 95.19 222 VAL A C 1
ATOM 1543 O O . VAL A 1 222 ? -1.865 2.007 -4.270 1.00 95.19 222 VAL A O 1
ATOM 1546 N N . ARG A 1 223 ? -1.722 3.505 -2.588 1.00 95.44 223 ARG A N 1
ATOM 1547 C CA . ARG A 1 223 ? -1.325 4.644 -3.418 1.00 95.44 223 ARG A CA 1
ATOM 1548 C C . ARG A 1 223 ? 0.045 5.129 -2.989 1.00 95.44 223 ARG A C 1
ATOM 1550 O O . ARG A 1 223 ? 0.306 5.355 -1.802 1.00 95.44 223 ARG A O 1
ATOM 1557 N N . GLY A 1 224 ? 0.917 5.272 -3.973 1.00 96.06 224 GLY A N 1
ATOM 1558 C CA . GLY A 1 224 ? 2.252 5.803 -3.788 1.00 96.06 224 GLY A CA 1
ATOM 1559 C C . GLY A 1 224 ? 2.633 6.739 -4.913 1.00 96.06 224 GLY A C 1
ATOM 1560 O O . GLY A 1 224 ? 1.855 6.998 -5.821 1.00 96.06 224 GLY A O 1
ATOM 1561 N N . TYR A 1 225 ? 3.849 7.251 -4.841 1.00 95.69 225 TYR A N 1
ATOM 1562 C CA . TYR A 1 225 ? 4.387 8.164 -5.838 1.00 95.69 225 TYR A CA 1
ATOM 1563 C C . TYR A 1 225 ? 5.813 7.765 -6.147 1.00 95.69 225 TYR A C 1
ATOM 1565 O O . TYR A 1 225 ? 6.546 7.329 -5.259 1.00 95.69 225 TYR A O 1
ATOM 1573 N N . GLN A 1 226 ? 6.250 7.963 -7.383 1.00 94.12 226 GLN A N 1
ATOM 1574 C CA . GLN A 1 226 ? 7.662 7.821 -7.691 1.00 94.12 226 GLN A CA 1
ATOM 1575 C C . GLN A 1 226 ? 8.436 8.973 -7.031 1.00 94.12 226 GLN A C 1
ATOM 1577 O O . GLN A 1 226 ? 8.090 10.147 -7.173 1.00 94.12 226 GLN A O 1
ATOM 1582 N N . PHE A 1 227 ? 9.511 8.655 -6.311 1.00 91.81 227 PHE A N 1
ATOM 1583 C CA . PHE A 1 227 ? 10.493 9.633 -5.858 1.00 91.81 227 PHE A CA 1
ATOM 1584 C C . PHE A 1 227 ? 11.871 9.253 -6.387 1.00 91.81 227 PHE A C 1
ATOM 1586 O O . PHE A 1 227 ? 12.413 8.191 -6.062 1.00 91.81 227 PHE A O 1
ATOM 1593 N N . TYR A 1 228 ? 12.469 10.160 -7.164 1.00 89.25 228 TYR A N 1
ATOM 1594 C CA . TYR A 1 228 ? 13.767 9.942 -7.801 1.00 89.25 228 TYR A CA 1
ATOM 1595 C C . TYR A 1 228 ? 13.719 8.802 -8.849 1.00 89.25 228 TYR A C 1
ATOM 1597 O O . TYR A 1 228 ? 12.852 8.789 -9.721 1.00 89.25 228 TYR A O 1
ATOM 1605 N N . GLU A 1 229 ? 14.684 7.881 -8.807 1.00 85.69 229 GLU A N 1
ATOM 1606 C CA . GLU A 1 229 ? 14.893 6.802 -9.774 1.00 85.69 229 GLU A CA 1
ATOM 1607 C C . GLU A 1 229 ? 14.531 5.455 -9.154 1.00 85.69 229 GLU A C 1
ATOM 1609 O O . GLU A 1 229 ? 15.373 4.789 -8.548 1.00 85.69 229 GLU A O 1
ATOM 1614 N N . THR A 1 230 ? 13.289 5.041 -9.338 1.00 89.94 230 THR A N 1
ATOM 1615 C CA . THR A 1 230 ? 12.841 3.676 -9.070 1.00 89.94 230 THR A CA 1
ATOM 1616 C C . THR A 1 230 ? 13.363 2.729 -10.156 1.00 89.94 230 THR A C 1
ATOM 1618 O O . THR A 1 230 ? 13.588 3.119 -11.302 1.00 89.94 230 THR A O 1
ATOM 1621 N N . GLN A 1 231 ? 13.677 1.484 -9.794 1.00 87.12 231 GLN A N 1
ATOM 1622 C CA . GLN A 1 231 ? 14.350 0.527 -10.685 1.00 87.12 231 GLN A CA 1
ATOM 1623 C C . GLN A 1 231 ? 13.559 -0.762 -10.909 1.00 87.12 231 GLN A C 1
ATOM 1625 O O . GLN A 1 231 ? 14.154 -1.792 -11.249 1.00 87.12 231 GLN A O 1
ATOM 1630 N N . ALA A 1 232 ? 12.244 -0.717 -10.715 1.00 89.75 232 ALA A N 1
ATOM 1631 C CA . ALA A 1 232 ? 11.356 -1.862 -10.797 1.00 89.75 232 ALA A CA 1
ATOM 1632 C C . ALA A 1 232 ? 11.923 -3.098 -10.071 1.00 89.75 232 ALA A C 1
ATOM 1634 O O . ALA A 1 232 ? 12.185 -3.085 -8.867 1.00 89.75 232 ALA A O 1
ATOM 1635 N N . PHE A 1 233 ? 12.182 -4.158 -10.838 1.00 87.44 233 PHE A N 1
ATOM 1636 C CA . PHE A 1 233 ? 12.674 -5.454 -10.378 1.00 87.44 233 PHE A CA 1
ATOM 1637 C C . PHE A 1 233 ? 14.176 -5.662 -10.616 1.00 87.44 233 PHE A C 1
ATOM 1639 O O . PHE A 1 233 ? 14.665 -6.793 -10.565 1.00 87.44 233 PHE A O 1
ATOM 1646 N N . LYS A 1 234 ? 14.947 -4.611 -10.920 1.00 80.62 234 LYS A N 1
ATOM 1647 C CA . LYS A 1 234 ? 16.354 -4.737 -11.342 1.00 80.62 234 LYS A CA 1
ATOM 1648 C C . LYS A 1 234 ? 17.201 -5.609 -10.409 1.00 80.62 234 LYS A C 1
ATOM 1650 O O . LYS A 1 234 ? 18.102 -6.313 -10.873 1.00 80.62 234 LYS A O 1
ATOM 1655 N N . ARG A 1 235 ? 16.924 -5.597 -9.101 1.00 74.50 235 ARG A N 1
ATOM 1656 C CA . ARG A 1 235 ? 17.680 -6.376 -8.109 1.00 74.50 235 ARG A CA 1
ATOM 1657 C C . ARG A 1 235 ? 17.322 -7.861 -8.059 1.00 74.50 235 ARG A C 1
ATOM 1659 O O . ARG A 1 235 ? 18.193 -8.638 -7.672 1.00 74.50 235 ARG A O 1
ATOM 1666 N N . LEU A 1 236 ? 16.160 -8.280 -8.567 1.00 73.81 236 LEU A N 1
ATOM 1667 C CA . LEU A 1 236 ? 15.859 -9.702 -8.792 1.00 73.81 236 LEU A CA 1
ATOM 1668 C C . LEU A 1 236 ? 16.789 -10.349 -9.836 1.00 73.81 236 LEU A C 1
ATOM 1670 O O . LEU A 1 236 ? 16.922 -11.569 -9.857 1.00 73.81 236 LEU A O 1
ATOM 1674 N N . ARG A 1 237 ? 17.479 -9.563 -10.682 1.00 63.97 237 ARG A N 1
ATOM 1675 C CA . ARG A 1 237 ? 18.388 -10.078 -11.731 1.00 63.97 237 ARG A CA 1
ATOM 1676 C C . ARG A 1 237 ? 19.884 -10.065 -11.356 1.00 63.97 237 ARG A C 1
ATOM 1678 O O . ARG A 1 237 ? 20.721 -10.478 -12.158 1.00 63.97 237 ARG A O 1
ATOM 1685 N N . GLY A 1 238 ? 20.259 -9.565 -10.176 1.00 49.72 238 GLY A N 1
ATOM 1686 C CA . GLY A 1 238 ? 21.645 -9.197 -9.845 1.00 49.72 238 GLY A CA 1
ATOM 1687 C C . GLY A 1 238 ? 22.559 -10.319 -9.318 1.00 49.72 238 GLY A C 1
ATOM 1688 O O . GLY A 1 238 ? 22.584 -10.581 -8.119 1.00 49.72 238 GLY A O 1
ATOM 1689 N N . SER A 1 239 ? 23.390 -10.867 -10.218 1.00 38.06 239 SER A N 1
ATOM 1690 C CA . SER A 1 239 ? 24.691 -11.549 -10.011 1.00 38.06 239 SER A CA 1
ATOM 1691 C C . SER A 1 239 ? 24.753 -12.766 -9.068 1.00 38.06 239 SER A C 1
ATOM 1693 O O . SER A 1 239 ? 25.075 -12.630 -7.891 1.00 38.06 239 SER A O 1
ATOM 1695 N N . GLY A 1 240 ? 24.576 -13.978 -9.611 1.00 45.53 240 GLY A N 1
ATOM 1696 C CA . GLY A 1 240 ? 25.104 -15.231 -9.031 1.00 45.53 240 GLY A CA 1
ATOM 1697 C C . GLY A 1 240 ? 24.566 -15.659 -7.657 1.00 45.53 240 GLY A C 1
ATOM 1698 O O . GLY A 1 240 ? 25.030 -16.655 -7.112 1.00 45.53 240 GLY A O 1
ATOM 1699 N N . GLN A 1 241 ? 23.605 -14.927 -7.103 1.00 49.31 241 GLN A N 1
ATOM 1700 C CA . GLN A 1 241 ? 22.914 -15.214 -5.852 1.00 49.31 241 GLN A CA 1
ATOM 1701 C C . GLN A 1 241 ? 21.423 -15.273 -6.198 1.00 49.31 241 GLN A C 1
ATOM 1703 O O . GLN A 1 241 ? 20.899 -14.345 -6.815 1.00 49.31 241 GLN A O 1
ATOM 1708 N N . ASN A 1 242 ? 20.757 -16.380 -5.870 1.00 49.94 242 ASN A N 1
ATOM 1709 C CA . ASN A 1 242 ? 19.313 -16.551 -6.040 1.00 49.94 242 ASN A CA 1
ATOM 1710 C C . ASN A 1 242 ? 18.566 -15.579 -5.108 1.00 49.94 242 ASN A C 1
ATOM 1712 O O . ASN A 1 242 ? 18.107 -15.981 -4.046 1.00 49.94 242 ASN A O 1
ATOM 1716 N N . ARG A 1 243 ? 18.403 -14.314 -5.515 1.00 60.09 243 ARG A N 1
ATOM 1717 C CA . ARG A 1 243 ? 17.621 -13.300 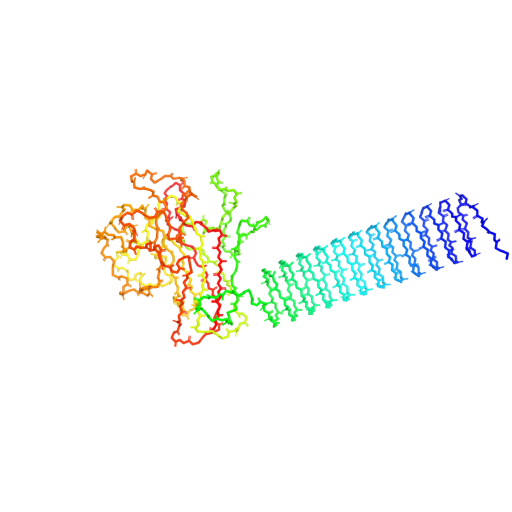-4.779 1.00 60.09 243 ARG A CA 1
ATOM 1718 C C . ARG A 1 243 ? 16.104 -13.470 -4.928 1.00 60.09 243 ARG A C 1
ATOM 1720 O O . ARG A 1 243 ? 15.347 -12.520 -4.765 1.00 60.09 243 ARG A O 1
ATOM 1727 N N . ASN A 1 244 ? 15.649 -14.671 -5.282 1.00 64.25 244 ASN A N 1
ATOM 1728 C CA . ASN A 1 244 ? 14.232 -15.025 -5.373 1.00 64.25 244 ASN A CA 1
ATOM 1729 C C . ASN A 1 244 ? 13.706 -15.399 -3.980 1.00 64.25 244 ASN A C 1
ATOM 1731 O O . ASN A 1 244 ? 13.198 -16.496 -3.764 1.00 64.25 244 ASN A O 1
ATOM 1735 N N . SER A 1 245 ? 13.937 -14.512 -3.017 1.00 69.44 245 SER A N 1
ATOM 1736 C CA . SER A 1 245 ? 13.540 -14.676 -1.627 1.00 69.44 245 SER A CA 1
ATOM 1737 C C . SER A 1 245 ? 12.874 -13.394 -1.166 1.00 69.44 245 SER A C 1
ATOM 1739 O O . SER A 1 245 ? 13.419 -12.309 -1.367 1.00 69.44 245 SER A O 1
ATOM 1741 N N . LEU A 1 246 ? 11.727 -13.533 -0.505 1.00 72.81 246 LEU A N 1
ATOM 1742 C CA . LEU A 1 246 ? 11.059 -12.432 0.186 1.00 72.81 246 LEU A CA 1
ATOM 1743 C C . LEU A 1 246 ? 11.946 -11.832 1.280 1.00 72.81 246 LEU A C 1
ATOM 1745 O O . LEU A 1 246 ? 11.804 -10.663 1.612 1.00 72.81 246 LEU A O 1
ATOM 1749 N N . GLU A 1 247 ? 12.911 -12.581 1.807 1.00 71.75 247 GLU A N 1
ATOM 1750 C CA . GLU A 1 247 ? 13.832 -12.085 2.832 1.00 71.75 247 GLU A CA 1
ATOM 1751 C C . GLU A 1 247 ? 14.821 -11.045 2.290 1.00 71.75 247 GLU A C 1
ATOM 1753 O O . GLU A 1 247 ? 15.358 -10.233 3.044 1.00 71.75 247 GLU A O 1
ATOM 1758 N N . GLU A 1 248 ? 15.035 -11.016 0.973 1.00 69.38 248 GLU A N 1
ATOM 1759 C CA . GLU A 1 248 ? 15.953 -10.086 0.332 1.00 69.38 248 GLU A CA 1
ATOM 1760 C C . GLU A 1 248 ? 15.223 -8.915 -0.327 1.00 69.38 248 GLU A C 1
ATOM 1762 O O . GLU A 1 248 ? 14.182 -9.059 -0.967 1.00 69.38 248 GLU A O 1
ATOM 1767 N N . PHE A 1 249 ? 15.831 -7.732 -0.229 1.00 66.56 249 PHE A N 1
ATOM 1768 C CA . PHE A 1 249 ? 15.413 -6.545 -0.967 1.00 66.56 249 PHE A CA 1
ATOM 1769 C C . PHE A 1 249 ? 15.415 -6.824 -2.478 1.00 66.56 249 PHE A C 1
ATOM 1771 O O . PHE A 1 249 ? 16.484 -6.972 -3.087 1.00 66.56 249 PHE A O 1
ATOM 1778 N N . SER A 1 250 ? 14.230 -6.874 -3.079 1.00 72.38 250 SER A N 1
ATOM 1779 C CA . SER A 1 250 ? 14.049 -7.376 -4.445 1.00 72.38 250 SER A CA 1
ATOM 1780 C C . SER A 1 250 ? 13.346 -6.391 -5.388 1.00 72.38 250 SER A C 1
ATOM 1782 O O . SER A 1 250 ? 13.607 -6.441 -6.593 1.00 72.38 250 SER A O 1
ATOM 1784 N N . VAL A 1 251 ? 12.552 -5.452 -4.862 1.00 85.88 251 VAL A N 1
ATOM 1785 C CA . VAL A 1 251 ? 11.779 -4.472 -5.647 1.00 85.88 251 VAL A CA 1
ATOM 1786 C C . VAL A 1 251 ? 11.934 -3.051 -5.104 1.00 85.88 251 VAL A C 1
ATOM 1788 O O . VAL A 1 251 ? 12.042 -2.868 -3.893 1.00 85.88 251 VAL A O 1
ATOM 1791 N N . ASP A 1 252 ? 11.916 -2.056 -5.992 1.00 89.19 252 ASP A N 1
ATOM 1792 C CA . ASP A 1 252 ? 11.673 -0.658 -5.617 1.00 89.19 252 ASP A CA 1
ATOM 1793 C C . ASP A 1 252 ? 10.154 -0.443 -5.631 1.00 89.19 252 ASP A C 1
ATOM 1795 O O . ASP A 1 252 ? 9.539 -0.313 -6.692 1.00 89.19 252 ASP A O 1
ATOM 1799 N N . GLY A 1 253 ? 9.528 -0.538 -4.461 1.00 92.62 253 GLY A N 1
ATOM 1800 C CA . GLY A 1 253 ? 8.097 -0.800 -4.397 1.00 92.62 253 GLY A CA 1
ATOM 1801 C C . GLY A 1 253 ? 7.576 -1.129 -3.003 1.00 92.62 253 GLY A C 1
ATOM 1802 O O . GLY A 1 253 ? 8.270 -0.971 -1.997 1.00 92.62 253 GLY A O 1
ATOM 1803 N N . VAL A 1 254 ? 6.352 -1.643 -2.971 1.00 94.44 254 VAL A N 1
ATOM 1804 C CA . VAL A 1 254 ? 5.682 -2.172 -1.784 1.00 94.44 254 VAL A CA 1
ATOM 1805 C C . VAL A 1 254 ? 5.445 -3.662 -1.968 1.00 94.44 254 VAL A C 1
ATOM 1807 O O . VAL A 1 254 ? 4.940 -4.090 -3.001 1.00 94.44 254 VAL A O 1
ATOM 1810 N N . SER A 1 255 ? 5.785 -4.472 -0.973 1.00 94.38 255 SER A N 1
ATOM 1811 C CA . SER A 1 255 ? 5.384 -5.881 -0.918 1.00 94.38 255 SER A CA 1
ATOM 1812 C C . SER A 1 255 ? 4.460 -6.109 0.266 1.00 94.38 255 SER A C 1
ATOM 1814 O O . SER A 1 255 ? 4.782 -5.708 1.382 1.00 94.38 255 SER A O 1
ATOM 1816 N N . ILE A 1 256 ? 3.328 -6.753 0.002 1.00 96.25 256 ILE A N 1
ATOM 1817 C CA . ILE A 1 256 ? 2.374 -7.210 1.006 1.00 96.25 256 ILE A CA 1
ATOM 1818 C C . ILE A 1 256 ? 2.635 -8.698 1.220 1.00 96.25 256 ILE A C 1
ATOM 1820 O O . ILE A 1 256 ? 2.623 -9.487 0.267 1.00 96.25 256 ILE A O 1
ATOM 1824 N N . THR A 1 257 ? 2.904 -9.064 2.465 1.00 95.62 257 THR A N 1
ATOM 1825 C CA . THR A 1 257 ? 3.268 -10.421 2.875 1.00 95.62 257 THR A CA 1
ATOM 1826 C C . THR A 1 257 ? 2.500 -10.831 4.123 1.00 95.62 257 THR A C 1
ATOM 1828 O O . THR A 1 257 ? 1.990 -9.980 4.843 1.00 95.62 257 THR A O 1
ATOM 1831 N N . HIS A 1 258 ? 2.436 -12.128 4.398 1.00 95.06 258 HIS A N 1
ATOM 1832 C CA . HIS A 1 258 ? 2.033 -12.651 5.705 1.00 95.06 258 HIS A CA 1
ATOM 1833 C C . HIS A 1 258 ? 3.047 -13.690 6.179 1.00 95.06 258 HIS A C 1
ATOM 1835 O O . HIS A 1 258 ? 3.890 -14.143 5.402 1.00 95.06 258 HIS A O 1
ATOM 1841 N N . GLY A 1 259 ? 2.983 -14.044 7.459 1.00 89.50 259 GLY A N 1
ATOM 1842 C CA . GLY A 1 259 ? 3.945 -14.947 8.081 1.00 89.50 259 GLY A CA 1
ATOM 1843 C C . GLY A 1 259 ? 5.306 -14.276 8.285 1.00 89.50 259 GLY A C 1
ATOM 1844 O O . GLY A 1 259 ? 5.687 -13.339 7.586 1.00 89.50 259 GLY A O 1
ATOM 1845 N N . SER A 1 260 ? 6.056 -14.727 9.289 1.00 78.50 260 SER A N 1
ATOM 1846 C CA . SER A 1 260 ? 7.357 -14.131 9.624 1.00 78.50 260 SER A CA 1
ATOM 1847 C C . SER A 1 260 ? 8.547 -15.030 9.301 1.00 78.50 260 SER A C 1
ATOM 1849 O O . SER A 1 260 ? 9.639 -14.506 9.110 1.00 78.50 260 SER A O 1
ATOM 1851 N N . ASN A 1 261 ? 8.368 -16.358 9.231 1.00 77.12 261 ASN A N 1
ATOM 1852 C CA . ASN A 1 261 ? 9.436 -17.329 8.958 1.00 77.12 261 ASN A CA 1
ATOM 1853 C C . ASN A 1 261 ? 8.881 -18.687 8.453 1.00 77.12 261 ASN A C 1
ATOM 1855 O O . ASN A 1 261 ? 8.618 -19.572 9.272 1.00 77.12 261 ASN A O 1
ATOM 1859 N N . PRO A 1 262 ? 8.777 -18.906 7.129 1.00 82.06 262 PRO A N 1
ATOM 1860 C CA . PRO A 1 262 ? 9.074 -17.946 6.067 1.00 82.06 262 PRO A CA 1
ATOM 1861 C C . PRO A 1 262 ? 7.966 -16.894 5.921 1.00 82.06 262 PRO A C 1
ATOM 1863 O O . PRO A 1 262 ? 6.817 -17.146 6.270 1.00 82.06 262 PRO A O 1
ATOM 1866 N N . ARG A 1 263 ? 8.317 -15.722 5.384 1.00 89.12 263 ARG A N 1
ATOM 1867 C CA . ARG A 1 263 ? 7.322 -14.822 4.793 1.00 89.12 263 ARG A CA 1
ATOM 1868 C C . ARG A 1 263 ? 6.710 -15.467 3.557 1.00 89.12 263 ARG A C 1
ATOM 1870 O O . ARG A 1 263 ? 7.418 -16.104 2.774 1.00 89.12 263 ARG A O 1
ATOM 1877 N N . GLU A 1 264 ? 5.435 -15.205 3.340 1.00 92.19 264 GLU A N 1
ATOM 1878 C CA . GLU A 1 264 ? 4.670 -15.621 2.172 1.00 92.19 264 GLU A CA 1
ATOM 1879 C C . GLU A 1 264 ? 4.123 -14.401 1.424 1.00 92.19 264 GLU A C 1
ATOM 1881 O O . GLU A 1 264 ? 3.800 -13.366 2.010 1.00 92.19 264 GLU A O 1
ATOM 1886 N N . HIS A 1 265 ? 4.086 -14.491 0.094 1.00 94.44 265 HIS A N 1
ATOM 1887 C CA . HIS A 1 265 ? 3.742 -13.376 -0.789 1.00 94.44 265 HIS A CA 1
ATOM 1888 C C . HIS A 1 265 ? 2.233 -13.269 -1.007 1.00 94.44 265 HIS A C 1
ATOM 1890 O O . HIS A 1 265 ? 1.586 -14.252 -1.364 1.00 94.44 265 HIS A O 1
ATOM 1896 N N . ILE A 1 266 ? 1.694 -12.054 -0.875 1.00 96.12 266 ILE A N 1
ATOM 1897 C CA . ILE A 1 266 ? 0.298 -11.749 -1.214 1.00 96.12 266 ILE A CA 1
ATOM 1898 C C . ILE A 1 266 ? 0.239 -10.949 -2.516 1.00 96.12 266 ILE A C 1
ATOM 1900 O O . ILE A 1 266 ? -0.410 -11.373 -3.475 1.00 96.12 266 ILE A O 1
ATOM 1904 N N . TRP A 1 267 ? 0.882 -9.778 -2.532 1.00 95.88 267 TRP A N 1
ATOM 1905 C CA . TRP A 1 267 ? 0.856 -8.851 -3.663 1.00 95.88 267 TRP A CA 1
ATOM 1906 C C . TRP A 1 267 ? 2.064 -7.914 -3.651 1.00 95.88 267 TRP A C 1
ATOM 1908 O O . TRP A 1 267 ? 2.625 -7.624 -2.593 1.00 95.88 267 TRP A O 1
ATOM 1918 N N . THR A 1 268 ? 2.454 -7.400 -4.816 1.00 94.31 268 THR A N 1
ATOM 1919 C CA . THR A 1 268 ? 3.543 -6.422 -4.932 1.00 94.31 268 THR A CA 1
ATOM 1920 C C . THR A 1 268 ? 3.150 -5.237 -5.814 1.00 94.31 268 THR A C 1
ATOM 1922 O O . THR A 1 268 ? 2.635 -5.410 -6.908 1.00 94.31 268 THR A O 1
ATOM 1925 N N . TYR A 1 269 ? 3.449 -4.027 -5.364 1.00 94.81 269 TYR A N 1
ATOM 1926 C CA . TYR A 1 269 ? 3.318 -2.786 -6.122 1.00 94.81 269 TYR A CA 1
ATOM 1927 C C . TYR A 1 269 ? 4.713 -2.267 -6.460 1.00 94.81 269 TYR A C 1
ATOM 1929 O O . TYR A 1 269 ? 5.569 -2.201 -5.579 1.00 94.81 269 TYR A O 1
ATOM 1937 N N . VAL A 1 270 ? 4.983 -1.935 -7.718 1.00 93.81 270 VAL A N 1
ATOM 1938 C CA . VAL A 1 270 ? 6.344 -1.645 -8.191 1.00 93.81 270 VAL A CA 1
ATOM 1939 C C . VAL A 1 270 ? 6.413 -0.313 -8.919 1.00 93.81 270 VAL A C 1
ATOM 1941 O O . VAL A 1 270 ? 5.595 -0.052 -9.793 1.00 93.81 270 VAL A O 1
ATOM 1944 N N . GLY A 1 271 ? 7.412 0.505 -8.582 1.00 93.75 271 GLY A N 1
ATOM 1945 C CA . GLY A 1 271 ? 7.746 1.708 -9.340 1.00 93.75 271 GLY A CA 1
ATOM 1946 C C . GLY A 1 271 ? 8.729 1.390 -10.469 1.00 93.75 271 GLY A C 1
ATOM 1947 O O . GLY A 1 271 ? 9.852 0.940 -10.212 1.00 93.75 271 GLY A O 1
ATOM 1948 N N . GLY A 1 272 ? 8.340 1.623 -11.719 1.00 92.31 272 GLY A N 1
ATOM 1949 C CA . GLY A 1 272 ? 9.243 1.606 -12.871 1.00 92.31 272 GLY A CA 1
ATOM 1950 C C . GLY A 1 272 ? 10.128 2.852 -12.927 1.00 92.31 272 GLY A C 1
ATOM 1951 O O . GLY A 1 272 ? 9.903 3.809 -12.197 1.00 92.31 272 GLY A O 1
ATOM 1952 N N . PHE A 1 273 ? 11.144 2.870 -13.786 1.00 91.56 273 PHE A N 1
ATOM 1953 C CA . PHE A 1 273 ? 12.043 4.027 -13.925 1.00 91.56 273 PHE A CA 1
ATOM 1954 C C . PHE A 1 273 ? 11.429 5.233 -14.649 1.00 91.56 273 PHE A C 1
ATOM 1956 O O . PHE A 1 273 ? 11.611 6.366 -14.202 1.00 91.56 273 PHE A O 1
ATOM 1963 N N . SER A 1 274 ? 10.764 4.979 -15.772 1.00 91.62 274 SER A N 1
ATOM 1964 C CA . SER A 1 274 ? 10.022 5.939 -16.595 1.00 91.62 274 SER A CA 1
ATOM 1965 C C . SER A 1 274 ? 9.055 5.167 -17.486 1.00 91.62 274 SER A C 1
ATOM 1967 O O . SER A 1 274 ? 9.336 4.008 -17.821 1.00 91.62 274 SER A O 1
ATOM 1969 N N . GLU A 1 275 ? 7.982 5.819 -17.920 1.00 90.00 275 GLU A N 1
ATOM 1970 C CA . GLU A 1 275 ? 6.949 5.223 -18.780 1.00 90.00 275 GLU A CA 1
ATOM 1971 C C . GLU A 1 275 ? 7.544 4.626 -20.070 1.00 90.00 275 GLU A C 1
ATOM 1973 O O . GLU A 1 275 ? 7.235 3.506 -20.485 1.00 90.00 275 GLU A O 1
ATOM 1978 N N . ASP A 1 276 ? 8.533 5.310 -20.658 1.00 87.69 276 ASP A N 1
ATOM 1979 C CA . ASP A 1 276 ? 9.167 4.886 -21.905 1.00 87.69 276 ASP A CA 1
ATOM 1980 C C . ASP A 1 276 ? 10.297 3.859 -21.735 1.00 87.69 276 ASP A C 1
ATOM 1982 O O . ASP A 1 276 ? 10.887 3.399 -22.725 1.00 87.69 276 ASP A O 1
ATOM 1986 N N . SER A 1 277 ? 10.623 3.465 -20.505 1.00 90.81 277 SER A N 1
ATOM 1987 C CA . SER A 1 277 ? 11.698 2.513 -20.261 1.00 90.81 277 SER A CA 1
ATOM 1988 C C . SER A 1 277 ? 11.349 1.121 -20.780 1.00 90.81 277 SER A C 1
ATOM 1990 O O . SER A 1 277 ? 10.236 0.620 -20.642 1.00 90.81 277 SER A O 1
ATOM 1992 N N . THR A 1 278 ? 12.351 0.449 -21.351 1.00 92.38 278 THR A N 1
ATOM 1993 C CA . THR A 1 278 ? 12.230 -0.933 -21.854 1.00 92.38 278 THR A CA 1
ATOM 1994 C C . THR A 1 278 ? 13.358 -1.841 -21.370 1.00 92.38 278 THR A C 1
ATOM 1996 O O . THR A 1 278 ? 13.421 -3.005 -21.756 1.00 92.38 278 THR A O 1
ATOM 1999 N N . ASP A 1 279 ? 14.283 -1.346 -20.547 1.00 91.38 279 ASP A N 1
ATOM 2000 C CA . ASP A 1 279 ? 15.395 -2.145 -20.033 1.00 91.38 279 ASP A CA 1
ATOM 2001 C C . ASP A 1 279 ? 15.037 -2.854 -18.714 1.00 91.38 279 ASP A C 1
ATOM 2003 O O . ASP A 1 279 ? 13.874 -3.036 -18.367 1.00 91.38 279 ASP A O 1
ATOM 2007 N N . ASN A 1 280 ? 16.038 -3.305 -17.962 1.00 88.12 280 ASN A N 1
ATOM 2008 C CA . ASN A 1 280 ? 15.830 -4.010 -16.697 1.00 88.12 280 ASN A CA 1
ATOM 2009 C C . ASN A 1 280 ? 15.308 -3.142 -15.536 1.00 88.12 280 ASN A C 1
ATOM 2011 O O . ASN A 1 280 ? 15.114 -3.685 -14.450 1.00 88.12 280 ASN A O 1
ATOM 2015 N N . ARG A 1 281 ? 15.109 -1.836 -15.739 1.00 90.00 281 ARG A N 1
ATOM 2016 C CA . ARG A 1 281 ? 14.501 -0.902 -14.779 1.00 90.00 281 ARG A CA 1
ATOM 2017 C C . ARG A 1 281 ? 13.040 -0.580 -15.108 1.00 90.00 281 ARG A C 1
ATOM 2019 O O . ARG A 1 281 ? 12.390 0.119 -14.339 1.00 90.00 281 ARG A O 1
ATOM 2026 N N . ALA A 1 282 ? 12.553 -1.054 -16.251 1.00 91.75 282 ALA A N 1
ATOM 2027 C CA . ALA A 1 282 ? 11.177 -0.886 -16.689 1.00 91.75 282 ALA A CA 1
ATOM 2028 C C . ALA A 1 282 ? 10.235 -1.890 -16.021 1.00 91.75 282 ALA A C 1
ATOM 2030 O O . ALA A 1 282 ? 10.665 -2.956 -15.556 1.00 91.75 282 ALA A O 1
ATOM 2031 N N . CYS A 1 283 ? 8.941 -1.589 -16.071 1.00 92.50 283 CYS A N 1
ATOM 2032 C CA . CYS A 1 283 ? 7.911 -2.561 -15.763 1.00 92.50 283 CYS A CA 1
ATOM 2033 C C . CYS A 1 283 ? 7.936 -3.721 -16.782 1.00 92.50 283 CYS A C 1
ATOM 2035 O O . CYS A 1 283 ? 7.983 -3.479 -17.989 1.00 92.50 283 CYS A O 1
ATOM 2037 N N . PRO A 1 284 ? 7.925 -4.999 -16.345 1.00 90.44 284 PRO A N 1
ATOM 2038 C CA . PRO A 1 284 ? 8.044 -6.146 -17.256 1.00 90.44 284 PRO A CA 1
ATOM 2039 C C . PRO A 1 284 ? 6.904 -6.297 -18.267 1.00 90.44 284 PRO A C 1
ATOM 2041 O O . PRO A 1 284 ? 7.068 -6.981 -19.274 1.00 90.44 284 PRO A O 1
ATOM 2044 N N . CYS A 1 285 ? 5.759 -5.675 -17.997 1.00 89.69 285 CYS A N 1
ATOM 2045 C CA . CYS A 1 285 ? 4.606 -5.629 -18.891 1.00 89.69 285 CYS A CA 1
ATOM 2046 C C . CYS A 1 285 ? 4.702 -4.513 -19.948 1.00 89.69 285 CYS A C 1
ATOM 2048 O O . CYS A 1 285 ? 3.857 -4.490 -20.839 1.00 89.69 285 CYS A O 1
ATOM 2050 N N . ASN A 1 286 ? 5.722 -3.640 -19.910 1.00 92.06 286 ASN A N 1
ATOM 2051 C CA . ASN A 1 286 ? 5.892 -2.588 -20.914 1.00 92.06 286 ASN A CA 1
ATOM 2052 C C . ASN A 1 286 ? 6.074 -3.182 -22.313 1.00 92.06 286 ASN A C 1
ATOM 2054 O O . ASN A 1 286 ? 6.807 -4.159 -22.526 1.00 92.06 286 ASN A O 1
ATOM 2058 N N . THR A 1 287 ? 5.464 -2.538 -23.306 1.00 92.06 287 THR A N 1
ATOM 2059 C CA . THR A 1 287 ? 5.621 -2.921 -24.708 1.00 92.06 287 THR A CA 1
ATOM 2060 C C . THR A 1 287 ? 7.090 -2.806 -25.119 1.00 92.06 287 THR A C 1
ATOM 2062 O O . THR A 1 287 ? 7.689 -1.733 -25.088 1.00 92.06 287 THR A O 1
ATOM 2065 N N . GLY A 1 288 ? 7.680 -3.926 -25.544 1.00 92.00 288 GLY A N 1
ATOM 2066 C CA . GLY A 1 288 ? 9.088 -3.979 -25.948 1.00 92.00 288 GLY A CA 1
ATOM 2067 C C . GLY A 1 288 ? 10.075 -4.190 -24.798 1.00 92.00 288 GLY A C 1
ATOM 2068 O O . GLY A 1 288 ? 11.274 -4.003 -25.008 1.00 92.00 288 GLY A O 1
ATOM 2069 N N . TYR A 1 289 ? 9.608 -4.599 -23.611 1.00 92.31 289 TYR A N 1
ATOM 2070 C CA . TYR A 1 289 ? 10.476 -4.960 -22.491 1.00 92.31 289 TYR A CA 1
ATOM 2071 C C . TYR A 1 289 ? 11.597 -5.929 -22.918 1.00 92.31 289 TYR A C 1
ATOM 2073 O O . TYR A 1 289 ? 11.370 -7.029 -23.420 1.00 92.31 289 TYR A O 1
ATOM 2081 N N . SER A 1 290 ? 12.838 -5.509 -22.686 1.00 91.38 290 SER A N 1
ATOM 2082 C CA . SER A 1 290 ? 14.093 -6.209 -22.989 1.00 91.38 290 SER A CA 1
ATOM 2083 C C . SER A 1 290 ? 14.896 -6.525 -21.721 1.00 91.38 290 SER A C 1
ATOM 2085 O O . SER A 1 290 ? 16.003 -7.066 -21.774 1.00 91.38 290 SER A O 1
ATOM 2087 N N . GLY A 1 291 ? 14.320 -6.218 -20.556 1.00 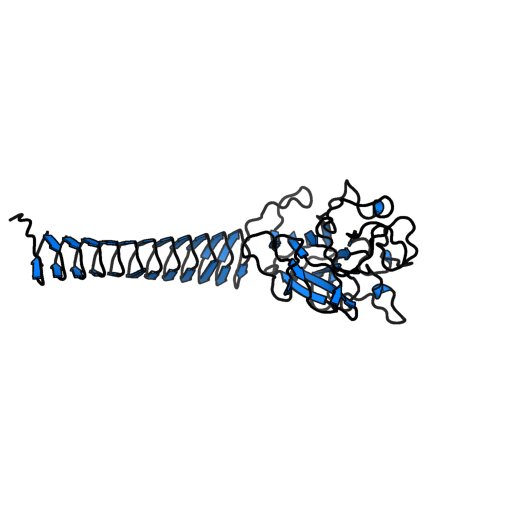84.62 291 GLY A N 1
ATOM 2088 C CA . GLY A 1 291 ? 14.933 -6.431 -19.256 1.00 84.62 291 GLY A CA 1
ATOM 2089 C C . GLY A 1 291 ? 15.035 -7.894 -18.829 1.00 84.62 291 GLY A C 1
ATOM 2090 O O . GLY A 1 291 ? 15.700 -8.138 -17.831 1.00 84.62 291 GLY A O 1
ATOM 2091 N N . GLY A 1 292 ? 14.453 -8.852 -19.565 1.00 83.62 292 GLY A N 1
ATOM 2092 C CA . GLY A 1 292 ? 14.708 -10.300 -19.486 1.00 83.62 292 GLY A CA 1
ATOM 2093 C C . GLY A 1 292 ? 14.312 -11.017 -18.186 1.00 83.62 292 GLY A C 1
ATOM 2094 O O . GLY A 1 292 ? 14.774 -12.137 -17.953 1.00 83.62 292 GLY A O 1
ATOM 2095 N N . LEU A 1 293 ? 13.554 -10.376 -17.298 1.00 84.06 293 LEU A N 1
ATOM 2096 C CA . LEU A 1 293 ? 12.990 -11.023 -16.115 1.00 84.06 293 LEU A CA 1
ATOM 2097 C C . LEU A 1 293 ? 11.799 -11.903 -16.510 1.00 84.06 293 LEU A C 1
ATOM 2099 O O . LEU A 1 293 ? 10.897 -11.434 -17.196 1.00 84.06 293 LEU A O 1
ATOM 2103 N N . ASP A 1 294 ? 11.790 -13.148 -16.042 1.00 84.50 294 ASP A N 1
ATOM 2104 C CA . ASP A 1 294 ? 10.618 -14.022 -16.094 1.00 84.50 294 ASP A CA 1
ATOM 2105 C C . ASP A 1 294 ? 9.979 -14.069 -14.703 1.00 84.50 294 ASP A C 1
ATOM 2107 O O . ASP A 1 294 ? 10.450 -14.789 -13.821 1.00 84.50 294 ASP A O 1
ATOM 2111 N N . LEU A 1 295 ? 8.937 -13.261 -14.489 1.00 84.81 295 LEU A N 1
ATOM 2112 C CA . LEU A 1 295 ? 8.253 -13.179 -13.195 1.00 84.81 295 LEU A CA 1
ATOM 2113 C C . LEU A 1 295 ? 7.536 -14.481 -12.819 1.00 84.81 295 LEU A C 1
ATOM 2115 O O . LEU A 1 295 ? 7.426 -14.768 -11.628 1.00 84.81 295 LEU A O 1
ATOM 2119 N N . ASN A 1 296 ? 7.140 -15.313 -13.789 1.00 85.31 296 ASN A N 1
ATOM 2120 C CA . ASN A 1 296 ? 6.509 -16.609 -13.510 1.00 85.31 296 ASN A CA 1
ATOM 2121 C C . ASN A 1 296 ? 7.476 -17.605 -12.857 1.00 85.31 296 ASN A C 1
ATOM 2123 O O . ASN A 1 296 ? 7.041 -18.548 -12.203 1.00 85.31 296 ASN A O 1
ATOM 2127 N N . ALA A 1 297 ? 8.785 -17.392 -13.011 1.00 84.00 297 ALA A N 1
ATOM 2128 C CA . ALA A 1 297 ? 9.821 -18.163 -12.330 1.00 84.00 297 ALA A CA 1
ATOM 2129 C C . ALA A 1 297 ? 10.165 -17.609 -10.929 1.00 84.00 297 ALA A C 1
ATOM 2131 O O . ALA A 1 297 ? 11.080 -18.115 -10.274 1.00 84.00 297 ALA A O 1
ATOM 2132 N N . THR A 1 298 ? 9.464 -16.568 -10.468 1.00 86.12 298 THR A N 1
ATOM 2133 C CA . THR A 1 298 ? 9.667 -15.930 -9.158 1.00 86.12 298 THR A CA 1
ATOM 2134 C C . THR A 1 298 ? 8.489 -16.178 -8.221 1.00 86.12 298 THR A C 1
ATOM 2136 O O . THR A 1 298 ? 7.418 -16.583 -8.668 1.00 86.12 298 THR A O 1
ATOM 2139 N N . PHE A 1 299 ? 8.659 -15.900 -6.925 1.00 86.06 299 PHE A N 1
ATOM 2140 C CA . PHE A 1 299 ? 7.550 -15.968 -5.962 1.00 86.06 299 PHE A CA 1
ATOM 2141 C C . PHE A 1 299 ? 6.426 -14.954 -6.257 1.00 86.06 299 PHE A C 1
ATOM 2143 O O . PHE A 1 299 ? 5.313 -15.142 -5.782 1.00 86.06 299 PHE A O 1
ATOM 2150 N N . ILE A 1 300 ? 6.708 -13.894 -7.029 1.00 90.31 300 ILE A N 1
ATOM 2151 C CA . ILE A 1 300 ? 5.750 -12.822 -7.346 1.00 90.31 300 ILE A CA 1
ATOM 2152 C C . ILE A 1 300 ? 4.720 -13.294 -8.379 1.00 90.31 300 ILE A C 1
ATOM 2154 O O . ILE A 1 300 ? 3.540 -12.949 -8.292 1.00 90.31 300 ILE A O 1
ATOM 2158 N N . GLY A 1 301 ? 5.155 -14.085 -9.367 1.00 89.88 301 GLY A N 1
ATOM 2159 C CA . GLY A 1 301 ? 4.296 -14.570 -10.446 1.00 89.88 301 GLY A CA 1
ATOM 2160 C C . GLY A 1 301 ? 3.526 -13.437 -11.131 1.00 89.88 301 GLY A C 1
ATOM 2161 O O . GLY A 1 301 ? 4.107 -12.444 -11.567 1.00 89.88 301 GLY A O 1
ATOM 2162 N N . SER A 1 302 ? 2.203 -13.583 -11.200 1.00 90.62 302 SER A N 1
ATOM 2163 C CA . SER A 1 302 ? 1.275 -12.592 -11.760 1.00 90.62 302 SER A CA 1
ATOM 2164 C C . SER A 1 302 ? 0.628 -11.674 -10.710 1.00 90.62 302 SER A C 1
ATOM 2166 O O . SER A 1 302 ? -0.361 -11.015 -11.016 1.00 90.62 302 SER A O 1
ATOM 2168 N N . HIS A 1 303 ? 1.110 -11.668 -9.464 1.00 92.94 303 HIS A N 1
ATOM 2169 C CA . HIS A 1 303 ? 0.479 -10.963 -8.339 1.00 92.94 303 HIS A CA 1
ATOM 2170 C C . HIS A 1 303 ? 1.164 -9.630 -8.063 1.00 92.94 303 HIS A C 1
ATOM 2172 O O . HIS A 1 303 ? 1.736 -9.402 -6.993 1.00 92.94 303 HIS A O 1
ATOM 2178 N N . TYR A 1 304 ? 1.152 -8.761 -9.071 1.00 93.25 304 TYR A N 1
ATOM 2179 C CA . TYR A 1 304 ? 1.772 -7.455 -8.967 1.00 93.25 304 TYR A CA 1
ATOM 2180 C C . TYR A 1 304 ? 1.070 -6.390 -9.806 1.00 93.25 304 TYR A C 1
ATOM 2182 O O . TYR A 1 304 ? 0.437 -6.692 -10.817 1.00 93.25 304 TYR A O 1
ATOM 2190 N N . TYR A 1 305 ? 1.273 -5.139 -9.405 1.00 94.06 305 TYR A N 1
ATOM 2191 C CA . TYR A 1 305 ? 1.098 -3.962 -10.246 1.00 94.06 305 TYR A CA 1
ATOM 2192 C C . TYR A 1 305 ? 2.447 -3.278 -10.444 1.00 94.06 305 TYR A C 1
ATOM 2194 O O . TYR A 1 305 ? 3.317 -3.331 -9.571 1.00 94.06 305 TYR A O 1
ATOM 2202 N N . CYS A 1 306 ? 2.648 -2.679 -11.611 1.00 93.25 306 CYS A N 1
ATOM 2203 C CA . CYS A 1 306 ? 3.858 -1.935 -11.919 1.00 93.25 306 CYS A CA 1
ATOM 2204 C C . CYS A 1 306 ? 3.485 -0.719 -12.750 1.00 93.25 306 CYS A C 1
ATOM 2206 O O . CYS A 1 306 ? 2.744 -0.873 -13.713 1.00 93.25 306 CYS A O 1
ATOM 2208 N N . GLU A 1 307 ? 3.985 0.443 -12.358 1.00 94.06 307 GLU A N 1
ATOM 2209 C CA . GLU A 1 307 ? 3.707 1.713 -13.025 1.00 94.06 307 GLU A CA 1
ATOM 2210 C C . GLU A 1 307 ? 4.887 2.667 -12.816 1.00 94.06 307 GLU A C 1
ATOM 2212 O O . GLU A 1 307 ? 5.667 2.498 -11.865 1.00 94.06 307 GLU A O 1
ATOM 2217 N N . SER A 1 308 ? 5.038 3.655 -13.684 1.00 93.25 308 SER A N 1
ATOM 2218 C CA . SER A 1 308 ? 6.054 4.694 -13.627 1.00 93.25 308 SER A CA 1
ATOM 2219 C C . SER A 1 308 ? 5.383 6.053 -13.581 1.00 93.25 308 SER A C 1
ATOM 2221 O O . SER A 1 308 ? 4.563 6.338 -14.425 1.00 93.25 308 SER A O 1
ATOM 2223 N N . GLY A 1 309 ? 5.809 6.919 -12.660 1.00 92.38 309 GLY A N 1
ATOM 2224 C CA . GLY A 1 309 ? 5.274 8.285 -12.580 1.00 92.38 309 GLY A CA 1
ATOM 2225 C C . GLY A 1 309 ? 6.076 9.311 -13.388 1.00 92.38 309 GLY A C 1
ATOM 2226 O O . GLY A 1 309 ? 5.788 10.504 -13.355 1.00 92.38 309 GLY A O 1
ATOM 2227 N N . ALA A 1 310 ? 7.192 8.890 -13.992 1.00 92.12 310 ALA A N 1
ATOM 2228 C CA . ALA A 1 310 ? 8.076 9.771 -14.743 1.00 92.12 310 ALA A CA 1
ATOM 2229 C C . ALA A 1 310 ? 7.776 9.701 -16.245 1.00 92.12 310 ALA A C 1
ATOM 2231 O O . ALA A 1 310 ? 8.069 8.682 -16.883 1.00 92.12 310 ALA A O 1
ATOM 2232 N N . ASP A 1 311 ? 7.323 10.837 -16.782 1.00 89.69 311 ASP A N 1
ATOM 2233 C CA . ASP A 1 311 ? 6.990 11.033 -18.191 1.00 89.69 311 ASP A CA 1
ATOM 2234 C C . ASP A 1 311 ? 8.158 10.667 -19.141 1.00 89.69 311 ASP A C 1
ATOM 2236 O O . ASP A 1 311 ? 9.347 10.845 -18.808 1.00 89.69 311 ASP A O 1
ATOM 2240 N N . PRO A 1 312 ? 7.858 10.276 -20.395 1.00 85.88 312 PRO A N 1
ATOM 2241 C CA . PRO A 1 312 ? 8.856 10.007 -21.422 1.00 85.88 312 PRO A CA 1
ATOM 2242 C C . PRO A 1 312 ? 9.862 11.150 -21.620 1.00 85.88 312 PRO A C 1
ATOM 2244 O O . PRO A 1 312 ? 9.518 12.300 -21.904 1.00 85.88 312 PRO A O 1
ATOM 2247 N N . GLY A 1 313 ? 11.154 10.825 -21.530 1.00 79.00 313 GLY A N 1
ATOM 2248 C CA . GLY A 1 313 ? 12.242 11.785 -21.739 1.00 79.00 313 GLY A CA 1
ATOM 2249 C C . GLY A 1 313 ? 12.446 12.807 -20.613 1.00 79.00 313 GLY A C 1
ATOM 2250 O O . GLY A 1 313 ? 13.344 13.653 -20.728 1.00 79.00 313 GLY A O 1
ATOM 2251 N N . GLN A 1 314 ? 11.683 12.734 -19.518 1.00 83.06 314 GLN A N 1
ATOM 2252 C CA . GLN A 1 314 ? 11.925 13.566 -18.347 1.00 83.06 314 GLN A CA 1
ATOM 2253 C C . GLN A 1 314 ? 13.245 13.170 -17.668 1.00 83.06 314 GLN A C 1
ATOM 2255 O O . GLN A 1 314 ? 13.599 12.000 -17.523 1.00 83.06 314 GLN A O 1
ATOM 2260 N N . SER A 1 315 ? 14.015 14.172 -17.236 1.00 78.88 315 SER A N 1
ATOM 2261 C CA . SER A 1 315 ? 15.201 13.918 -16.416 1.00 78.88 315 SER A CA 1
ATOM 2262 C C . SER A 1 315 ? 14.769 13.496 -15.019 1.00 78.88 315 SER A C 1
ATOM 2264 O O . SER A 1 315 ? 14.257 14.310 -14.251 1.00 78.88 315 SER A O 1
ATOM 2266 N N . VAL A 1 316 ? 15.006 12.229 -14.687 1.00 80.75 316 VAL A N 1
ATOM 2267 C CA . VAL A 1 316 ? 14.679 11.677 -13.374 1.00 80.75 316 VAL A CA 1
ATOM 2268 C C . VAL A 1 316 ? 15.640 12.184 -12.300 1.00 80.75 316 VAL A C 1
ATOM 2270 O O . VAL A 1 316 ? 16.726 11.647 -12.099 1.00 80.75 316 VAL A O 1
ATOM 2273 N N . SER A 1 317 ? 15.273 13.275 -11.622 1.00 76.44 317 SER A N 1
ATOM 2274 C CA . SER A 1 317 ? 16.153 13.917 -10.640 1.00 76.44 317 SER A CA 1
ATOM 2275 C C . SER A 1 317 ? 15.398 14.530 -9.468 1.00 76.44 317 SER A C 1
ATOM 2277 O O . SER A 1 317 ? 14.674 15.500 -9.654 1.00 76.44 317 SER A O 1
ATOM 2279 N N . GLY A 1 318 ? 15.637 14.036 -8.249 1.00 77.56 318 GLY A N 1
ATOM 2280 C CA . GLY A 1 318 ? 15.401 14.778 -6.998 1.00 77.56 318 GLY A CA 1
ATOM 2281 C C . GLY A 1 318 ? 13.963 15.185 -6.667 1.00 77.56 318 GLY A C 1
ATOM 2282 O O . GLY A 1 318 ? 13.775 15.898 -5.687 1.00 77.56 318 GLY A O 1
ATOM 2283 N N . VAL A 1 319 ? 12.975 14.783 -7.465 1.00 86.25 319 VAL A N 1
ATOM 2284 C CA . VAL A 1 319 ? 11.591 15.266 -7.393 1.00 86.25 319 VAL A CA 1
ATOM 2285 C C . VAL A 1 319 ? 10.640 14.095 -7.153 1.00 86.25 319 VAL A C 1
ATOM 2287 O O . VAL A 1 319 ? 10.917 12.959 -7.547 1.00 86.25 319 VAL A O 1
ATOM 2290 N N . LEU A 1 320 ? 9.544 14.394 -6.454 1.00 92.19 320 LEU A N 1
ATOM 2291 C CA . LEU A 1 320 ? 8.381 13.529 -6.293 1.00 92.19 320 LEU A CA 1
ATOM 2292 C C . LEU A 1 320 ? 7.446 13.729 -7.490 1.00 92.19 320 LEU A C 1
ATOM 2294 O O . LEU A 1 320 ? 7.040 14.862 -7.749 1.00 92.19 320 LEU A O 1
ATOM 2298 N N . TYR A 1 321 ? 7.059 12.669 -8.183 1.00 93.62 321 TYR A N 1
ATOM 2299 C CA . TYR A 1 321 ? 6.094 12.740 -9.284 1.00 93.62 321 TYR A CA 1
ATOM 2300 C C . TYR A 1 321 ? 4.667 12.730 -8.723 1.00 93.62 321 TYR A C 1
ATOM 2302 O O . TYR A 1 321 ? 3.964 11.736 -8.768 1.00 93.62 321 TYR A O 1
ATOM 2310 N N . ALA A 1 322 ? 4.263 13.837 -8.091 1.00 93.19 322 ALA A N 1
ATOM 2311 C CA . ALA A 1 322 ? 2.992 13.929 -7.363 1.00 93.19 322 ALA A CA 1
ATOM 2312 C C . ALA A 1 322 ? 1.754 14.068 -8.268 1.00 93.19 322 ALA A C 1
ATOM 2314 O O . ALA A 1 322 ? 0.635 13.846 -7.814 1.00 93.19 322 ALA A O 1
ATOM 2315 N N . THR A 1 323 ? 1.944 14.489 -9.521 1.00 92.19 323 THR A N 1
ATOM 2316 C CA . THR A 1 323 ? 0.862 14.636 -10.509 1.00 92.19 323 THR A CA 1
ATOM 2317 C C . THR A 1 323 ? 0.487 13.327 -11.178 1.00 92.19 323 THR A C 1
ATOM 2319 O O . THR A 1 323 ? -0.527 13.299 -11.867 1.00 92.19 323 THR A O 1
ATOM 2322 N N . ASP A 1 324 ? 1.300 12.293 -10.973 1.00 92.69 324 ASP A N 1
ATOM 2323 C CA . ASP A 1 324 ? 1.079 10.962 -11.502 1.00 92.69 324 ASP A CA 1
ATOM 2324 C C . ASP A 1 324 ? 1.243 9.909 -10.389 1.00 92.69 324 ASP A C 1
ATOM 2326 O O . ASP A 1 324 ? 2.353 9.424 -10.127 1.00 92.69 324 ASP A O 1
ATOM 2330 N N . PRO A 1 325 ? 0.181 9.674 -9.594 1.00 94.50 325 PRO A N 1
ATOM 2331 C CA . PRO A 1 325 ? 0.202 8.695 -8.519 1.00 94.50 325 PRO A CA 1
ATOM 2332 C C . PRO A 1 325 ? 0.364 7.286 -9.076 1.00 94.50 325 PRO A C 1
ATOM 2334 O O . PRO A 1 325 ? -0.411 6.854 -9.913 1.00 94.50 325 PRO A O 1
ATOM 2337 N N . LEU A 1 326 ? 1.301 6.534 -8.508 1.00 94.69 326 LEU A N 1
ATOM 2338 C CA . LEU A 1 326 ? 1.538 5.163 -8.920 1.00 94.69 326 LEU A CA 1
ATOM 2339 C C . LEU A 1 326 ? 0.350 4.260 -8.584 1.00 94.69 326 LEU A C 1
ATOM 2341 O O . LEU A 1 326 ? -0.180 4.279 -7.464 1.00 94.69 326 LEU A O 1
ATOM 2345 N N . TRP A 1 327 ? 0.096 3.347 -9.514 1.00 93.38 327 TRP A N 1
ATOM 2346 C CA . TRP A 1 327 ? -0.814 2.210 -9.409 1.00 93.38 327 TRP A CA 1
ATOM 2347 C C . TRP A 1 327 ? -2.291 2.594 -9.410 1.00 93.38 327 TRP A C 1
ATOM 2349 O O . TRP A 1 327 ? -3.123 1.843 -8.892 1.00 93.38 327 TRP A O 1
ATOM 2359 N N . ASP A 1 328 ? -2.622 3.740 -9.998 1.00 90.88 328 ASP A N 1
ATOM 2360 C CA . ASP A 1 328 ? -3.995 4.217 -10.141 1.00 90.88 328 ASP A CA 1
ATOM 2361 C C . ASP A 1 328 ? -4.628 3.839 -11.494 1.00 90.88 328 ASP A C 1
ATOM 2363 O O . ASP A 1 328 ? -5.843 3.989 -11.670 1.00 90.88 328 ASP A O 1
ATOM 2367 N N . GLY A 1 329 ? -3.836 3.277 -12.416 1.00 88.75 329 GLY A N 1
ATOM 2368 C CA . GLY A 1 329 ? -4.304 2.857 -13.733 1.00 88.75 329 GLY A CA 1
ATOM 2369 C C . GLY A 1 329 ? -4.555 4.021 -14.701 1.00 88.75 329 GLY A C 1
ATOM 2370 O O . GLY A 1 329 ? -5.307 3.847 -15.668 1.00 88.75 329 GLY A O 1
ATOM 2371 N N . GLN A 1 330 ? -3.991 5.199 -14.436 1.00 89.69 330 GLN A N 1
ATOM 2372 C CA . GLN A 1 330 ? -4.159 6.421 -15.219 1.00 89.69 330 GLN A CA 1
ATOM 2373 C C . GLN A 1 330 ? -2.803 6.985 -15.666 1.00 89.69 330 GLN A C 1
ATOM 2375 O O . GLN A 1 330 ? -1.765 6.430 -15.362 1.00 89.69 330 GLN A O 1
ATOM 2380 N N . GLN A 1 331 ? -2.828 8.040 -16.489 1.00 88.62 331 GLN A N 1
ATOM 2381 C CA . GLN A 1 331 ? -1.652 8.711 -17.083 1.00 88.62 331 GLN A CA 1
ATOM 2382 C C . GLN A 1 331 ? -0.663 7.850 -17.894 1.00 88.62 331 GLN A C 1
ATOM 2384 O O . GLN A 1 331 ? 0.262 8.395 -18.474 1.00 88.62 331 GLN A O 1
ATOM 2389 N N . CYS A 1 332 ? -0.906 6.558 -18.071 1.00 86.69 332 CYS A N 1
ATOM 2390 C CA . CYS A 1 332 ? 0.038 5.679 -18.753 1.00 86.69 332 CYS A CA 1
ATOM 2391 C C . CYS A 1 332 ? 0.123 5.899 -20.273 1.00 86.69 332 CYS A C 1
ATOM 2393 O O . CYS A 1 332 ? -0.893 5.883 -20.983 1.00 86.69 332 CYS A O 1
ATOM 2395 N N . ASP A 1 333 ? 1.348 6.026 -20.791 1.00 86.62 333 ASP A N 1
ATOM 2396 C CA . ASP A 1 333 ? 1.618 6.119 -22.226 1.00 86.62 333 ASP A CA 1
ATOM 2397 C C . ASP A 1 333 ? 1.405 4.797 -22.999 1.00 86.62 333 ASP A C 1
ATOM 2399 O O . ASP A 1 333 ? 1.060 3.741 -22.461 1.00 86.62 333 ASP A O 1
ATOM 2403 N N . ASP A 1 334 ? 1.643 4.835 -24.316 1.00 86.25 334 ASP A N 1
ATOM 2404 C CA . ASP A 1 334 ? 1.513 3.666 -25.194 1.00 86.25 334 ASP A CA 1
ATOM 2405 C C . ASP A 1 334 ? 2.394 2.476 -24.754 1.00 86.25 334 ASP A C 1
ATOM 2407 O O . ASP A 1 334 ? 2.016 1.318 -24.972 1.00 86.25 334 ASP A O 1
ATOM 2411 N N . ARG A 1 335 ? 3.571 2.719 -24.158 1.00 88.31 335 ARG A N 1
ATOM 2412 C CA . ARG A 1 335 ? 4.498 1.659 -23.735 1.00 88.31 335 ARG A CA 1
ATOM 2413 C C . ARG A 1 335 ? 4.059 1.023 -22.428 1.00 88.31 335 ARG A C 1
ATOM 2415 O O . ARG A 1 335 ? 4.138 -0.205 -22.337 1.00 88.31 335 ARG A O 1
ATOM 2422 N N . GLU A 1 336 ? 3.577 1.811 -21.479 1.00 89.38 336 GLU A N 1
ATOM 2423 C CA . GLU A 1 336 ? 3.110 1.340 -20.176 1.00 89.38 336 GLU A CA 1
ATOM 2424 C C . GLU A 1 336 ? 1.646 0.871 -20.180 1.00 89.38 336 GLU A C 1
ATOM 2426 O O . GLU A 1 336 ? 1.241 0.103 -19.311 1.00 89.38 336 GLU A O 1
ATOM 2431 N N . SER A 1 337 ? 0.863 1.208 -21.209 1.00 86.38 337 SER A N 1
ATOM 2432 C CA . SER A 1 337 ? -0.569 0.873 -21.349 1.00 86.38 337 SER A CA 1
ATOM 2433 C C . SER A 1 337 ? -0.967 -0.576 -21.015 1.00 86.38 337 SER A C 1
ATOM 2435 O O . SER A 1 337 ? -2.092 -0.841 -20.593 1.00 86.38 337 SER A O 1
ATOM 2437 N N . THR A 1 338 ? -0.062 -1.545 -21.192 1.00 88.56 338 THR A N 1
ATOM 2438 C CA . THR A 1 338 ? -0.301 -2.957 -20.837 1.00 88.56 338 THR A CA 1
ATOM 2439 C C . THR A 1 338 ? -0.172 -3.226 -19.334 1.00 88.56 338 THR A C 1
ATOM 2441 O O . THR A 1 338 ? -0.865 -4.094 -18.806 1.00 88.56 338 THR A O 1
ATOM 2444 N N . CYS A 1 339 ? 0.705 -2.500 -18.644 1.00 87.31 339 CYS A N 1
ATOM 2445 C CA . CYS A 1 339 ? 0.839 -2.523 -17.189 1.00 87.31 339 CYS A CA 1
ATOM 2446 C C . CYS A 1 339 ? -0.282 -1.775 -16.469 1.00 87.31 339 CYS A C 1
ATOM 2448 O O . CYS A 1 339 ? -0.558 -2.065 -15.308 1.00 87.31 339 CYS A O 1
ATOM 2450 N N . CYS A 1 340 ? -0.935 -0.863 -17.183 1.00 82.50 340 CYS A N 1
ATOM 2451 C CA . CYS A 1 340 ? -1.877 0.104 -16.650 1.00 82.50 340 CYS A CA 1
ATOM 2452 C C . CYS A 1 340 ? -3.191 0.091 -17.454 1.00 82.50 340 CYS A C 1
ATOM 2454 O O . CYS A 1 340 ? -3.484 0.990 -18.247 1.00 82.50 340 CYS A O 1
ATOM 2456 N N . PRO A 1 341 ? -3.999 -0.979 -17.333 1.00 76.50 341 PRO A N 1
ATOM 2457 C CA . PRO A 1 341 ? -5.220 -1.095 -18.112 1.00 76.50 341 PRO A CA 1
ATOM 2458 C C . PRO A 1 341 ? -6.313 -0.197 -17.523 1.00 76.50 341 PRO A C 1
ATOM 2460 O O . PRO A 1 341 ? -6.690 -0.358 -16.361 1.00 76.50 341 PRO A O 1
ATOM 2463 N N . ALA A 1 342 ? -6.926 0.646 -18.358 1.00 58.09 342 ALA A N 1
ATOM 2464 C CA . ALA A 1 342 ? -8.042 1.530 -17.982 1.00 58.09 342 ALA A CA 1
ATOM 2465 C C . ALA A 1 342 ? -9.309 0.801 -17.466 1.00 58.09 342 ALA A C 1
ATOM 2467 O O . ALA A 1 342 ? -10.239 1.424 -16.964 1.00 58.09 342 ALA A O 1
ATOM 2468 N N . ASN A 1 343 ? -9.383 -0.521 -17.631 1.00 59.56 343 ASN A N 1
ATOM 2469 C CA . ASN A 1 343 ? -10.454 -1.398 -17.148 1.00 59.56 343 ASN A CA 1
ATOM 2470 C C . ASN A 1 343 ? -9.981 -2.364 -16.047 1.00 59.56 343 ASN A C 1
ATOM 2472 O O . ASN A 1 343 ? -10.644 -3.373 -15.786 1.00 59.56 343 ASN A O 1
ATOM 2476 N N . SER A 1 344 ? -8.818 -2.101 -15.450 1.00 65.75 344 SER A N 1
ATOM 2477 C CA . SER A 1 344 ? -8.276 -2.918 -14.373 1.00 65.75 344 SER A CA 1
ATOM 2478 C C . SER A 1 344 ? -9.019 -2.673 -13.061 1.00 65.75 344 SER A C 1
ATOM 2480 O O . SER A 1 344 ? -9.738 -1.693 -12.886 1.00 65.75 344 SER A O 1
ATOM 2482 N N . LYS A 1 345 ? -8.839 -3.599 -12.118 1.00 75.12 345 LYS A N 1
ATOM 2483 C CA . LYS A 1 345 ? -9.274 -3.398 -10.736 1.00 75.12 345 LYS A CA 1
ATOM 2484 C C . LYS A 1 345 ? -8.372 -2.406 -9.983 1.00 75.12 345 LYS A C 1
ATOM 2486 O O . LYS A 1 345 ? -8.655 -2.173 -8.817 1.00 75.12 345 LYS A O 1
ATOM 2491 N N . MET A 1 346 ? -7.322 -1.840 -10.600 1.00 84.75 346 MET A N 1
ATOM 2492 C CA . MET A 1 346 ? -6.408 -0.902 -9.933 1.00 84.75 346 MET A CA 1
ATOM 2493 C C . MET A 1 346 ? -7.181 0.304 -9.371 1.00 84.75 346 MET A C 1
ATOM 2495 O O . MET A 1 346 ? -8.140 0.760 -9.996 1.00 84.75 346 MET A O 1
ATOM 2499 N N . PRO A 1 347 ? -6.831 0.777 -8.162 1.00 85.19 347 PRO A N 1
ATOM 2500 C CA . PRO A 1 347 ? -5.689 0.355 -7.339 1.00 85.19 347 PRO A CA 1
ATOM 2501 C C . PRO A 1 347 ? -5.927 -0.932 -6.525 1.00 85.19 347 PRO A C 1
ATOM 2503 O O . PRO A 1 347 ? -5.035 -1.392 -5.818 1.00 85.19 347 PRO A O 1
ATOM 2506 N N . TRP A 1 348 ? -7.111 -1.544 -6.613 1.00 90.25 348 TRP A N 1
ATOM 2507 C CA . TRP A 1 348 ? -7.471 -2.714 -5.818 1.00 90.25 348 TRP A CA 1
ATOM 2508 C C . TRP A 1 348 ? -6.884 -4.018 -6.361 1.00 90.25 348 TRP A C 1
ATOM 2510 O O . TRP A 1 348 ? -7.043 -4.365 -7.535 1.00 90.25 348 TRP A O 1
ATOM 2520 N N . PHE A 1 349 ? -6.263 -4.809 -5.488 1.00 92.00 349 PHE A N 1
ATOM 2521 C CA . PHE A 1 349 ? -5.949 -6.213 -5.757 1.00 92.00 349 PHE A CA 1
ATOM 2522 C C . PHE A 1 349 ? -6.922 -7.146 -5.039 1.00 92.00 349 PHE A C 1
ATOM 2524 O O . PHE A 1 349 ? -7.543 -6.790 -4.041 1.00 92.00 349 PHE A O 1
ATOM 2531 N N . TYR A 1 350 ? -7.015 -8.376 -5.537 1.00 92.62 350 TYR A N 1
ATOM 2532 C CA . TYR A 1 350 ? -7.671 -9.483 -4.853 1.00 92.62 350 TYR A CA 1
ATOM 2533 C C . TYR A 1 350 ? -6.798 -10.727 -4.993 1.00 92.62 350 TYR A C 1
ATOM 2535 O O . TYR A 1 350 ? -6.373 -11.084 -6.097 1.00 92.62 350 TYR A O 1
ATOM 2543 N N . ARG A 1 351 ? -6.558 -11.406 -3.875 1.00 94.00 351 ARG A N 1
ATOM 2544 C CA . ARG A 1 351 ? -5.725 -12.598 -3.785 1.00 94.00 351 ARG A CA 1
ATOM 2545 C C . ARG A 1 351 ? -6.430 -13.658 -2.948 1.00 94.00 351 ARG A C 1
ATOM 2547 O O . ARG A 1 351 ? -6.753 -13.425 -1.791 1.00 94.00 351 ARG A O 1
ATOM 2554 N N . SER A 1 352 ? -6.629 -14.838 -3.526 1.00 94.81 352 SER A N 1
ATOM 2555 C CA . SER A 1 352 ? -6.925 -16.051 -2.758 1.00 94.81 352 SER A CA 1
ATOM 2556 C C . SER A 1 352 ? -5.623 -16.789 -2.469 1.00 94.81 352 SER A C 1
ATOM 2558 O O . SER A 1 352 ? -4.806 -16.960 -3.377 1.00 94.81 352 SER A O 1
ATOM 2560 N N . LEU A 1 353 ? -5.449 -17.185 -1.214 1.00 95.56 353 LEU A N 1
ATOM 2561 C CA . LEU A 1 353 ? -4.343 -17.986 -0.709 1.00 95.56 353 LEU A CA 1
ATOM 2562 C C . LEU A 1 353 ? -4.719 -19.470 -0.774 1.00 95.56 353 LEU A C 1
ATOM 2564 O O . LEU A 1 353 ? -5.891 -19.831 -0.635 1.00 95.56 353 LEU A O 1
ATOM 2568 N N . ASP A 1 354 ? -3.726 -20.335 -0.973 1.00 93.12 354 ASP A N 1
ATOM 2569 C CA . ASP A 1 354 ? -3.945 -21.784 -1.083 1.00 93.12 354 ASP A CA 1
ATOM 2570 C C . ASP A 1 354 ? -4.332 -22.420 0.262 1.00 93.12 354 ASP A C 1
ATOM 2572 O O . ASP A 1 354 ? -5.014 -23.447 0.308 1.00 93.12 354 ASP A O 1
ATOM 2576 N N . THR A 1 355 ? -3.920 -21.796 1.366 1.00 93.69 355 THR A N 1
ATOM 2577 C CA . THR A 1 355 ? -4.181 -22.239 2.736 1.00 93.69 355 THR A CA 1
ATOM 2578 C C . THR A 1 355 ? -4.781 -21.116 3.567 1.00 93.69 355 THR A C 1
ATOM 2580 O O . THR A 1 355 ? -4.450 -19.948 3.386 1.00 93.69 355 THR A O 1
ATOM 2583 N N . GLN A 1 356 ? -5.656 -21.483 4.504 1.00 96.12 356 GLN A N 1
ATOM 2584 C CA . GLN A 1 356 ? -6.138 -20.553 5.519 1.00 96.12 356 GLN A CA 1
ATOM 2585 C C . GLN A 1 356 ? -5.025 -20.272 6.532 1.00 96.12 356 GLN A C 1
ATOM 2587 O O . GLN A 1 356 ? -4.317 -21.196 6.938 1.00 96.12 356 GLN A O 1
ATOM 2592 N N . THR A 1 357 ? -4.896 -19.018 6.948 1.00 96.62 357 THR A N 1
ATOM 2593 C CA . THR A 1 357 ? -3.924 -18.573 7.950 1.00 96.62 357 THR A CA 1
ATOM 2594 C C . THR A 1 357 ? -4.567 -17.585 8.925 1.00 96.62 357 THR A C 1
ATOM 2596 O O . THR A 1 357 ? -5.672 -17.100 8.690 1.00 96.62 357 THR A O 1
ATOM 2599 N N . THR A 1 358 ? -3.881 -17.318 10.030 1.00 95.81 358 THR A N 1
ATOM 2600 C CA . THR A 1 358 ? -4.193 -16.279 11.026 1.00 95.81 358 THR A CA 1
ATOM 2601 C C . THR A 1 358 ? -3.020 -15.308 11.186 1.00 95.81 358 THR A C 1
ATOM 2603 O O . THR A 1 358 ? -2.901 -14.646 12.211 1.00 95.81 358 THR A O 1
ATOM 2606 N N . ASP A 1 359 ? -2.080 -15.318 10.239 1.00 96.44 359 ASP A N 1
ATOM 2607 C CA . ASP A 1 359 ? -0.894 -14.472 10.288 1.00 96.44 359 ASP A CA 1
ATOM 2608 C C . ASP A 1 359 ? -1.260 -13.003 10.095 1.00 96.44 359 ASP A C 1
ATOM 2610 O O . ASP A 1 359 ? -2.072 -12.666 9.231 1.00 96.44 359 ASP A O 1
ATOM 2614 N N . ASP A 1 360 ? -0.565 -12.123 10.806 1.00 95.25 360 ASP A N 1
ATOM 2615 C CA . ASP A 1 360 ? -0.627 -10.689 10.546 1.00 95.25 360 ASP A CA 1
ATOM 2616 C C . ASP A 1 360 ? -0.148 -10.344 9.133 1.00 95.25 360 ASP A C 1
ATOM 2618 O O . ASP A 1 360 ? 0.725 -11.010 8.562 1.00 95.25 360 ASP A O 1
ATOM 2622 N N . ILE A 1 361 ? -0.709 -9.267 8.579 1.00 96.44 361 ILE A N 1
ATOM 2623 C CA . ILE A 1 361 ? -0.302 -8.764 7.270 1.00 96.44 361 ILE A CA 1
ATOM 2624 C C . ILE A 1 361 ? 0.834 -7.764 7.459 1.00 96.44 361 ILE A C 1
ATOM 2626 O O . ILE A 1 361 ? 0.699 -6.760 8.150 1.00 96.44 361 ILE A O 1
ATOM 2630 N N . GLU A 1 362 ? 1.962 -8.003 6.806 1.00 95.25 362 GLU A N 1
ATOM 2631 C CA . GLU A 1 362 ? 3.096 -7.088 6.762 1.00 95.25 362 GLU A CA 1
ATOM 2632 C C . GLU A 1 362 ? 3.087 -6.306 5.444 1.00 95.25 362 GLU A C 1
ATOM 2634 O O . GLU A 1 362 ? 2.989 -6.875 4.355 1.00 95.25 362 GLU A O 1
ATOM 2639 N N . LEU A 1 363 ? 3.247 -4.988 5.541 1.00 94.88 363 LEU A N 1
ATOM 2640 C CA . LEU A 1 363 ? 3.526 -4.117 4.409 1.00 94.88 363 LEU A CA 1
ATOM 2641 C C . LEU A 1 363 ? 4.984 -3.676 4.462 1.00 94.88 363 LEU A C 1
ATOM 2643 O O . LEU A 1 363 ? 5.441 -3.103 5.450 1.00 94.88 363 LEU A O 1
ATOM 2647 N N . ARG A 1 364 ? 5.716 -3.924 3.378 1.00 92.94 364 ARG A N 1
ATOM 2648 C CA . ARG A 1 364 ? 7.150 -3.651 3.265 1.00 92.94 364 ARG A CA 1
ATOM 2649 C C . ARG A 1 364 ? 7.393 -2.637 2.163 1.00 92.94 364 ARG A C 1
ATOM 2651 O O . ARG A 1 364 ? 7.185 -2.948 0.995 1.00 92.94 364 ARG A O 1
ATOM 2658 N N . VAL A 1 365 ? 7.853 -1.447 2.528 1.00 93.12 365 VAL A N 1
ATOM 2659 C CA . VAL A 1 365 ? 8.239 -0.385 1.593 1.00 93.12 365 VAL A CA 1
ATOM 2660 C C . VAL A 1 365 ? 9.731 -0.482 1.353 1.00 93.12 365 VAL A C 1
ATOM 2662 O O . VAL A 1 365 ? 10.519 -0.431 2.293 1.00 93.12 365 VAL A O 1
ATOM 2665 N N . CYS A 1 366 ? 10.124 -0.628 0.098 1.00 88.19 366 CYS A N 1
ATOM 2666 C CA . CYS A 1 366 ? 11.484 -0.929 -0.299 1.00 88.19 366 CYS A CA 1
ATOM 2667 C C . CYS A 1 366 ? 11.997 0.154 -1.262 1.00 88.19 366 CYS A C 1
ATOM 2669 O O . CYS A 1 366 ? 11.394 0.431 -2.297 1.00 88.19 366 CYS A O 1
ATOM 2671 N N . SER A 1 367 ? 13.129 0.764 -0.906 1.00 82.25 367 SER A N 1
ATOM 2672 C CA . SER A 1 367 ? 13.848 1.763 -1.697 1.00 82.25 367 SER A CA 1
ATOM 2673 C C . SER A 1 367 ? 15.308 1.391 -1.964 1.00 82.25 367 SER A C 1
ATOM 2675 O O . SER A 1 367 ? 16.043 0.942 -1.075 1.00 82.25 367 SER A O 1
ATOM 2677 N N . SER A 1 368 ? 15.772 1.644 -3.185 1.00 76.88 368 SER A N 1
ATOM 2678 C CA . SER A 1 368 ? 17.195 1.669 -3.514 1.00 76.88 368 SER A CA 1
ATOM 2679 C C . SER A 1 368 ? 17.806 3.033 -3.134 1.00 76.88 368 SER A C 1
ATOM 2681 O O . SER A 1 368 ? 17.095 4.015 -2.945 1.00 76.88 368 SER A O 1
ATOM 2683 N N . SER A 1 369 ? 19.125 3.128 -2.929 1.00 61.91 369 SER A N 1
ATOM 2684 C CA . SER A 1 369 ? 19.780 4.436 -2.746 1.00 61.91 369 SER A CA 1
ATOM 2685 C C . SER A 1 369 ? 20.621 4.835 -3.944 1.00 61.91 369 SER A C 1
ATOM 2687 O O . SER A 1 369 ? 21.149 3.989 -4.675 1.00 61.91 369 SER A O 1
ATOM 2689 N N . LYS A 1 370 ? 20.815 6.152 -4.061 1.00 57.62 370 LYS A N 1
ATOM 2690 C CA . LYS A 1 370 ? 21.950 6.766 -4.749 1.00 57.62 370 LYS A CA 1
ATOM 2691 C C . LYS A 1 370 ? 22.785 7.603 -3.780 1.00 57.62 370 LYS A C 1
ATOM 2693 O O . LYS A 1 370 ? 22.356 7.926 -2.678 1.00 57.62 370 LYS A O 1
ATOM 2698 N N . GLU A 1 371 ? 23.983 7.978 -4.223 1.00 43.94 371 GLU A N 1
ATOM 2699 C CA . GLU A 1 371 ? 24.989 8.747 -3.467 1.00 43.94 371 GLU A CA 1
ATOM 2700 C C . GLU A 1 371 ? 24.510 10.131 -2.966 1.00 43.94 371 GLU A C 1
ATOM 2702 O O . GLU A 1 371 ? 25.210 10.763 -2.181 1.00 43.94 371 GLU A O 1
ATOM 2707 N N . SER A 1 372 ? 23.322 10.597 -3.373 1.00 46.72 372 SER A N 1
ATOM 2708 C CA . SER A 1 372 ? 22.749 11.904 -3.017 1.00 46.72 372 SER A CA 1
ATOM 2709 C C . SER A 1 372 ? 21.345 11.858 -2.383 1.00 46.72 372 SER A C 1
ATOM 2711 O O . SER A 1 372 ? 20.774 12.919 -2.135 1.00 46.72 372 SER A O 1
ATOM 2713 N N . GLY A 1 373 ? 20.785 10.671 -2.095 1.00 56.94 373 GLY A N 1
ATOM 2714 C CA . GLY A 1 373 ? 19.455 10.516 -1.482 1.00 56.94 373 GLY A CA 1
ATOM 2715 C C . GLY A 1 373 ? 18.846 9.110 -1.622 1.00 56.94 373 GLY A C 1
ATOM 2716 O O . GLY A 1 373 ? 19.394 8.239 -2.302 1.00 56.94 373 GLY A O 1
ATOM 2717 N N . VAL A 1 374 ? 17.704 8.878 -0.966 1.00 62.16 374 VAL A N 1
ATOM 2718 C CA . VAL A 1 374 ? 16.923 7.629 -1.069 1.00 62.16 374 VAL A CA 1
ATOM 2719 C C . VAL A 1 374 ? 15.953 7.742 -2.247 1.00 62.16 374 VAL A C 1
ATOM 2721 O O . VAL A 1 374 ? 15.194 8.703 -2.299 1.00 62.16 374 VAL A O 1
ATOM 2724 N N . SER A 1 375 ? 15.976 6.790 -3.184 1.00 75.62 375 SER A N 1
ATOM 2725 C CA . SER A 1 375 ? 15.017 6.687 -4.294 1.00 75.62 375 SER A CA 1
ATOM 2726 C C . SER A 1 375 ? 13.978 5.619 -3.984 1.00 75.62 375 SER A C 1
ATOM 2728 O O . SER A 1 375 ? 14.338 4.518 -3.573 1.00 75.62 375 SER A O 1
ATOM 2730 N N . GLY A 1 376 ? 12.693 5.897 -4.172 1.00 88.12 376 GLY A N 1
ATOM 2731 C CA . GLY A 1 376 ? 11.678 4.931 -3.768 1.00 88.12 376 GLY A CA 1
ATOM 2732 C C . GLY A 1 376 ? 10.252 5.366 -4.023 1.00 88.12 376 GLY A C 1
ATOM 2733 O O . GLY A 1 376 ? 9.993 6.221 -4.865 1.00 88.12 376 GLY A O 1
ATOM 2734 N N . VAL A 1 377 ? 9.353 4.740 -3.269 1.00 93.00 377 VAL A N 1
ATOM 2735 C CA . VAL A 1 377 ? 7.906 4.897 -3.400 1.00 93.00 377 VAL A CA 1
ATOM 2736 C C . VAL A 1 377 ? 7.278 5.355 -2.079 1.00 93.00 377 VAL A C 1
ATOM 2738 O O . VAL A 1 377 ? 6.807 4.531 -1.296 1.00 93.00 377 VAL A O 1
ATOM 2741 N N . PRO A 1 378 ? 7.327 6.655 -1.743 1.00 94.62 378 PRO A N 1
ATOM 2742 C CA . PRO A 1 378 ? 6.530 7.171 -0.638 1.00 94.62 378 PRO A CA 1
ATOM 2743 C C . PRO A 1 378 ? 5.031 6.913 -0.856 1.00 94.62 378 PRO A C 1
ATOM 2745 O O . PRO A 1 378 ? 4.541 7.011 -1.980 1.00 94.62 378 PRO A O 1
ATOM 2748 N N . LEU A 1 379 ? 4.316 6.610 0.227 1.00 96.50 379 LEU A N 1
ATOM 2749 C CA . LEU A 1 379 ? 2.914 6.188 0.239 1.00 96.50 379 LEU A CA 1
ATOM 2750 C C . LEU A 1 379 ? 2.038 7.177 1.000 1.00 96.50 379 LEU A C 1
ATOM 2752 O O . LEU A 1 379 ? 2.478 7.742 2.001 1.00 96.50 379 LEU A O 1
ATOM 2756 N N . ASP A 1 380 ? 0.783 7.330 0.591 1.00 95.94 380 ASP A N 1
ATOM 2757 C CA . ASP A 1 380 ? -0.198 8.111 1.352 1.00 95.94 380 ASP A CA 1
ATOM 2758 C C . ASP A 1 380 ? -1.493 7.360 1.669 1.00 95.94 380 ASP A C 1
ATOM 2760 O O . ASP A 1 380 ? -2.100 7.664 2.693 1.00 95.94 380 ASP A O 1
ATOM 2764 N N . ILE A 1 381 ? -1.883 6.368 0.866 1.00 94.50 381 ILE A N 1
ATOM 2765 C CA . ILE A 1 381 ? -3.054 5.519 1.111 1.00 94.50 381 ILE A CA 1
ATOM 2766 C C . ILE A 1 381 ? -2.631 4.055 1.204 1.00 94.50 381 ILE A C 1
ATOM 2768 O O . ILE A 1 381 ? -1.921 3.552 0.330 1.00 94.50 381 ILE A O 1
ATOM 2772 N N . ILE A 1 382 ? -3.113 3.361 2.233 1.00 94.38 382 ILE A N 1
ATOM 2773 C CA . ILE A 1 382 ? -3.093 1.899 2.347 1.00 94.38 382 ILE A CA 1
ATOM 2774 C C . ILE A 1 382 ? -4.452 1.473 2.887 1.00 94.38 382 ILE A C 1
ATOM 2776 O O . ILE A 1 382 ? -4.886 1.970 3.922 1.00 94.38 382 ILE A O 1
ATOM 2780 N N . GLU A 1 383 ? -5.089 0.506 2.243 1.00 93.06 383 GLU A N 1
ATOM 2781 C CA . GLU A 1 383 ? -6.240 -0.187 2.815 1.00 93.06 383 GLU A CA 1
ATOM 2782 C C . GLU A 1 383 ? -6.102 -1.684 2.575 1.00 93.06 383 GLU A C 1
ATOM 2784 O O . GLU A 1 383 ? -5.814 -2.101 1.454 1.00 93.06 383 GLU A O 1
ATOM 2789 N N . LEU A 1 384 ? -6.293 -2.494 3.616 1.00 94.44 384 LEU A N 1
ATOM 2790 C CA . LEU A 1 384 ? -6.126 -3.946 3.567 1.00 94.44 384 LEU A CA 1
ATOM 2791 C C . LEU A 1 384 ? -7.289 -4.637 4.267 1.00 94.44 384 LEU A C 1
ATOM 2793 O O . LEU A 1 384 ? -7.649 -4.276 5.390 1.00 94.44 384 LEU A O 1
ATOM 2797 N N . TYR A 1 385 ? -7.832 -5.660 3.614 1.00 93.94 385 TYR A N 1
ATOM 2798 C CA . TYR A 1 385 ? -8.972 -6.429 4.090 1.00 93.94 385 TYR A CA 1
ATOM 2799 C C . TYR A 1 385 ? -8.727 -7.927 3.931 1.00 93.94 385 TYR A C 1
ATOM 2801 O O . TYR A 1 385 ? -8.080 -8.368 2.977 1.00 93.94 385 TYR A O 1
ATOM 2809 N N . ILE A 1 386 ? -9.305 -8.700 4.845 1.00 94.50 386 ILE A N 1
ATOM 2810 C CA . ILE A 1 386 ? -9.274 -10.162 4.852 1.00 94.50 386 ILE A CA 1
ATOM 2811 C C . ILE A 1 386 ? -10.684 -10.751 4.841 1.00 94.50 386 ILE A C 1
ATOM 2813 O O . ILE A 1 386 ? -11.640 -10.087 5.253 1.00 94.50 386 ILE A O 1
ATOM 2817 N N . LYS A 1 387 ? -10.803 -11.989 4.356 1.00 91.69 387 LYS A N 1
ATOM 2818 C CA . LYS A 1 387 ? -12.043 -12.774 4.343 1.00 91.69 387 LYS A CA 1
ATOM 2819 C C . LYS A 1 387 ? -11.768 -14.277 4.401 1.00 91.69 387 LYS A C 1
ATOM 2821 O O . LYS A 1 387 ? -10.713 -14.730 3.882 1.00 91.69 387 LYS A O 1
#

Organism: Amphimedon queenslandica (NCBI:txid400682)

pLDDT: mean 73.02, std 18.89, range [28.84, 96.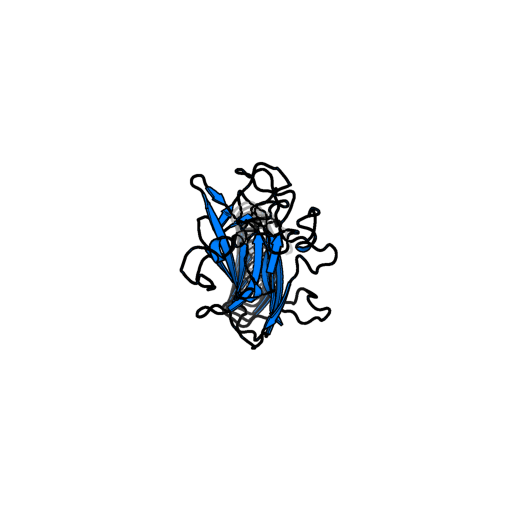81]

Sequence (387 aa):
MDGNSTIDRNSTIDGNSTINGNSTIDGNSTMDGNSTMDGNSTMDGNSTMDGNSTIDGNSTIDGNSTIDGNSTIDGNSTMDGNSTMDGNSTIDGNSTIDGNSTIDGNSTIDGNSTIDGNSTIDGNSTIDGNSTIDGNSTIDGNSTIDGNSTMSPVEANCDGEGGWTRVGYLNMTQSGATCPTGLIQQNFTNISHPVCAAGNMGCASTSFSTNGLAYNKVCGQVRGYQFYETQAFKRLRGSGQNRNSLEEFSVDGVSITHGSNPREHIWTYVGGFSEDSTDNRACPCNTGYSGGLDLNATFIGSHYYCESGADPGQSVSGVLYATDPLWDGQQCDDRESTCCPANSKMPWFYRSLDTQTTDDIELRVCSSSKESGVSGVPLDIIELYIK